Protein AF-A0A970WZW6-F1 (afdb_monomer)

Sequence (472 aa):
MSTLHMMIGIQGSGKTTYTKRLEKEFNARVVSSDSVRTLHPDWKEEDIFPEVYRLCAEYLQRGIDVIADSTSITPRVRKRYVDSVKAYGVDFDMIAHYFTIPYEVCYQRVMQRNSNPEERYLPLPVIVSYLSRLIPPSLEEGFKEIRKIDQVDDVLLKDLIVDEKQGYAFYFKIGNSIIERYQGRKIATKSEYIDKYTNFRLASVSKQFIARAIVQLVAEGLLQYDTSLRSIYPELPECYEKIKIINLLNHTSGIKDYEDMPHTEKQIVDADVLEYIKTQESLYFSVGEQYRYSNTAYVLLGLIIEKVSKIKLDQYITEKIFTPAHMLNSFVNYEGITDVVNRAYGHKIINNELIVSDQYWCSATIGDGGLYSSVND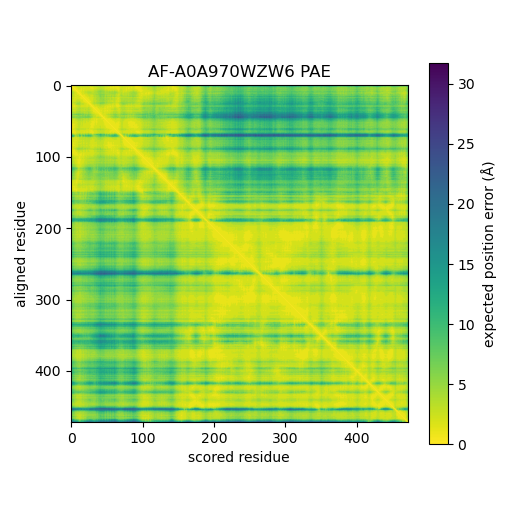LIHWLDFLQKDKLSEQMFISNILPNGKNSEYGLGIRIVTHQDKPIIYHCGETIGTNTIVGFIPSLKAEFIFLTNVNVINCSKFISNLYRYLNIKV

Solvent-accessible surface area (backbone atoms only — not comparable to full-atom values): 24815 Å² total; per-residue (Å²): 125,21,38,42,36,39,40,29,48,54,72,50,51,49,59,75,65,49,50,62,52,48,28,66,75,65,68,31,44,79,48,35,61,66,59,49,40,69,77,38,74,86,61,52,75,82,55,46,54,59,50,48,30,49,53,47,31,56,39,36,70,71,58,31,27,29,34,41,59,48,83,40,36,33,68,69,56,42,49,52,53,51,54,55,24,38,72,72,77,45,83,64,45,34,35,38,40,36,41,66,45,46,66,63,42,14,49,42,31,40,55,53,43,55,72,36,88,91,45,86,73,69,66,67,70,56,44,55,59,39,56,79,50,50,49,83,89,54,61,90,78,63,34,79,43,78,45,79,42,59,57,46,65,79,42,48,37,51,75,62,60,89,52,90,67,54,21,31,38,37,40,41,35,37,70,90,41,76,48,75,49,59,36,31,36,20,39,78,92,52,97,43,63,36,44,59,70,33,17,34,64,28,16,38,39,24,21,37,58,46,34,50,51,51,54,45,38,35,74,70,66,72,44,53,57,77,42,33,50,31,81,78,41,70,81,45,40,76,75,41,52,78,26,23,48,46,26,38,47,49,21,15,38,29,67,64,54,58,84,76,52,81,91,53,98,57,67,39,38,53,70,54,49,56,58,50,54,47,72,46,79,62,55,83,47,61,63,56,61,54,79,53,89,47,55,42,38,29,27,50,50,33,53,44,50,21,68,69,70,74,39,57,53,56,57,44,45,42,65,71,46,28,52,78,28,63,20,85,79,50,45,64,41,49,69,99,72,53,83,69,69,60,47,40,49,16,15,41,79,55,97,92,35,71,39,85,35,57,74,55,46,66,52,33,26,42,22,33,31,16,26,30,37,17,60,61,32,48,52,33,43,56,53,39,50,74,70,37,76,75,45,55,66,30,74,48,56,45,69,35,83,85,71,46,68,65,39,27,11,34,36,30,35,46,50,70,48,91,90,43,50,36,43,29,35,56,13,66,48,62,11,19,29,26,38,43,38,36,25,74,93,62,49,26,39,41,38,39,42,31,28,41,56,80,58,54,66,68,57,42,55,52,22,46,30,59,67,42,50,49,74,126

pLDDT: mean 93.48, std 5.3, range [59.69, 98.88]

Foldseek 3Di:
DAEEEEEEDFALLCSVVVVVVVCVVQVAEEQELVVQCVVPVPDDPVPSLLVSLVVCLVCVVVVGHYYYPDHCQALVSVLVSVVSNCVVVGDHAYEYEHRPADLLLSLLSLVVQQVDPVHDRDDSVVRVVSVVRGDQDDCVSRHPYYHYHHCCCVFQCVQVDPAQQWFKWKWKDFDHDIDIDTAHALDQPDPHGGDQFAKEFQFLLLLLLLLLLVLVCCVVVLFPQQDQPCVLVVLAAPLSRRPGLVCLQQQQRLQDACVPDPFDPAADELVNLVVVRSPDNDGNDHRLADHDDHLSSQSSSLVVSCSSVVDHSFCSSVVPPQVVLVQNLKGQDQDPPDDNPNYRFFFEQDPSGTDGWRDGSHQRRGRRTRMMGGNVSLVSVQVCLVPDPSNVQQQDFDQGPVRDTPCGGRSWGWDDAPNWTKIWDWRDDTRWIWIWTATVVRRMTIIMIIRGHDHDPVSSVVSVCVSSVGDD

Mean predicted aligned error: 5.56 Å

Secondary structure (DSSP, 8-state):
--EEEEEE--TTSSHHHHHHHHHHHTT-EEEEHHHHHHH-TT--HHHHHHHHHHHHHHHHHTT--EEEES---SHHHHHHHHHHHHTTS---EEEEEEE---HHHHHHHHHHHHT-TTSPP--HHHHHHHHTT-----GGGT-SEEEEE-SIIIIISTTT--STT--EEEEEEETTEEEEEEESBSSTTSS-B--TT-BEE-GGGGHHHHHHHHHHHHHTTS--TT-BHHHH-TTS-GGGTT-BHHHHHTT-S-PPPGGGSPP-SSPP-HHHHHHHHHT----SS-TTTS----HHHHHHHHHHHHHHH-S-HHHHHIIIIITTTT-TT-EE--TTT---TTBPPPEEEETTEEEE----TTTT--TTT-EEE-HHHHHHHHHHHHH-TTGGGGG-PPBPTTS-B-SB-SSSEEEEETTEEEEEEEEEETTEEEEEEEEGGGTEEEEEEESBS---HHHHHHHHHHHHT---

Nearest PDB structures (foldseek):
  2efu-assembly2_B  TM=8.326E-01  e=1.102E-20  Brucella anthropi
  2efx-assembly3_C  TM=8.350E-01  e=1.241E-20  Brucella anthropi
  7ul6-assembly1_B  TM=8.571E-01  e=6.521E-20  Escherichia coli CFT073
  2efx-assembly4_D  TM=8.269E-01  e=2.115E-20  Brucella anthropi
  2dns-assembly4_D  TM=8.200E-01  e=2.527E-20  Brucella anthropi

Radius of gyration: 27.38 Å; Cα contacts (8 Å, |Δi|>4): 966; chains: 1; bounding box: 62×40×81 Å

Structure (mmCIF, N/CA/C/O backbone):
data_AF-A0A970WZW6-F1
#
_entry.id   AF-A0A970WZW6-F1
#
loop_
_atom_site.group_PDB
_atom_site.id
_atom_site.type_symbol
_atom_site.label_atom_id
_atom_site.label_alt_id
_atom_site.label_comp_id
_atom_site.label_asym_id
_atom_site.label_entity_id
_atom_site.label_seq_id
_atom_site.pdbx_PDB_ins_code
_atom_site.Cartn_x
_atom_site.Cartn_y
_atom_site.Cartn_z
_atom_site.occupancy
_atom_site.B_iso_or_equiv
_atom_site.auth_seq_id
_atom_site.auth_comp_id
_atom_site.auth_asym_id
_atom_site.auth_atom_id
_atom_site.pdbx_PDB_model_num
ATOM 1 N N . MET A 1 1 ? 33.400 11.312 -28.134 1.00 81.00 1 MET A N 1
ATOM 2 C CA . MET A 1 1 ? 32.834 10.306 -29.052 1.00 81.00 1 MET A CA 1
ATOM 3 C C . MET A 1 1 ? 31.333 10.362 -28.854 1.00 81.00 1 MET A C 1
ATOM 5 O O . MET A 1 1 ? 30.934 10.499 -27.706 1.00 81.00 1 MET A O 1
ATOM 9 N N . SER A 1 2 ? 30.535 10.403 -29.920 1.00 94.56 2 SER A N 1
ATOM 10 C CA . SER A 1 2 ? 29.071 10.415 -29.794 1.00 94.56 2 SER A CA 1
ATOM 11 C C . SER A 1 2 ? 28.569 9.051 -29.319 1.00 94.56 2 SER A C 1
ATOM 13 O O . SER A 1 2 ? 29.259 8.037 -29.474 1.00 94.56 2 SER A O 1
ATOM 15 N N . THR A 1 3 ? 27.387 9.032 -28.714 1.00 97.19 3 THR A N 1
ATOM 16 C CA . THR A 1 3 ? 26.824 7.857 -28.048 1.00 97.19 3 THR A CA 1
ATOM 17 C C . THR A 1 3 ? 25.558 7.376 -28.746 1.00 97.19 3 THR A C 1
ATOM 19 O O . THR A 1 3 ? 24.634 8.143 -29.018 1.00 97.19 3 THR A O 1
ATOM 22 N N . LEU A 1 4 ? 25.485 6.068 -28.990 1.00 96.50 4 LEU A N 1
ATOM 23 C CA . LEU A 1 4 ? 24.272 5.362 -29.374 1.00 96.50 4 LEU A CA 1
ATOM 24 C C . LEU A 1 4 ? 23.572 4.813 -28.121 1.00 96.50 4 LEU A C 1
ATOM 26 O O . LEU A 1 4 ? 24.011 3.838 -27.505 1.00 96.50 4 LEU A O 1
ATOM 30 N N . HIS A 1 5 ? 22.443 5.418 -27.768 1.00 96.06 5 HIS A N 1
ATOM 31 C CA . HIS A 1 5 ? 21.563 4.993 -26.686 1.00 96.06 5 HIS A CA 1
ATOM 32 C C . HIS A 1 5 ? 20.558 3.958 -27.202 1.00 96.06 5 HIS A C 1
ATOM 34 O O . HIS A 1 5 ? 19.647 4.281 -27.966 1.00 96.06 5 HIS A O 1
ATOM 40 N N . MET A 1 6 ? 20.692 2.702 -26.777 1.00 94.81 6 MET A N 1
ATOM 41 C CA . MET A 1 6 ? 19.810 1.614 -27.207 1.00 94.81 6 MET A CA 1
ATOM 42 C C . MET A 1 6 ? 18.693 1.364 -26.194 1.00 94.81 6 MET A C 1
ATOM 44 O O . MET A 1 6 ? 18.957 1.036 -25.036 1.00 94.81 6 MET A O 1
ATOM 48 N N . MET A 1 7 ? 17.437 1.467 -26.636 1.00 94.06 7 MET A N 1
ATOM 49 C CA . MET A 1 7 ? 16.275 1.139 -25.806 1.00 94.06 7 MET A CA 1
ATOM 50 C C . MET A 1 7 ? 15.994 -0.369 -25.842 1.00 94.06 7 MET A C 1
ATOM 52 O O . MET A 1 7 ? 15.756 -0.945 -26.903 1.00 94.06 7 MET A O 1
ATOM 56 N N . ILE A 1 8 ? 15.984 -1.030 -24.684 1.00 93.81 8 ILE A N 1
ATOM 57 C CA . ILE A 1 8 ? 15.816 -2.487 -24.585 1.00 93.81 8 ILE A CA 1
ATOM 58 C C . ILE A 1 8 ? 14.642 -2.800 -23.661 1.00 93.81 8 ILE A C 1
ATOM 60 O O . ILE A 1 8 ? 14.715 -2.593 -22.457 1.00 93.81 8 ILE A O 1
ATOM 64 N N . GLY A 1 9 ? 13.550 -3.322 -24.213 1.00 92.06 9 GLY A N 1
ATOM 65 C CA . GLY A 1 9 ? 12.379 -3.739 -23.440 1.00 92.06 9 GLY A CA 1
ATOM 66 C C . GLY A 1 9 ? 11.179 -4.043 -24.329 1.00 92.06 9 GLY A C 1
ATOM 67 O O . GLY A 1 9 ? 11.166 -3.693 -25.512 1.00 92.06 9 GLY A O 1
ATOM 68 N N . ILE A 1 10 ? 10.142 -4.654 -23.763 1.00 91.62 10 ILE A N 1
ATOM 69 C CA . ILE A 1 10 ? 8.913 -5.025 -24.485 1.00 91.62 10 ILE A CA 1
ATOM 70 C C . ILE A 1 10 ? 7.963 -3.836 -24.699 1.00 91.62 10 ILE A C 1
ATOM 72 O O . ILE A 1 10 ? 8.115 -2.773 -24.097 1.00 91.62 10 ILE A O 1
ATOM 76 N N . GLN A 1 11 ? 6.989 -3.963 -25.597 1.00 90.38 11 GLN A N 1
ATOM 77 C CA . GLN A 1 11 ? 5.929 -2.964 -25.773 1.00 90.38 11 GLN A CA 1
ATOM 78 C C . GLN A 1 11 ? 5.187 -2.729 -24.446 1.00 90.38 11 GLN A C 1
ATOM 80 O O . GLN A 1 11 ? 5.044 -3.646 -23.647 1.00 90.38 11 GLN A O 1
ATOM 85 N N . GLY A 1 12 ? 4.748 -1.493 -24.193 1.00 89.12 12 GLY A N 1
ATOM 86 C CA . GLY A 1 12 ? 4.151 -1.105 -22.906 1.00 89.12 12 GLY A CA 1
ATOM 87 C C . GLY A 1 12 ? 5.165 -0.736 -21.812 1.00 89.12 12 GLY A C 1
ATOM 88 O O . GLY A 1 12 ? 4.791 -0.105 -20.827 1.00 89.12 12 GLY A O 1
ATOM 89 N N . SER A 1 13 ? 6.464 -0.994 -22.002 1.00 90.50 13 SER A N 1
ATOM 90 C CA . SER A 1 13 ? 7.495 -0.657 -21.005 1.00 90.50 13 SER A CA 1
ATOM 91 C C . SER A 1 13 ? 7.766 0.851 -20.846 1.00 90.50 13 SER A C 1
ATOM 93 O O . SER A 1 13 ? 8.590 1.257 -20.037 1.00 90.50 13 SER A O 1
ATOM 95 N N . GLY A 1 14 ? 7.102 1.715 -21.619 1.00 88.62 14 GLY A N 1
ATOM 96 C CA . GLY A 1 14 ? 7.288 3.169 -21.551 1.00 88.62 14 GLY A CA 1
ATOM 97 C C . GLY A 1 14 ? 8.542 3.697 -22.257 1.00 88.62 14 GLY A C 1
ATOM 98 O O . GLY A 1 14 ? 8.906 4.847 -22.021 1.00 88.62 14 GLY A O 1
ATOM 99 N N . LYS A 1 15 ? 9.168 2.898 -23.143 1.00 89.31 15 LYS A N 1
ATOM 100 C CA . LYS A 1 15 ? 10.309 3.316 -23.986 1.00 89.31 15 LYS A CA 1
ATOM 101 C C . LYS A 1 15 ? 10.071 4.679 -24.624 1.00 89.31 15 LYS A C 1
ATOM 103 O O . LYS A 1 15 ? 10.788 5.603 -24.293 1.00 89.31 15 LYS A O 1
ATOM 108 N N . THR A 1 16 ? 9.007 4.817 -25.416 1.00 85.38 16 THR A N 1
ATOM 109 C CA . THR A 1 16 ? 8.680 6.039 -26.171 1.00 85.38 16 THR A CA 1
ATOM 110 C C . THR A 1 16 ? 8.581 7.296 -25.297 1.00 85.38 16 THR A C 1
ATOM 112 O O . THR A 1 16 ? 9.012 8.375 -25.697 1.00 85.38 16 THR A O 1
ATOM 115 N N . THR A 1 17 ? 8.030 7.181 -24.085 1.00 86.06 17 THR A N 1
ATOM 116 C CA . THR A 1 17 ? 7.959 8.305 -23.136 1.00 86.06 17 THR A CA 1
ATOM 117 C C . THR A 1 17 ? 9.346 8.665 -22.608 1.00 86.06 17 THR A C 1
ATOM 119 O O . THR A 1 17 ? 9.687 9.842 -22.506 1.00 86.06 17 THR A O 1
ATOM 122 N N . TYR A 1 18 ? 10.158 7.656 -22.303 1.00 89.19 18 TYR A N 1
ATOM 123 C CA . TYR A 1 18 ? 11.521 7.827 -21.817 1.00 89.19 18 TYR A CA 1
ATOM 124 C C . TYR A 1 18 ? 12.463 8.377 -22.903 1.00 89.19 18 TYR A C 1
ATOM 126 O O . TYR A 1 18 ? 13.281 9.242 -22.600 1.00 89.19 18 TYR A O 1
ATOM 134 N N . THR A 1 19 ? 12.294 7.989 -24.174 1.00 90.56 19 THR A N 1
ATOM 135 C CA . THR A 1 19 ? 13.059 8.533 -25.311 1.00 90.56 19 THR A CA 1
ATOM 136 C C . THR A 1 19 ? 12.908 10.047 -25.416 1.00 90.56 19 THR A C 1
ATOM 138 O O . THR A 1 19 ? 13.907 10.744 -25.541 1.00 90.56 19 THR A O 1
ATOM 141 N N . LYS A 1 20 ? 11.684 10.578 -25.270 1.00 88.00 20 LYS A N 1
ATOM 142 C CA . LYS A 1 20 ? 11.419 12.032 -25.280 1.00 88.00 20 LYS A CA 1
ATOM 143 C C . LYS A 1 20 ? 12.101 12.779 -24.129 1.00 88.00 20 LYS A C 1
ATOM 145 O O . LYS A 1 20 ? 12.411 13.961 -24.261 1.00 88.00 20 LYS A O 1
ATOM 150 N N . ARG A 1 2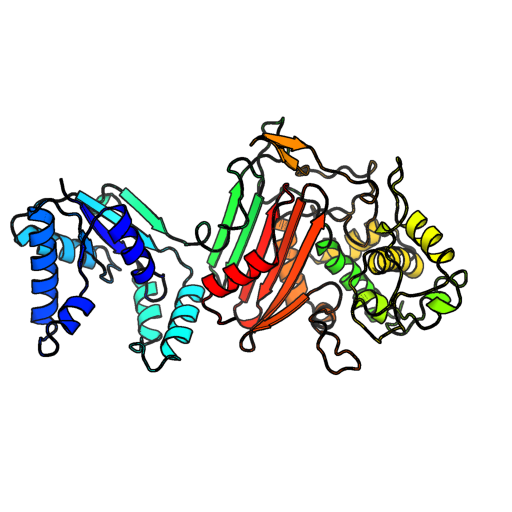1 ? 12.292 12.118 -22.982 1.00 88.19 21 ARG A N 1
ATOM 151 C CA . ARG A 1 21 ? 13.024 12.680 -21.837 1.00 88.19 21 ARG A CA 1
ATOM 152 C C . ARG A 1 21 ? 14.520 12.722 -22.134 1.00 88.19 21 ARG A C 1
ATOM 154 O O . ARG A 1 21 ? 15.117 13.788 -22.023 1.00 88.19 21 ARG A O 1
ATOM 161 N N . LEU A 1 22 ? 15.080 11.593 -22.568 1.00 90.00 22 LEU A N 1
ATOM 162 C CA . LEU A 1 22 ? 16.492 11.480 -22.934 1.00 90.00 22 LEU A CA 1
ATOM 163 C C . LEU A 1 22 ? 16.885 12.431 -24.065 1.00 90.00 22 LEU A C 1
ATOM 165 O O . LEU A 1 22 ? 17.967 13.002 -24.022 1.00 90.00 22 LEU A O 1
ATOM 169 N N . GLU A 1 23 ? 16.014 12.618 -25.060 1.00 92.69 23 GLU A N 1
ATOM 170 C CA . GLU A 1 23 ? 16.266 13.520 -26.188 1.00 92.69 23 GLU A CA 1
ATOM 171 C C . GLU A 1 23 ? 16.593 14.934 -25.697 1.00 92.69 23 GLU A C 1
ATOM 173 O O . GLU A 1 23 ? 17.551 15.550 -26.154 1.00 92.69 23 GLU A O 1
ATOM 178 N N . LYS A 1 24 ? 15.840 15.413 -24.699 1.00 90.69 24 LYS A N 1
ATOM 179 C CA . LYS A 1 24 ? 16.062 16.718 -24.067 1.00 90.69 24 LYS A CA 1
ATOM 180 C C . LYS A 1 24 ? 17.289 16.727 -23.160 1.00 90.69 24 LYS A C 1
ATOM 182 O O . LYS A 1 24 ? 18.037 17.695 -23.182 1.00 90.69 24 LYS A O 1
ATOM 187 N N . GLU A 1 25 ? 17.472 15.679 -22.360 1.00 88.81 25 GLU A N 1
ATOM 188 C CA . GLU A 1 25 ? 18.563 15.567 -21.381 1.00 88.81 25 GLU A CA 1
ATOM 189 C C . GLU A 1 25 ? 19.943 15.553 -22.051 1.00 88.81 25 GLU A C 1
ATOM 191 O O . GLU A 1 25 ? 20.846 16.264 -21.619 1.00 88.81 25 GLU A O 1
ATOM 196 N N . PHE A 1 26 ? 20.085 14.789 -23.137 1.00 88.00 26 PHE A N 1
ATOM 197 C CA . PHE A 1 26 ? 21.353 14.606 -23.848 1.00 88.00 26 PHE A CA 1
ATOM 198 C C . PHE A 1 26 ? 21.485 15.487 -25.096 1.00 88.00 26 PHE A C 1
ATOM 200 O O . PHE A 1 26 ? 22.485 15.390 -25.802 1.00 88.00 26 PHE A O 1
ATOM 207 N N . ASN A 1 27 ? 20.489 16.333 -25.399 1.00 90.62 27 ASN A N 1
ATOM 208 C CA . ASN A 1 27 ? 20.386 17.031 -26.689 1.00 90.62 27 ASN A CA 1
ATOM 209 C C . ASN A 1 27 ? 20.594 16.063 -27.879 1.00 90.62 27 ASN A C 1
ATOM 211 O O . ASN A 1 27 ? 21.276 16.365 -28.862 1.00 90.62 27 ASN A O 1
ATOM 215 N N . ALA A 1 28 ? 20.043 14.858 -27.734 1.00 93.94 28 ALA A N 1
ATOM 216 C CA . ALA A 1 28 ? 20.206 13.748 -28.660 1.00 93.94 28 ALA A CA 1
ATOM 217 C C . ALA A 1 28 ? 19.143 13.797 -29.770 1.00 93.94 28 ALA A C 1
ATOM 219 O O . ALA A 1 28 ? 18.224 14.615 -29.745 1.00 93.94 28 ALA A O 1
ATOM 220 N N . ARG A 1 29 ? 19.241 12.898 -30.753 1.00 95.69 29 ARG A N 1
ATOM 221 C CA . ARG A 1 29 ? 18.206 12.686 -31.776 1.00 95.69 29 ARG A CA 1
ATOM 222 C C . ARG A 1 29 ? 17.572 11.317 -31.640 1.00 95.69 29 ARG A C 1
ATOM 224 O O . ARG A 1 29 ? 18.265 10.301 -31.647 1.00 95.69 29 ARG A O 1
ATOM 231 N N . VAL A 1 30 ? 16.244 11.278 -31.556 1.00 94.62 30 VAL A N 1
ATOM 232 C CA . VAL A 1 30 ? 15.503 10.014 -31.599 1.00 94.62 30 VAL A CA 1
ATOM 233 C C . VAL A 1 30 ? 15.397 9.542 -33.044 1.00 94.62 30 VAL A C 1
ATOM 235 O O . VAL A 1 30 ? 14.842 10.235 -33.894 1.00 94.62 30 VAL A O 1
ATOM 238 N N . VAL A 1 31 ? 15.886 8.333 -33.313 1.00 93.75 31 VAL A N 1
ATOM 239 C CA . VAL A 1 31 ? 15.709 7.657 -34.601 1.00 93.75 31 VAL A CA 1
ATOM 240 C C . VAL A 1 31 ? 14.867 6.408 -34.365 1.00 93.75 31 VAL A C 1
ATOM 242 O O . VAL A 1 31 ? 15.226 5.537 -33.570 1.00 93.75 31 VAL A O 1
ATOM 245 N N . SER A 1 32 ? 13.719 6.330 -35.041 1.00 90.56 32 SER A N 1
ATOM 246 C CA . SER A 1 32 ? 12.773 5.221 -34.912 1.00 90.56 32 SER A CA 1
ATOM 247 C C . SER A 1 32 ? 12.276 4.765 -36.279 1.00 90.56 32 SER A C 1
ATOM 249 O O . SER A 1 32 ? 12.104 5.568 -37.198 1.00 90.56 32 SER A O 1
ATOM 251 N N . SER A 1 33 ? 11.987 3.469 -36.397 1.00 88.12 33 SER A N 1
ATOM 252 C CA . SER A 1 33 ? 11.382 2.925 -37.618 1.00 88.12 33 SER A CA 1
ATOM 253 C C . SER A 1 33 ? 9.986 3.502 -37.895 1.00 88.12 33 SER A C 1
ATOM 255 O O . SER A 1 33 ? 9.610 3.643 -39.051 1.00 88.12 33 SER A O 1
ATOM 257 N N . ASP A 1 34 ? 9.230 3.888 -36.863 1.00 84.62 34 ASP A N 1
ATOM 258 C CA . ASP A 1 34 ? 7.902 4.491 -37.037 1.00 84.62 34 ASP A CA 1
ATOM 259 C C . ASP A 1 34 ? 7.989 5.920 -37.592 1.00 84.62 34 ASP A C 1
ATOM 261 O O . ASP A 1 34 ? 7.175 6.300 -38.435 1.00 84.62 34 ASP A O 1
ATOM 265 N N . SER A 1 35 ? 9.016 6.687 -37.205 1.00 87.38 35 SER A N 1
ATOM 266 C CA . SER A 1 35 ? 9.293 8.003 -37.793 1.00 87.38 35 SER A CA 1
ATOM 267 C C . SER A 1 35 ? 9.616 7.883 -39.284 1.00 87.38 35 SER A C 1
ATOM 269 O O . SER A 1 35 ? 9.065 8.630 -40.088 1.00 87.38 35 SER A O 1
ATOM 271 N N . VAL A 1 36 ? 10.450 6.907 -39.667 1.00 90.94 36 VAL A N 1
ATOM 272 C CA . VAL A 1 36 ? 10.792 6.657 -41.079 1.00 90.94 36 VAL A CA 1
ATOM 273 C C . VAL A 1 36 ? 9.563 6.207 -41.873 1.00 90.94 36 VAL A C 1
ATOM 275 O O . VAL A 1 36 ? 9.307 6.757 -42.938 1.00 90.94 36 VAL A O 1
ATOM 278 N N . ARG A 1 37 ? 8.737 5.295 -41.335 1.00 88.94 37 ARG A N 1
ATOM 279 C CA . ARG A 1 37 ? 7.467 4.886 -41.972 1.00 88.94 37 ARG A CA 1
ATOM 280 C C . ARG A 1 37 ? 6.490 6.049 -42.148 1.00 88.94 37 ARG A C 1
ATOM 282 O O . ARG A 1 37 ? 5.763 6.086 -43.129 1.00 88.94 37 ARG A O 1
ATOM 289 N N . THR A 1 38 ? 6.461 6.993 -41.208 1.00 87.94 38 THR A N 1
ATOM 290 C CA . THR A 1 38 ? 5.587 8.173 -41.306 1.00 87.94 38 THR A CA 1
ATOM 291 C C . THR A 1 38 ? 6.040 9.113 -42.421 1.00 87.94 38 THR A C 1
ATOM 293 O O . THR A 1 38 ? 5.208 9.662 -43.137 1.00 87.94 38 THR A O 1
ATOM 296 N N . LEU A 1 39 ? 7.354 9.289 -42.579 1.00 91.75 39 LEU A N 1
ATOM 297 C CA . LEU A 1 39 ? 7.934 10.106 -43.648 1.00 91.75 39 LEU A CA 1
ATOM 298 C C . LEU A 1 39 ? 7.861 9.420 -45.020 1.00 91.75 39 LEU A C 1
ATOM 300 O O . LEU A 1 39 ? 7.772 10.102 -46.039 1.00 91.75 39 LEU A O 1
ATOM 304 N N . HIS A 1 40 ? 7.871 8.086 -45.042 1.00 92.31 40 HIS A N 1
ATOM 305 C CA . HIS A 1 40 ? 7.876 7.268 -46.251 1.00 92.31 40 HIS A CA 1
ATOM 306 C C . HIS A 1 40 ? 6.817 6.151 -46.173 1.00 92.31 40 HIS A C 1
ATOM 308 O O . HIS A 1 40 ? 7.166 4.982 -45.985 1.00 92.31 40 HIS A O 1
ATOM 314 N N . PRO A 1 41 ? 5.518 6.479 -46.316 1.00 89.56 41 PRO A N 1
ATOM 315 C CA . PRO A 1 41 ? 4.427 5.515 -46.137 1.00 89.56 41 PRO A CA 1
ATOM 316 C C . PRO A 1 41 ? 4.414 4.387 -47.180 1.00 89.56 41 PRO A C 1
ATOM 318 O O . PRO A 1 41 ? 3.902 3.307 -46.894 1.00 89.56 41 PRO A O 1
ATOM 321 N N . ASP A 1 42 ? 5.004 4.615 -48.357 1.00 93.44 42 ASP A N 1
ATOM 322 C CA . ASP A 1 42 ? 5.040 3.650 -49.465 1.00 93.44 42 ASP A CA 1
ATOM 323 C C . ASP A 1 42 ? 6.264 2.714 -49.429 1.00 93.44 42 ASP A C 1
ATOM 325 O O . ASP A 1 42 ? 6.391 1.817 -50.267 1.00 93.44 42 ASP A O 1
ATOM 329 N N . TRP A 1 43 ? 7.195 2.920 -48.493 1.00 92.75 43 TRP A N 1
ATOM 330 C CA . TRP A 1 43 ? 8.417 2.118 -48.404 1.00 92.75 43 TRP A CA 1
ATOM 331 C C . TRP A 1 43 ? 8.166 0.739 -47.798 1.00 92.75 43 TRP A C 1
ATOM 333 O O . TRP A 1 43 ? 7.387 0.567 -46.856 1.00 92.75 43 TRP A O 1
ATOM 343 N N . LYS A 1 44 ? 8.885 -0.262 -48.312 1.00 90.38 44 LYS A N 1
ATOM 344 C CA . LYS A 1 44 ? 8.860 -1.625 -47.774 1.00 90.38 44 LYS A CA 1
ATOM 345 C C . LYS A 1 44 ? 9.809 -1.745 -46.584 1.00 90.38 44 LYS A C 1
ATOM 347 O O . LYS A 1 44 ? 10.758 -0.983 -46.448 1.00 90.38 44 LYS A O 1
ATOM 352 N N . GLU A 1 45 ? 9.612 -2.762 -45.741 1.00 80.62 45 GLU A N 1
ATOM 353 C CA . GLU A 1 45 ? 10.480 -3.019 -44.572 1.00 80.62 45 GLU A CA 1
ATOM 354 C C . GLU A 1 45 ? 11.972 -3.158 -44.925 1.00 80.62 45 GLU A C 1
ATOM 356 O O . GLU A 1 45 ? 12.830 -2.826 -44.106 1.00 80.62 45 GLU A O 1
ATOM 361 N N . GLU A 1 46 ? 12.280 -3.626 -46.138 1.00 89.94 46 GLU A N 1
ATOM 362 C CA . GLU A 1 46 ? 13.647 -3.723 -46.660 1.00 89.94 46 GLU A CA 1
ATOM 363 C C . GLU A 1 46 ? 14.323 -2.360 -46.856 1.00 89.94 46 GLU A C 1
ATOM 365 O O . GLU A 1 46 ? 15.540 -2.290 -46.714 1.00 89.94 46 GLU A O 1
ATOM 370 N N . ASP A 1 47 ? 13.550 -1.287 -47.055 1.00 92.06 47 ASP A N 1
ATOM 371 C CA . ASP A 1 47 ? 14.036 0.087 -47.232 1.00 92.06 47 ASP A CA 1
ATOM 372 C C . ASP A 1 47 ? 14.031 0.886 -45.913 1.00 92.06 47 ASP A C 1
ATOM 374 O O . ASP A 1 47 ? 14.873 1.758 -45.693 1.00 92.06 47 ASP A O 1
ATOM 378 N N . ILE A 1 48 ? 13.124 0.555 -44.983 1.00 91.69 48 ILE A N 1
ATOM 379 C CA . ILE A 1 48 ? 12.965 1.275 -43.707 1.00 91.69 48 ILE A CA 1
ATOM 380 C C . ILE A 1 48 ? 14.217 1.171 -42.826 1.00 91.69 48 ILE A C 1
ATOM 382 O O . ILE A 1 48 ? 14.713 2.175 -42.314 1.00 91.69 48 ILE A O 1
ATOM 386 N N . PHE A 1 49 ? 14.722 -0.043 -42.594 1.00 91.00 49 PHE A N 1
ATOM 387 C CA . PHE A 1 49 ? 15.839 -0.244 -41.664 1.00 91.00 49 PHE A CA 1
ATOM 388 C C . PHE A 1 49 ? 17.182 0.298 -42.175 1.00 91.00 49 PHE A C 1
ATOM 390 O O . PHE A 1 49 ? 17.883 0.912 -41.368 1.00 91.00 49 PHE A O 1
ATOM 397 N N . PRO A 1 50 ? 17.559 0.138 -43.460 1.00 94.19 50 PRO A N 1
ATOM 398 C CA . PRO A 1 50 ? 18.735 0.808 -44.008 1.00 94.19 50 PRO A CA 1
ATOM 399 C C . PRO A 1 50 ? 18.733 2.318 -43.771 1.00 94.19 50 PRO A C 1
ATOM 401 O O . PRO A 1 50 ? 19.764 2.856 -43.367 1.00 94.19 50 PRO A O 1
ATOM 404 N N . GLU A 1 51 ? 17.583 2.977 -43.930 1.00 95.56 51 GLU A N 1
ATOM 405 C CA . GLU A 1 51 ? 17.450 4.413 -43.674 1.00 95.56 51 GLU A CA 1
ATOM 406 C C . GLU A 1 51 ? 17.543 4.759 -42.186 1.00 95.56 51 GLU A C 1
ATOM 408 O O . GLU A 1 51 ? 18.226 5.714 -41.822 1.00 95.56 51 GLU A O 1
ATOM 413 N N . VAL A 1 52 ? 16.956 3.946 -41.299 1.00 94.94 52 VAL A N 1
ATOM 414 C CA . VAL A 1 52 ? 17.168 4.076 -39.845 1.00 94.94 52 VAL A CA 1
ATOM 415 C C . VAL A 1 52 ? 18.664 4.041 -39.515 1.00 94.94 52 VAL A C 1
ATOM 417 O O . VAL A 1 52 ? 19.153 4.904 -38.787 1.00 94.94 52 VAL A O 1
ATOM 420 N N . TYR A 1 53 ? 19.407 3.076 -40.062 1.00 95.75 53 TYR A N 1
ATOM 421 C CA . TYR A 1 53 ? 20.843 2.952 -39.804 1.00 95.75 53 TYR A CA 1
ATOM 422 C C . TYR A 1 53 ? 21.639 4.125 -40.385 1.00 95.75 53 TYR A C 1
ATOM 424 O O . TYR A 1 53 ? 22.530 4.639 -39.707 1.00 95.75 53 TYR A O 1
ATOM 432 N N . ARG A 1 54 ? 21.287 4.579 -41.595 1.00 96.88 54 ARG A N 1
ATOM 433 C CA . ARG A 1 54 ? 21.902 5.739 -42.251 1.00 96.88 54 ARG A CA 1
ATOM 434 C C . ARG A 1 54 ? 21.712 7.012 -41.425 1.00 96.88 54 ARG A C 1
ATOM 436 O O . ARG A 1 54 ? 22.685 7.716 -41.177 1.00 96.88 54 ARG A O 1
ATOM 443 N N . LEU A 1 55 ? 20.490 7.277 -40.954 1.00 96.75 55 LEU A N 1
ATOM 444 C CA . LEU A 1 55 ? 20.174 8.431 -40.104 1.00 96.75 55 LEU A CA 1
ATOM 445 C C . LEU A 1 55 ? 20.921 8.375 -38.769 1.00 96.75 55 LEU A C 1
ATOM 447 O O . LEU A 1 55 ? 21.467 9.386 -38.329 1.00 96.75 55 LEU A O 1
ATOM 451 N N . CYS A 1 56 ? 20.993 7.198 -38.132 1.00 96.81 56 CYS A N 1
ATOM 452 C CA . CYS A 1 56 ? 21.815 7.025 -36.934 1.00 96.81 56 CYS A CA 1
ATOM 453 C C . CYS A 1 56 ? 23.278 7.390 -37.213 1.00 96.81 56 CYS A C 1
ATOM 455 O O . CYS A 1 56 ? 23.864 8.166 -36.463 1.00 96.81 56 CYS A O 1
ATOM 457 N N . ALA A 1 57 ? 23.856 6.855 -38.291 1.00 97.31 57 ALA A N 1
ATOM 458 C CA . ALA A 1 57 ? 25.246 7.116 -38.634 1.00 97.31 57 ALA A CA 1
ATOM 459 C C . ALA A 1 57 ? 25.502 8.600 -38.934 1.00 97.31 57 ALA A C 1
ATOM 461 O O . ALA A 1 57 ? 26.465 9.162 -38.418 1.00 97.31 57 ALA A O 1
ATOM 462 N N . GLU A 1 58 ? 24.615 9.249 -39.692 1.00 97.50 58 GLU A N 1
ATOM 463 C CA . GLU A 1 58 ? 24.718 10.670 -40.040 1.00 97.50 58 GLU A CA 1
ATOM 464 C C . GLU A 1 58 ? 24.769 11.563 -38.790 1.00 97.50 58 GLU A C 1
ATOM 466 O O . GLU A 1 58 ? 25.632 12.436 -38.675 1.00 97.50 58 GLU A O 1
ATOM 471 N N . TYR A 1 59 ? 23.873 11.344 -37.823 1.00 97.56 59 TYR A N 1
ATOM 472 C CA . TYR A 1 59 ? 23.877 12.123 -36.583 1.00 97.56 59 TYR A CA 1
ATOM 473 C C . TYR A 1 59 ? 25.121 11.848 -35.735 1.00 97.56 59 TYR A C 1
ATOM 475 O O . TYR A 1 59 ? 25.755 12.796 -35.263 1.00 97.56 59 TYR A O 1
ATOM 483 N N . LEU A 1 60 ? 25.526 10.582 -35.608 1.00 97.44 60 LEU A N 1
ATOM 484 C CA . LEU A 1 60 ? 26.717 10.210 -34.844 1.00 97.44 60 LEU A CA 1
ATOM 485 C C . LEU A 1 60 ? 27.994 10.815 -35.448 1.00 97.44 60 LEU A C 1
ATOM 487 O O . LEU A 1 60 ? 28.826 11.321 -34.694 1.00 97.44 60 LEU A O 1
ATOM 491 N N . GLN A 1 61 ? 28.125 10.846 -36.780 1.00 96.56 61 GLN A N 1
ATOM 492 C CA . GLN A 1 61 ? 29.240 11.492 -37.494 1.00 96.56 61 GLN A CA 1
ATOM 493 C C . GLN A 1 61 ? 29.306 12.997 -37.233 1.00 96.56 61 GLN A C 1
ATOM 495 O O . GLN A 1 61 ? 30.388 13.577 -37.166 1.00 96.56 61 GLN A O 1
ATOM 500 N N . ARG A 1 62 ? 28.149 13.634 -37.036 1.00 96.12 62 ARG A N 1
ATOM 501 C CA . ARG A 1 62 ? 28.040 15.051 -36.660 1.00 96.12 62 ARG A CA 1
ATOM 502 C C . ARG A 1 62 ? 28.310 15.298 -35.172 1.00 96.12 62 ARG A C 1
ATOM 504 O O . ARG A 1 62 ? 28.161 16.430 -34.719 1.00 96.12 62 ARG A O 1
ATOM 511 N N . GLY A 1 63 ? 28.689 14.265 -34.418 1.00 95.19 63 GLY A N 1
ATOM 512 C CA . GLY A 1 63 ? 28.936 14.343 -32.980 1.00 95.19 63 GLY A CA 1
ATOM 513 C C . GLY A 1 63 ? 27.662 14.458 -32.142 1.00 95.19 63 GLY A C 1
ATOM 514 O O . GLY A 1 63 ? 27.742 14.896 -31.000 1.00 95.19 63 GLY A O 1
ATOM 515 N N . ILE A 1 64 ? 26.502 14.101 -32.700 1.00 96.50 64 ILE A N 1
ATOM 516 C CA . ILE A 1 64 ? 25.204 14.170 -32.023 1.00 96.50 64 ILE A CA 1
ATOM 517 C C . ILE A 1 64 ? 24.852 12.778 -31.501 1.00 96.50 64 ILE A C 1
ATOM 519 O O . ILE A 1 64 ? 24.879 11.807 -32.258 1.00 96.50 64 ILE A O 1
ATOM 523 N N . ASP A 1 65 ? 24.494 12.687 -30.222 1.00 97.25 65 ASP A N 1
ATOM 524 C CA . ASP A 1 65 ? 24.039 11.436 -29.619 1.00 97.25 65 ASP A CA 1
ATOM 525 C C . ASP A 1 65 ? 22.724 10.974 -30.255 1.00 97.25 65 ASP A C 1
ATOM 527 O O . ASP A 1 65 ? 21.847 11.772 -30.602 1.00 97.25 65 ASP A O 1
ATOM 531 N N . VAL A 1 66 ? 22.571 9.663 -30.412 1.00 97.06 66 VAL A N 1
ATOM 532 C CA . VAL A 1 66 ? 21.407 9.061 -31.064 1.00 97.06 66 VAL A CA 1
ATOM 533 C C . VAL A 1 66 ? 20.701 8.132 -30.105 1.00 97.06 66 VAL A C 1
ATOM 535 O O . VAL A 1 66 ? 21.322 7.268 -29.494 1.00 97.06 66 VAL A O 1
ATOM 538 N N . ILE A 1 67 ? 19.378 8.252 -30.030 1.00 95.88 67 ILE A N 1
ATOM 539 C CA . ILE A 1 67 ? 18.535 7.326 -29.289 1.00 95.88 67 ILE A CA 1
ATOM 540 C C . ILE A 1 67 ? 17.813 6.412 -30.273 1.00 95.88 67 ILE A C 1
ATOM 542 O O . ILE A 1 67 ? 16.925 6.843 -31.010 1.00 95.88 67 ILE A O 1
ATOM 546 N N . ALA A 1 68 ? 18.196 5.138 -30.274 1.00 92.50 68 ALA A N 1
ATOM 547 C CA . ALA A 1 68 ? 17.602 4.112 -31.116 1.00 92.50 68 ALA A CA 1
ATOM 548 C C . ALA A 1 68 ? 16.322 3.562 -30.468 1.00 92.50 68 ALA A C 1
ATOM 550 O O . ALA A 1 68 ? 16.379 2.684 -29.597 1.00 92.50 68 ALA A O 1
ATOM 551 N N . ASP A 1 69 ? 15.161 4.041 -30.923 1.00 83.62 69 ASP A N 1
ATOM 552 C CA . ASP A 1 69 ? 13.852 3.507 -30.524 1.00 83.62 69 ASP A CA 1
ATOM 553 C C . ASP A 1 69 ? 13.490 2.303 -31.404 1.00 83.62 69 ASP A C 1
ATOM 555 O O . ASP A 1 69 ? 12.696 2.368 -32.347 1.00 83.62 69 ASP A O 1
ATOM 559 N N . SER A 1 70 ? 14.169 1.189 -31.134 1.00 72.88 70 SER A N 1
ATOM 560 C CA . SER A 1 70 ? 13.972 -0.087 -31.817 1.00 72.88 70 SER A CA 1
ATOM 561 C C . SER A 1 70 ? 13.789 -1.214 -30.807 1.00 72.88 70 SER A C 1
ATOM 563 O O . SER A 1 70 ? 14.263 -1.152 -29.672 1.00 72.88 70 SER A O 1
ATOM 565 N N . THR A 1 71 ? 13.089 -2.282 -31.199 1.00 72.81 71 THR A N 1
ATOM 566 C CA . THR A 1 71 ? 12.853 -3.401 -30.278 1.00 72.81 71 THR A CA 1
ATOM 567 C C . THR A 1 71 ? 14.062 -4.341 -30.231 1.00 72.81 71 THR A C 1
ATOM 569 O O . THR A 1 71 ? 14.122 -5.360 -30.916 1.00 72.81 71 THR A O 1
ATOM 572 N N . SER A 1 72 ? 15.041 -3.982 -29.404 1.00 79.81 72 SER A N 1
ATOM 573 C CA . SER A 1 72 ? 16.359 -4.623 -29.291 1.00 79.81 72 SER A CA 1
ATOM 574 C C . SER A 1 72 ? 16.399 -5.810 -28.307 1.00 79.81 72 SER A C 1
ATOM 576 O O . SER A 1 72 ? 17.192 -5.847 -27.366 1.00 79.81 72 SER A O 1
ATOM 578 N N . ILE A 1 73 ? 15.516 -6.796 -28.510 1.00 85.62 73 ILE A N 1
ATOM 579 C CA . ILE A 1 73 ? 15.210 -7.850 -27.516 1.00 85.62 73 ILE A CA 1
ATOM 580 C C . ILE A 1 73 ? 16.273 -8.951 -27.352 1.00 85.62 73 ILE A C 1
ATOM 582 O O . ILE A 1 73 ? 16.304 -9.584 -26.305 1.00 85.62 73 ILE A O 1
ATOM 586 N N . THR A 1 74 ? 17.164 -9.176 -28.327 1.00 92.81 74 THR A N 1
ATOM 587 C CA . THR A 1 74 ? 18.216 -10.218 -28.246 1.00 92.81 74 THR A CA 1
ATOM 588 C C . THR A 1 74 ? 19.602 -9.656 -28.586 1.00 92.81 74 THR A C 1
ATOM 590 O O . THR A 1 74 ? 19.673 -8.711 -29.380 1.00 92.81 74 THR A O 1
ATOM 593 N N . PRO A 1 75 ? 20.707 -10.268 -28.103 1.00 94.94 75 PRO A N 1
ATOM 594 C CA . PRO A 1 75 ? 22.066 -9.845 -28.446 1.00 94.94 75 PRO A CA 1
ATOM 595 C C . PRO A 1 75 ? 22.324 -9.863 -29.953 1.00 94.94 75 PRO A C 1
ATOM 597 O O . PRO A 1 75 ? 22.942 -8.958 -30.501 1.00 94.94 75 PRO A O 1
ATOM 600 N N . ARG A 1 76 ? 21.770 -10.854 -30.667 1.00 94.19 76 ARG A N 1
ATOM 601 C CA . ARG A 1 76 ? 21.889 -10.951 -32.129 1.00 94.19 76 ARG A CA 1
ATOM 602 C C . ARG A 1 76 ? 21.263 -9.751 -32.842 1.00 94.19 76 ARG A C 1
ATOM 604 O O . ARG A 1 76 ? 21.843 -9.245 -33.798 1.00 94.19 76 ARG A O 1
ATOM 611 N N . VAL A 1 77 ? 20.085 -9.307 -32.396 1.00 91.94 77 VAL A N 1
ATOM 612 C CA . VAL A 1 77 ? 19.415 -8.123 -32.960 1.00 91.94 77 VAL A CA 1
ATOM 613 C C . VAL A 1 77 ? 20.218 -6.860 -32.651 1.00 91.94 77 VAL A C 1
ATOM 615 O O . VAL A 1 77 ? 20.412 -6.044 -33.548 1.00 91.94 77 VAL A O 1
ATOM 618 N N . ARG A 1 78 ? 20.734 -6.731 -31.421 1.00 94.62 78 ARG A N 1
ATOM 619 C CA . ARG A 1 78 ? 21.558 -5.586 -31.007 1.00 94.62 78 ARG A CA 1
ATOM 620 C C . ARG A 1 78 ? 22.850 -5.492 -31.806 1.00 94.62 78 ARG A C 1
ATOM 622 O O . ARG A 1 78 ? 23.109 -4.457 -32.409 1.00 94.62 78 ARG A O 1
ATOM 629 N N . LYS A 1 79 ? 23.590 -6.596 -31.909 1.00 95.19 79 LYS A N 1
ATOM 630 C CA . LYS A 1 79 ? 24.806 -6.687 -32.719 1.00 95.19 79 LYS A CA 1
ATOM 631 C C . LYS A 1 79 ? 24.541 -6.323 -34.179 1.00 95.19 79 LYS A C 1
ATOM 633 O O . LYS A 1 79 ? 25.226 -5.467 -34.717 1.00 95.19 79 LYS A O 1
ATOM 638 N N . ARG A 1 80 ? 23.496 -6.893 -34.797 1.00 94.44 80 ARG A N 1
ATOM 639 C CA . ARG A 1 80 ? 23.121 -6.551 -36.179 1.00 94.44 80 ARG A CA 1
ATOM 640 C C . ARG A 1 80 ? 22.856 -5.052 -36.343 1.00 94.44 80 ARG A C 1
ATOM 642 O O . ARG A 1 80 ? 23.283 -4.485 -37.343 1.00 94.44 80 ARG A O 1
ATOM 649 N N . TYR A 1 81 ? 22.149 -4.429 -35.400 1.00 94.69 81 TYR A N 1
ATOM 650 C CA . TYR A 1 81 ? 21.884 -2.989 -35.430 1.00 94.69 81 TYR A CA 1
ATOM 651 C C . TYR A 1 81 ? 23.196 -2.196 -35.418 1.00 94.69 81 TYR A C 1
ATOM 653 O O . TYR A 1 81 ? 23.421 -1.363 -36.289 1.00 94.69 81 TYR A O 1
ATOM 661 N N . VAL A 1 82 ? 24.080 -2.501 -34.465 1.00 95.25 82 VAL A N 1
ATOM 662 C CA . VAL A 1 82 ? 25.374 -1.826 -34.291 1.00 95.25 82 VAL A CA 1
ATOM 663 C C . VAL A 1 82 ? 26.262 -1.999 -35.519 1.00 95.25 82 VAL A C 1
ATOM 665 O O . VAL A 1 82 ? 26.750 -1.005 -36.050 1.00 95.25 82 VAL A O 1
ATOM 668 N N . ASP A 1 83 ? 26.417 -3.230 -36.008 1.00 96.38 83 ASP A N 1
ATOM 669 C CA . ASP A 1 83 ? 27.223 -3.539 -37.192 1.00 96.38 83 ASP A CA 1
ATOM 670 C C . ASP A 1 83 ? 26.694 -2.789 -38.429 1.00 96.38 83 ASP A C 1
ATOM 672 O O . ASP A 1 83 ? 27.477 -2.267 -39.220 1.00 96.38 83 ASP A O 1
ATOM 676 N N . SER A 1 84 ? 25.367 -2.661 -38.563 1.00 96.19 84 SER A N 1
ATOM 677 C CA . SER A 1 84 ? 24.743 -1.941 -39.684 1.00 96.19 84 SER A CA 1
ATOM 678 C C . SER A 1 84 ? 24.980 -0.430 -39.628 1.00 96.19 84 SER A C 1
ATOM 680 O O . SER A 1 84 ? 25.137 0.193 -40.672 1.00 96.19 84 SER A O 1
ATOM 682 N N . VAL A 1 85 ? 25.034 0.171 -38.435 1.00 96.75 85 VAL A N 1
ATOM 683 C CA . VAL A 1 85 ? 25.390 1.593 -38.280 1.00 96.75 85 VAL A CA 1
ATOM 684 C C . VAL A 1 85 ? 26.889 1.796 -38.523 1.00 96.75 85 VAL A C 1
ATOM 686 O O . VAL A 1 85 ? 27.273 2.699 -39.262 1.00 96.75 85 VAL A O 1
ATOM 689 N N . LYS A 1 86 ? 27.744 0.920 -37.975 1.00 96.62 86 LYS A N 1
ATOM 690 C CA . LYS A 1 86 ? 29.204 0.972 -38.175 1.00 96.62 86 LYS A CA 1
ATOM 691 C C . LYS A 1 86 ? 29.617 0.802 -39.637 1.00 96.62 86 LYS A C 1
ATOM 693 O O . LYS A 1 86 ? 30.626 1.370 -40.046 1.00 96.62 86 LYS A O 1
ATOM 698 N N . ALA A 1 87 ? 28.829 0.088 -40.443 1.00 97.31 87 ALA A N 1
ATOM 699 C CA . ALA A 1 87 ? 29.066 -0.066 -41.880 1.00 97.31 87 ALA A CA 1
ATOM 700 C C . ALA A 1 87 ? 29.104 1.272 -42.653 1.00 97.31 87 ALA A C 1
ATOM 702 O O . ALA A 1 87 ? 29.683 1.326 -43.734 1.00 97.31 87 ALA A O 1
ATOM 703 N N . TYR A 1 88 ? 28.562 2.358 -42.087 1.00 96.88 88 TYR A N 1
ATOM 704 C CA . TYR A 1 88 ? 28.659 3.716 -42.637 1.00 96.88 88 TYR A CA 1
ATOM 705 C C . TYR A 1 88 ? 29.948 4.463 -42.232 1.00 96.88 88 TYR A C 1
ATOM 707 O O . TYR A 1 88 ? 30.060 5.666 -42.461 1.00 96.88 88 TYR A O 1
ATOM 715 N N . GLY A 1 89 ? 30.929 3.774 -41.637 1.00 95.69 89 GLY A N 1
ATOM 716 C CA . GLY A 1 89 ? 32.248 4.336 -41.329 1.00 95.69 89 GLY A CA 1
ATOM 717 C C . GLY A 1 89 ? 32.254 5.289 -40.133 1.00 95.69 89 GLY A C 1
ATOM 718 O O . GLY A 1 89 ? 32.981 6.279 -40.141 1.00 95.69 89 GLY A O 1
ATOM 719 N N . VAL A 1 90 ? 31.419 5.025 -39.125 1.00 96.12 90 VAL A N 1
ATOM 720 C CA . VAL A 1 90 ? 31.356 5.806 -37.884 1.00 96.12 90 VAL A CA 1
ATOM 721 C C . VAL A 1 90 ? 31.614 4.917 -36.676 1.00 96.12 90 VAL A C 1
ATOM 723 O O . VAL A 1 90 ? 31.034 3.837 -36.555 1.00 96.12 90 VAL A O 1
ATOM 726 N N . ASP A 1 91 ? 32.448 5.403 -35.761 1.00 95.31 91 ASP A N 1
ATOM 727 C CA . ASP A 1 91 ? 32.636 4.805 -34.445 1.00 95.31 91 ASP A CA 1
ATOM 728 C C . ASP A 1 91 ? 31.918 5.638 -33.379 1.00 95.31 91 ASP A C 1
ATOM 730 O O . ASP A 1 91 ? 31.890 6.869 -33.429 1.00 95.31 91 ASP A O 1
ATOM 734 N N . PHE A 1 92 ? 31.335 4.955 -32.398 1.00 96.94 92 PHE A N 1
ATOM 735 C CA . PHE A 1 92 ? 30.525 5.558 -31.345 1.00 96.94 92 PHE A CA 1
ATOM 736 C C . PHE A 1 92 ? 30.588 4.728 -30.063 1.00 96.94 92 PHE A C 1
ATOM 738 O O . PHE A 1 92 ? 30.878 3.528 -30.086 1.00 96.94 92 PHE A O 1
ATOM 745 N N . ASP A 1 93 ? 30.268 5.378 -28.952 1.00 97.38 93 ASP A N 1
ATOM 746 C CA . ASP A 1 93 ? 30.039 4.725 -27.671 1.00 97.38 93 ASP A CA 1
ATOM 747 C C . ASP A 1 93 ? 28.626 4.147 -27.600 1.00 97.38 93 ASP A C 1
ATOM 749 O O . ASP A 1 93 ? 27.730 4.578 -28.322 1.00 97.38 93 ASP A O 1
ATOM 753 N N . MET A 1 94 ? 28.395 3.178 -26.717 1.00 96.12 94 MET A N 1
ATOM 754 C CA . MET A 1 94 ? 27.079 2.561 -26.560 1.00 96.12 94 MET A CA 1
ATOM 755 C C . MET A 1 94 ? 26.615 2.587 -25.109 1.00 96.12 94 MET A C 1
ATOM 757 O O . MET A 1 94 ? 27.343 2.159 -24.213 1.00 96.12 94 MET A O 1
ATOM 761 N N . ILE A 1 95 ? 25.369 3.007 -24.889 1.00 96.31 95 ILE A N 1
ATOM 762 C CA . ILE A 1 95 ? 24.686 2.915 -23.593 1.00 96.31 95 ILE A CA 1
ATOM 763 C C . ILE A 1 95 ? 23.385 2.138 -23.778 1.00 96.31 95 ILE A C 1
ATOM 765 O O . ILE A 1 95 ? 22.577 2.442 -24.657 1.00 96.31 95 ILE A O 1
ATOM 769 N N . ALA A 1 96 ? 23.164 1.126 -22.943 1.00 95.75 96 ALA A N 1
ATOM 770 C CA . ALA A 1 96 ? 21.917 0.376 -22.923 1.00 95.75 96 ALA A CA 1
ATOM 771 C C . ALA A 1 96 ? 20.955 0.965 -21.890 1.00 95.75 96 ALA A C 1
ATOM 773 O O . ALA A 1 96 ? 21.321 1.134 -20.730 1.00 95.75 96 ALA A O 1
ATOM 774 N N . HIS A 1 97 ? 19.700 1.185 -22.276 1.00 95.00 97 HIS A N 1
ATOM 775 C CA . HIS A 1 97 ? 18.616 1.499 -21.346 1.00 95.00 97 HIS A CA 1
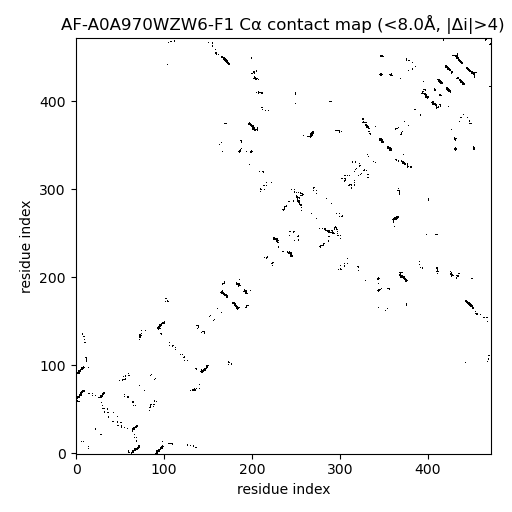ATOM 776 C C . HIS A 1 97 ? 17.659 0.308 -21.301 1.00 95.00 97 HIS A C 1
ATOM 778 O O . HIS A 1 97 ? 16.843 0.104 -22.204 1.00 95.00 97 HIS A O 1
ATOM 784 N N . TYR A 1 98 ? 17.813 -0.519 -20.269 1.00 94.69 98 TYR A N 1
ATOM 785 C CA . TYR A 1 98 ? 17.100 -1.776 -20.091 1.00 94.69 98 TYR A CA 1
ATOM 786 C C . TYR A 1 98 ? 15.870 -1.599 -19.204 1.00 94.69 98 TYR A C 1
ATOM 788 O O . TYR A 1 98 ? 15.980 -1.359 -18.006 1.00 94.69 98 TYR A O 1
ATOM 796 N N . PHE A 1 99 ? 14.690 -1.751 -19.793 1.00 93.19 99 PHE A N 1
ATOM 797 C CA . PHE A 1 99 ? 13.419 -1.595 -19.107 1.00 93.19 99 PHE A CA 1
ATOM 798 C C . PHE A 1 99 ? 13.016 -2.897 -18.421 1.00 93.19 99 PHE A C 1
ATOM 800 O O . PHE A 1 99 ? 12.638 -3.864 -19.082 1.00 93.19 99 PHE A O 1
ATOM 807 N N . THR A 1 100 ? 13.039 -2.884 -17.093 1.00 91.44 100 THR A N 1
ATOM 808 C CA . THR A 1 100 ? 12.688 -4.005 -16.209 1.00 91.44 100 THR A CA 1
ATOM 809 C C . THR A 1 100 ? 11.252 -3.909 -15.697 1.00 91.44 100 THR A C 1
ATOM 811 O O . THR A 1 100 ? 10.925 -4.437 -14.639 1.00 91.44 100 THR A O 1
ATOM 814 N N . ILE A 1 101 ? 10.389 -3.209 -16.436 1.00 92.25 101 ILE A N 1
ATOM 815 C CA . ILE A 1 101 ? 8.970 -3.062 -16.107 1.00 92.25 101 ILE A CA 1
ATOM 816 C C . ILE A 1 101 ? 8.307 -4.446 -16.103 1.00 92.25 101 ILE A C 1
ATOM 818 O O . ILE A 1 101 ? 8.458 -5.168 -17.095 1.00 92.25 101 ILE A O 1
ATOM 822 N N . PRO A 1 102 ? 7.543 -4.804 -15.053 1.00 92.25 102 PRO A N 1
ATOM 823 C CA . PRO A 1 102 ? 6.800 -6.056 -15.014 1.00 92.25 102 PRO A CA 1
ATOM 824 C C . PRO A 1 102 ? 5.963 -6.285 -16.274 1.00 92.25 102 PRO A C 1
ATOM 826 O O . PRO A 1 102 ? 5.353 -5.354 -16.819 1.00 92.25 102 PRO A O 1
ATOM 829 N N . TYR A 1 103 ? 5.907 -7.536 -16.729 1.00 91.56 103 TYR A N 1
ATOM 830 C CA . TYR A 1 103 ? 5.117 -7.909 -17.900 1.00 91.56 103 TYR A CA 1
ATOM 831 C C . TYR A 1 103 ? 3.647 -7.534 -17.719 1.00 91.56 103 TYR A C 1
ATOM 833 O O . TYR A 1 103 ? 3.039 -6.992 -18.635 1.00 91.56 103 TYR A O 1
ATOM 841 N N . GLU A 1 104 ? 3.098 -7.760 -16.530 1.00 91.44 104 GLU A N 1
ATOM 842 C CA . GLU A 1 104 ? 1.709 -7.478 -16.195 1.00 91.44 104 GLU A CA 1
ATOM 843 C C . GLU A 1 104 ? 1.385 -5.987 -16.370 1.00 91.44 104 GLU A C 1
ATOM 845 O O . GLU A 1 104 ? 0.351 -5.636 -16.937 1.00 91.44 104 GLU A O 1
ATOM 850 N N . VAL A 1 105 ? 2.309 -5.102 -15.983 1.00 92.19 105 VAL A N 1
ATOM 851 C CA . VAL A 1 105 ? 2.186 -3.650 -16.187 1.00 92.19 105 VAL A CA 1
ATOM 852 C C . VAL A 1 105 ? 2.233 -3.317 -17.677 1.00 92.19 105 VAL A C 1
ATOM 854 O O . VAL A 1 105 ? 1.391 -2.573 -18.179 1.00 92.19 105 VAL A O 1
ATOM 857 N N . CYS A 1 106 ? 3.190 -3.893 -18.410 1.00 92.88 106 CYS A N 1
ATOM 858 C CA . CYS A 1 106 ? 3.301 -3.705 -19.856 1.00 92.88 106 CYS A CA 1
ATOM 859 C C . CYS A 1 106 ? 2.030 -4.164 -20.586 1.00 92.88 106 CYS A C 1
ATOM 861 O O . CYS A 1 106 ? 1.527 -3.463 -21.464 1.00 92.88 106 CYS A O 1
ATOM 863 N N . TYR A 1 107 ? 1.487 -5.312 -20.188 1.00 91.62 107 TYR A N 1
ATOM 864 C CA . TYR A 1 107 ? 0.272 -5.898 -20.733 1.00 91.62 107 TYR A CA 1
ATOM 865 C C . TYR A 1 107 ? -0.944 -5.001 -20.482 1.00 91.62 107 TYR A C 1
ATOM 867 O O . TYR A 1 107 ? -1.654 -4.674 -21.431 1.00 91.62 107 TYR A O 1
ATOM 875 N N . GLN A 1 108 ? -1.138 -4.519 -19.247 1.00 89.31 108 GLN A N 1
ATOM 876 C CA . GLN A 1 108 ? -2.215 -3.574 -18.923 1.00 89.31 108 GLN A CA 1
ATOM 877 C C . GLN A 1 108 ? -2.108 -2.282 -19.742 1.00 89.31 108 GLN A C 1
ATOM 879 O O . GLN A 1 108 ? -3.094 -1.827 -20.323 1.00 89.31 108 GLN A O 1
ATOM 884 N N . ARG A 1 109 ? -0.897 -1.730 -19.871 1.00 91.38 109 ARG A N 1
ATOM 885 C CA . ARG A 1 109 ? -0.647 -0.526 -20.675 1.00 91.38 109 ARG A CA 1
ATOM 886 C C . ARG A 1 109 ? -1.002 -0.732 -22.146 1.00 91.38 109 ARG A C 1
ATOM 888 O O . ARG A 1 109 ? -1.616 0.152 -22.739 1.00 91.38 109 ARG A O 1
ATOM 895 N N . VAL A 1 110 ? -0.658 -1.882 -22.734 1.00 91.69 110 VAL A N 1
ATOM 896 C CA . VAL A 1 110 ? -1.007 -2.173 -24.134 1.00 91.69 110 VAL A CA 1
ATOM 897 C C . VAL A 1 110 ? -2.496 -2.471 -24.306 1.00 91.69 110 VAL A C 1
ATOM 899 O O . VAL A 1 110 ? -3.080 -1.996 -25.275 1.00 91.69 110 VAL A O 1
ATOM 902 N N . MET A 1 111 ? -3.143 -3.172 -23.371 1.00 89.81 111 MET A N 1
ATOM 903 C CA . MET A 1 111 ? -4.601 -3.337 -23.399 1.00 89.81 111 MET A CA 1
ATOM 904 C C . MET A 1 111 ? -5.318 -1.984 -23.417 1.00 89.81 111 MET A C 1
ATOM 906 O O . MET A 1 111 ? -6.203 -1.767 -24.241 1.00 89.81 111 MET A O 1
ATOM 910 N N . GLN A 1 112 ? -4.898 -1.056 -22.553 1.00 87.38 112 GLN A N 1
ATOM 911 C CA . GLN A 1 112 ? -5.466 0.289 -22.502 1.00 87.38 112 GLN A CA 1
ATOM 912 C C . GLN A 1 112 ? -5.140 1.119 -23.753 1.00 87.38 112 GLN A C 1
ATOM 914 O O . GLN A 1 112 ? -5.959 1.931 -24.174 1.00 87.38 112 GLN A O 1
ATOM 919 N N . ARG A 1 113 ? -3.963 0.937 -24.360 1.00 88.75 113 ARG A N 1
ATOM 920 C CA . ARG A 1 113 ? -3.630 1.558 -25.650 1.00 88.75 113 ARG A CA 1
ATOM 921 C C . ARG A 1 113 ? -4.554 1.050 -26.756 1.00 88.75 113 ARG A C 1
ATOM 923 O O . ARG A 1 113 ? -5.081 1.849 -27.514 1.00 88.75 113 ARG A O 1
ATOM 930 N N . ASN A 1 114 ? -4.774 -0.261 -26.824 1.00 91.19 114 ASN A N 1
ATOM 931 C CA . ASN A 1 114 ? -5.589 -0.896 -27.860 1.00 91.19 114 ASN A CA 1
ATOM 932 C C . ASN A 1 114 ? -7.083 -0.551 -27.770 1.00 91.19 114 ASN A C 1
ATOM 934 O O . ASN A 1 114 ? -7.803 -0.795 -28.733 1.00 91.19 114 ASN A O 1
ATOM 938 N N . SER A 1 115 ? -7.561 -0.009 -26.644 1.00 88.50 115 SER A N 1
ATOM 939 C CA . SER A 1 115 ? -8.924 0.524 -26.540 1.00 88.50 115 SER A CA 1
ATOM 940 C C . SER A 1 115 ? -9.065 1.950 -27.086 1.00 88.50 115 SER A C 1
ATOM 942 O O . SER A 1 115 ? -10.187 2.439 -27.194 1.00 88.50 115 SER A O 1
ATOM 944 N N . ASN A 1 116 ? -7.961 2.614 -27.455 1.00 86.88 116 ASN A N 1
ATOM 945 C CA . ASN A 1 116 ? -7.984 3.894 -28.156 1.00 86.88 116 ASN A CA 1
ATOM 946 C C . ASN A 1 116 ? -7.931 3.669 -29.683 1.00 86.88 116 ASN A C 1
ATOM 948 O O . ASN A 1 116 ? -6.904 3.199 -30.174 1.00 86.88 116 ASN A O 1
ATOM 952 N N . PRO A 1 117 ? -8.980 4.030 -30.449 1.00 85.69 117 PRO A N 1
ATOM 953 C CA . PRO A 1 117 ? -8.999 3.849 -31.903 1.00 85.69 117 PRO A CA 1
ATOM 954 C C . PRO A 1 117 ? -7.989 4.730 -32.660 1.00 85.69 117 PRO A C 1
ATOM 956 O O . PRO A 1 117 ? -7.676 4.426 -33.807 1.00 85.69 117 PRO A O 1
ATOM 959 N N . GLU A 1 118 ? -7.468 5.798 -32.046 1.00 85.56 118 GLU A N 1
ATOM 960 C CA . GLU A 1 118 ? -6.447 6.670 -32.652 1.00 85.56 118 GLU A CA 1
ATOM 961 C C . GLU A 1 118 ? -5.025 6.095 -32.545 1.00 85.56 118 GLU A C 1
ATOM 963 O O . GLU A 1 118 ? -4.108 6.522 -33.246 1.00 85.56 118 GLU A O 1
ATOM 968 N N . GLU A 1 119 ? -4.817 5.124 -31.655 1.00 82.06 119 GLU A N 1
ATOM 969 C CA . GLU A 1 119 ? -3.521 4.491 -31.447 1.00 82.06 119 GLU A CA 1
ATOM 970 C C . GLU A 1 119 ? -3.368 3.269 -32.357 1.00 82.06 119 GLU A C 1
ATOM 972 O O . GLU A 1 119 ? -4.277 2.454 -32.522 1.00 82.06 119 GLU A O 1
ATOM 977 N N . ARG A 1 120 ? -2.162 3.069 -32.903 1.00 81.19 120 ARG A N 1
ATOM 978 C CA . ARG A 1 120 ? -1.848 1.838 -33.640 1.00 81.19 120 ARG A CA 1
ATOM 979 C C . ARG A 1 120 ? -2.027 0.628 -32.720 1.00 81.19 120 ARG A C 1
ATOM 981 O O . ARG A 1 120 ? -1.341 0.532 -31.694 1.00 81.19 120 ARG A O 1
ATOM 988 N N . TYR A 1 121 ? -2.879 -0.302 -33.149 1.00 87.38 121 TYR A N 1
ATOM 989 C CA . TYR A 1 121 ? -3.134 -1.564 -32.462 1.00 87.38 121 TYR A CA 1
ATOM 990 C C . TYR A 1 121 ? -1.863 -2.414 -32.356 1.00 87.38 121 TYR A C 1
ATOM 992 O O . TYR A 1 121 ? -1.158 -2.645 -33.342 1.00 87.38 121 TYR A O 1
ATOM 1000 N N . LEU A 1 122 ? -1.586 -2.910 -31.151 1.00 86.69 122 LEU A N 1
ATOM 1001 C CA . LEU A 1 122 ? -0.461 -3.791 -30.851 1.00 86.69 122 LEU A CA 1
ATOM 1002 C C . LEU A 1 122 ? -0.984 -5.177 -30.437 1.00 86.69 122 LEU A C 1
ATOM 1004 O O . LEU A 1 122 ? -1.581 -5.300 -29.365 1.00 86.69 122 LEU A O 1
ATOM 1008 N N . PRO A 1 123 ? -0.752 -6.244 -31.224 1.00 89.19 123 PRO A N 1
ATOM 1009 C CA . PRO A 1 123 ? -1.255 -7.572 -30.882 1.00 89.19 123 PRO A CA 1
ATOM 1010 C C . PRO A 1 123 ? -0.648 -8.099 -29.573 1.00 89.19 123 PRO A C 1
ATOM 1012 O O . PRO A 1 123 ? 0.568 -8.248 -29.454 1.00 89.19 123 PRO A O 1
ATOM 1015 N N . LEU A 1 124 ? -1.495 -8.450 -28.602 1.00 89.31 124 LEU A N 1
ATOM 1016 C CA . LEU A 1 124 ? -1.063 -8.964 -27.293 1.00 89.31 124 LEU A CA 1
ATOM 1017 C C . LEU A 1 124 ? -0.146 -10.208 -27.376 1.00 89.31 124 LEU A C 1
ATOM 1019 O O . LEU A 1 124 ? 0.840 -10.245 -26.631 1.00 89.31 124 LEU A O 1
ATOM 1023 N N . PRO A 1 125 ? -0.351 -11.178 -28.299 1.00 90.12 125 PRO A N 1
ATOM 1024 C CA . PRO A 1 125 ? 0.564 -12.317 -28.449 1.00 90.12 125 PRO A CA 1
ATOM 1025 C C . PRO A 1 125 ? 2.007 -11.924 -28.803 1.00 90.12 125 PRO A C 1
ATOM 1027 O O . PRO A 1 125 ? 2.950 -12.635 -28.451 1.00 90.12 125 PRO A O 1
ATOM 1030 N N . VAL A 1 126 ? 2.207 -10.775 -29.461 1.00 86.12 126 VAL A N 1
ATOM 1031 C CA . VAL A 1 126 ? 3.547 -10.276 -29.810 1.00 86.12 126 VAL A CA 1
ATOM 1032 C C . VAL A 1 126 ? 4.321 -9.893 -28.552 1.00 86.12 126 VAL A C 1
ATOM 1034 O O . VAL A 1 126 ? 5.505 -10.202 -28.458 1.00 86.12 126 VAL A O 1
ATOM 1037 N N . ILE A 1 127 ? 3.659 -9.302 -27.554 1.00 88.00 127 ILE A N 1
ATOM 1038 C CA . ILE A 1 127 ? 4.292 -8.927 -26.281 1.00 88.00 127 ILE A CA 1
ATOM 1039 C C . ILE A 1 127 ? 4.817 -10.170 -25.564 1.00 88.00 127 ILE A C 1
ATOM 1041 O O . ILE A 1 127 ? 5.965 -10.185 -25.127 1.00 88.00 127 ILE A O 1
ATOM 1045 N N . VAL A 1 128 ? 4.001 -11.226 -25.488 1.00 86.81 128 VAL A N 1
ATOM 1046 C CA . VAL A 1 128 ? 4.382 -12.507 -24.866 1.00 86.81 128 VAL A CA 1
ATOM 1047 C C . VAL A 1 128 ? 5.577 -13.119 -25.596 1.00 86.81 128 VAL A C 1
ATOM 1049 O O . VAL A 1 128 ? 6.558 -13.513 -24.970 1.00 86.81 128 VAL A O 1
ATOM 1052 N N . SER A 1 129 ? 5.536 -13.120 -26.931 1.00 88.31 129 SER A N 1
ATOM 1053 C CA . SER A 1 129 ? 6.643 -13.592 -27.767 1.00 88.31 129 SER A CA 1
ATOM 1054 C C . SER A 1 129 ? 7.927 -12.773 -27.585 1.00 88.31 129 SER A C 1
ATOM 1056 O O . SER A 1 129 ? 9.031 -13.288 -27.761 1.00 88.31 129 SER A O 1
ATOM 1058 N N . TYR A 1 130 ? 7.812 -11.478 -27.291 1.00 88.00 130 TYR A N 1
ATOM 1059 C CA . TYR A 1 130 ? 8.965 -10.604 -27.083 1.00 88.00 130 TYR A CA 1
ATOM 1060 C C . TYR A 1 130 ? 9.534 -10.793 -25.681 1.00 88.00 130 TYR A C 1
ATOM 1062 O O . TYR A 1 130 ? 10.751 -10.861 -25.542 1.00 88.00 130 TYR A O 1
ATOM 1070 N N . LEU A 1 131 ? 8.675 -10.955 -24.672 1.00 87.00 131 LEU A N 1
ATOM 1071 C CA . LEU A 1 131 ? 9.078 -11.289 -23.309 1.00 87.00 131 LEU A CA 1
ATOM 1072 C C . LEU A 1 131 ? 9.873 -12.597 -23.278 1.00 87.00 131 LEU A C 1
ATOM 1074 O O . LEU A 1 131 ? 10.960 -12.626 -22.714 1.00 87.00 131 LEU A O 1
ATOM 1078 N N . SER A 1 132 ? 9.388 -13.650 -23.945 1.00 88.50 132 SER A N 1
ATOM 1079 C CA . SER A 1 132 ? 10.060 -14.959 -23.963 1.00 88.50 132 SER A CA 1
ATOM 1080 C C . SER A 1 132 ? 11.425 -14.949 -24.662 1.00 88.50 132 SER A C 1
ATOM 1082 O O . SER A 1 132 ? 12.182 -15.908 -24.553 1.00 88.50 132 SER A O 1
ATOM 1084 N N . ARG A 1 133 ? 11.728 -13.892 -25.425 1.00 91.56 133 ARG A N 1
ATOM 1085 C CA . ARG A 1 133 ? 12.991 -13.704 -26.153 1.00 91.56 133 ARG A CA 1
ATOM 1086 C C . ARG A 1 133 ? 13.856 -12.591 -25.568 1.00 91.56 133 ARG A C 1
ATOM 1088 O O . ARG A 1 133 ? 14.970 -12.407 -26.050 1.00 91.56 133 ARG A O 1
ATOM 1095 N N . LEU A 1 134 ? 13.351 -11.826 -24.599 1.00 92.50 134 LEU A N 1
ATOM 1096 C CA . LEU A 1 134 ? 14.058 -10.686 -24.036 1.00 92.50 134 LEU A CA 1
ATOM 1097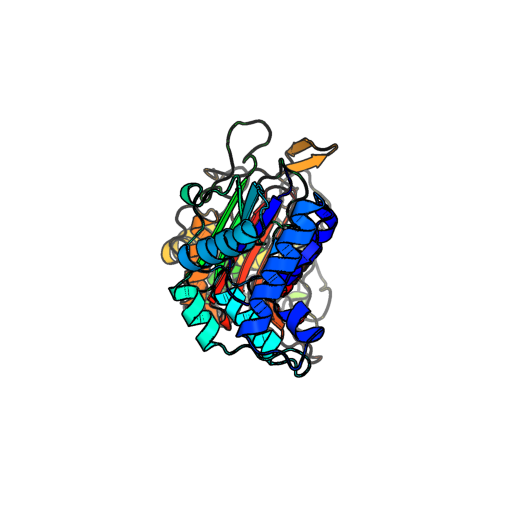 C C . LEU A 1 134 ? 15.249 -11.179 -23.215 1.00 92.50 134 LEU A C 1
ATOM 1099 O O . LEU A 1 134 ? 15.086 -11.790 -22.164 1.00 92.50 134 LEU A O 1
ATOM 1103 N N . ILE A 1 135 ? 16.450 -10.878 -23.696 1.00 94.44 135 ILE A N 1
ATOM 1104 C CA . ILE A 1 135 ? 17.703 -11.166 -23.001 1.00 94.44 135 ILE A CA 1
ATOM 1105 C C . ILE A 1 135 ? 18.281 -9.828 -22.515 1.00 94.44 135 ILE A C 1
ATOM 1107 O O . ILE A 1 135 ? 18.497 -8.939 -23.359 1.00 94.44 135 ILE A O 1
ATOM 1111 N N . PRO A 1 136 ? 18.540 -9.668 -21.198 1.00 94.94 136 PRO A N 1
ATOM 1112 C CA . PRO A 1 136 ? 19.174 -8.472 -20.648 1.00 94.94 136 PRO A CA 1
ATOM 1113 C C . PRO A 1 136 ? 20.474 -8.125 -21.390 1.00 94.94 136 PRO A C 1
ATOM 1115 O O . PRO A 1 136 ? 21.169 -9.036 -21.844 1.00 94.94 136 PRO A O 1
ATOM 1118 N N . PRO A 1 137 ? 20.813 -6.836 -21.551 1.00 95.69 137 PRO A N 1
ATOM 1119 C CA . PRO A 1 137 ? 22.108 -6.459 -22.104 1.00 95.69 137 PRO A CA 1
ATOM 1120 C C . PRO A 1 137 ? 23.255 -6.852 -21.163 1.00 95.69 137 PRO A C 1
ATOM 1122 O O . PRO A 1 137 ? 23.075 -6.860 -19.943 1.00 95.69 137 PRO A O 1
ATOM 1125 N N . SER A 1 138 ? 24.437 -7.113 -21.719 1.00 96.31 138 SER A N 1
ATOM 1126 C CA . SER A 1 138 ? 25.682 -7.308 -20.962 1.00 96.31 138 SER A CA 1
ATOM 1127 C C . SER A 1 138 ? 26.792 -6.368 -21.439 1.00 96.31 138 SER A C 1
ATOM 1129 O O . SER A 1 138 ? 26.805 -5.933 -22.588 1.00 96.31 138 SER A O 1
ATOM 1131 N N . LEU A 1 139 ? 27.752 -6.051 -20.563 1.00 96.00 139 LEU A N 1
ATOM 1132 C CA . LEU A 1 139 ? 28.910 -5.221 -20.935 1.00 96.00 139 LEU A CA 1
ATOM 1133 C C . LEU A 1 139 ? 29.781 -5.893 -22.014 1.00 96.00 139 LEU A C 1
ATOM 1135 O O . LEU A 1 139 ? 30.445 -5.205 -22.783 1.00 96.00 139 LEU A O 1
ATOM 1139 N N . GLU A 1 140 ? 29.721 -7.224 -22.131 1.00 96.00 140 GLU A N 1
ATOM 1140 C CA . GLU A 1 140 ? 30.397 -7.997 -23.186 1.00 96.00 140 GLU A CA 1
ATOM 1141 C C . GLU A 1 140 ? 29.893 -7.651 -24.596 1.00 96.00 140 GLU A C 1
ATOM 1143 O O . GLU A 1 140 ? 30.600 -7.859 -25.578 1.00 96.00 140 GLU A O 1
ATOM 1148 N N . GLU A 1 141 ? 28.692 -7.076 -24.714 1.00 94.69 141 GLU A N 1
ATOM 1149 C CA . GLU A 1 141 ? 28.156 -6.574 -25.983 1.00 94.69 141 GLU A CA 1
ATOM 1150 C C . GLU A 1 141 ? 28.762 -5.221 -26.405 1.00 94.69 141 GLU A C 1
ATOM 1152 O O . GLU A 1 141 ? 28.381 -4.680 -27.442 1.00 94.69 141 GLU A O 1
ATOM 1157 N N . GLY A 1 142 ? 29.698 -4.667 -25.624 1.00 95.00 142 GLY A N 1
ATOM 1158 C CA . GLY A 1 142 ? 30.384 -3.405 -25.918 1.00 95.00 142 GLY A CA 1
ATOM 1159 C C . GLY A 1 142 ? 29.688 -2.156 -25.368 1.00 95.00 142 GLY A C 1
ATOM 1160 O O . GLY A 1 142 ? 30.052 -1.042 -25.740 1.00 95.00 142 GLY A O 1
ATOM 1161 N N . PHE A 1 143 ? 28.698 -2.314 -24.483 1.00 97.00 143 PHE A N 1
ATOM 1162 C CA . PHE A 1 143 ? 28.093 -1.187 -23.771 1.00 97.00 143 PHE A CA 1
ATOM 1163 C C . PHE A 1 143 ? 29.066 -0.611 -22.737 1.00 97.00 143 PHE A C 1
ATOM 1165 O O . PHE A 1 143 ? 29.621 -1.349 -21.926 1.00 97.00 143 PHE A O 1
ATOM 1172 N N . LYS A 1 144 ? 29.216 0.717 -22.710 1.00 97.06 144 LYS A N 1
ATOM 1173 C CA . LYS A 1 144 ? 29.929 1.431 -21.639 1.00 97.06 144 LYS A CA 1
ATOM 1174 C C . LYS A 1 144 ? 29.152 1.429 -20.329 1.00 97.06 144 LYS A C 1
ATOM 1176 O O . LYS A 1 144 ? 29.742 1.403 -19.256 1.00 97.06 144 LYS A O 1
ATOM 1181 N N . GLU A 1 145 ? 27.828 1.480 -20.430 1.00 96.62 145 GLU A N 1
ATOM 1182 C CA . GLU A 1 145 ? 26.920 1.590 -19.296 1.00 96.62 145 GLU A CA 1
ATOM 1183 C C . GLU A 1 145 ? 25.604 0.863 -19.607 1.00 96.62 145 GLU A C 1
ATOM 1185 O O . GLU A 1 145 ? 25.112 0.890 -20.740 1.00 96.62 145 GLU A O 1
ATOM 1190 N N . ILE A 1 146 ? 25.018 0.227 -18.589 1.00 96.62 146 ILE A N 1
ATOM 1191 C CA . ILE A 1 146 ? 23.679 -0.365 -18.646 1.00 96.62 146 ILE A CA 1
ATOM 1192 C C . ILE A 1 146 ? 22.813 0.299 -17.576 1.00 96.62 146 ILE A C 1
ATOM 1194 O O . ILE A 1 146 ? 22.961 0.030 -16.385 1.00 96.62 146 ILE A O 1
ATOM 1198 N N . ARG A 1 147 ? 21.862 1.125 -18.009 1.00 94.25 147 ARG A N 1
ATOM 1199 C CA . ARG A 1 147 ? 20.873 1.784 -17.151 1.00 94.25 147 ARG A CA 1
ATOM 1200 C C . ARG A 1 147 ? 19.624 0.922 -17.045 1.00 94.25 147 ARG A C 1
ATOM 1202 O O . ARG A 1 147 ? 18.954 0.686 -18.049 1.00 94.25 147 ARG A O 1
ATOM 1209 N N . LYS A 1 148 ? 19.294 0.450 -15.842 1.00 93.19 148 LYS A N 1
ATOM 1210 C CA . LYS A 1 148 ? 18.039 -0.274 -15.578 1.00 93.19 148 LYS A CA 1
ATOM 1211 C C . LYS A 1 148 ? 16.907 0.713 -15.305 1.00 93.19 148 LYS A C 1
ATOM 1213 O O . LYS A 1 148 ? 17.084 1.629 -14.513 1.00 93.19 148 LYS A O 1
ATOM 1218 N N . ILE A 1 149 ? 15.761 0.513 -15.951 1.00 91.31 149 ILE A N 1
ATOM 1219 C CA . ILE A 1 149 ? 14.602 1.409 -15.905 1.00 91.31 149 ILE A CA 1
ATOM 1220 C C . ILE A 1 149 ? 13.362 0.618 -15.474 1.00 91.31 149 ILE A C 1
ATOM 1222 O O . ILE A 1 149 ? 12.771 -0.103 -16.278 1.00 91.31 149 ILE A O 1
ATOM 1226 N N . ASP A 1 150 ? 12.931 0.772 -14.223 1.00 85.94 150 ASP A N 1
ATOM 1227 C CA . ASP A 1 150 ? 11.690 0.164 -13.706 1.00 85.94 150 ASP A CA 1
ATOM 1228 C C . ASP A 1 150 ? 10.553 1.171 -13.452 1.00 85.94 150 ASP A C 1
ATOM 1230 O O . ASP A 1 150 ? 9.418 0.767 -13.178 1.00 85.94 150 ASP A O 1
ATOM 1234 N N . GLN A 1 151 ? 10.838 2.473 -13.594 1.00 85.25 151 GLN A N 1
ATOM 1235 C CA . GLN A 1 151 ? 9.908 3.589 -13.372 1.00 85.25 151 GLN A CA 1
ATOM 1236 C C . GLN A 1 151 ? 9.298 3.636 -11.961 1.00 85.25 151 GLN A C 1
ATOM 1238 O O . GLN A 1 151 ? 8.392 4.432 -11.736 1.00 85.25 151 GLN A O 1
ATOM 1243 N N . VAL A 1 152 ? 9.755 2.815 -11.012 1.00 85.69 152 VAL A N 1
ATOM 1244 C CA . VAL A 1 152 ? 9.178 2.783 -9.662 1.00 85.69 152 VAL A CA 1
ATOM 1245 C C . VAL A 1 152 ? 9.524 4.065 -8.928 1.00 85.69 152 VAL A C 1
ATOM 1247 O O . VAL A 1 152 ? 8.624 4.767 -8.471 1.00 85.69 152 VAL A O 1
ATOM 1250 N N . ASP A 1 153 ? 10.804 4.417 -8.910 1.00 84.50 153 ASP A N 1
ATOM 1251 C CA . ASP A 1 153 ? 11.280 5.606 -8.208 1.00 84.50 153 ASP A CA 1
ATOM 1252 C C . ASP A 1 153 ? 10.729 6.886 -8.879 1.00 84.50 153 ASP A C 1
ATOM 1254 O O . ASP A 1 153 ? 10.189 7.771 -8.219 1.00 84.50 153 ASP A O 1
ATOM 1258 N N . ASP A 1 154 ? 10.726 6.915 -10.217 1.00 84.69 154 ASP A N 1
ATOM 1259 C CA . ASP A 1 154 ? 10.271 8.050 -11.039 1.00 84.69 154 ASP A CA 1
ATOM 1260 C C . ASP A 1 154 ? 8.741 8.260 -11.063 1.00 84.69 154 ASP A C 1
ATOM 1262 O O . ASP A 1 154 ? 8.279 9.343 -11.442 1.00 84.69 154 ASP A O 1
ATOM 1266 N N . VAL A 1 155 ? 7.943 7.236 -10.736 1.00 88.44 155 VAL A N 1
ATOM 1267 C CA . VAL A 1 155 ? 6.472 7.290 -10.840 1.00 88.44 155 VAL A CA 1
ATOM 1268 C C . VAL A 1 155 ? 5.804 6.970 -9.514 1.00 88.44 155 VAL A C 1
ATOM 1270 O O . VAL A 1 155 ? 5.073 7.815 -9.011 1.00 88.44 155 VAL A O 1
ATOM 1273 N N . LEU A 1 156 ? 6.026 5.781 -8.949 1.00 89.81 156 LEU A N 1
ATOM 1274 C CA . LEU A 1 156 ? 5.345 5.345 -7.726 1.00 89.81 156 LEU A CA 1
ATOM 1275 C C . LEU A 1 156 ? 5.841 6.115 -6.498 1.00 89.81 156 LEU A C 1
ATOM 1277 O O . LEU A 1 156 ? 5.019 6.595 -5.717 1.00 89.81 156 LEU A O 1
ATOM 1281 N N . LEU A 1 157 ? 7.160 6.270 -6.351 1.00 90.56 157 LEU A N 1
ATOM 1282 C CA . LEU A 1 157 ? 7.773 6.853 -5.150 1.00 90.56 157 LEU A CA 1
ATOM 1283 C C . LEU A 1 157 ? 8.066 8.355 -5.251 1.00 90.56 157 LEU A C 1
ATOM 1285 O O . LEU A 1 157 ? 8.350 8.978 -4.231 1.00 90.56 157 LEU A O 1
ATOM 1289 N N . LYS A 1 158 ? 7.945 8.956 -6.442 1.00 87.00 158 LYS A N 1
ATOM 1290 C CA . LYS A 1 158 ? 8.329 10.350 -6.729 1.00 87.00 158 LYS A CA 1
ATOM 1291 C C . LYS A 1 158 ? 7.759 11.395 -5.761 1.00 87.00 158 LYS A C 1
ATOM 1293 O O . LYS A 1 158 ? 8.425 12.379 -5.471 1.00 87.00 158 LYS A O 1
ATOM 1298 N N . ASP A 1 159 ? 6.528 11.200 -5.295 1.00 87.44 159 ASP A N 1
ATOM 1299 C CA . ASP A 1 159 ? 5.852 12.119 -4.366 1.00 87.44 159 ASP A CA 1
ATOM 1300 C C . ASP A 1 159 ? 5.856 11.624 -2.910 1.00 87.44 159 ASP A C 1
ATOM 1302 O O . ASP A 1 159 ? 5.239 12.246 -2.045 1.00 87.44 159 ASP A O 1
ATOM 1306 N N . LEU A 1 160 ? 6.488 10.475 -2.658 1.00 88.81 160 LEU A N 1
ATOM 1307 C CA . LEU A 1 160 ? 6.568 9.844 -1.342 1.00 88.81 160 LEU A CA 1
ATOM 1308 C C . LEU A 1 160 ? 7.923 10.062 -0.678 1.00 88.81 160 LEU A C 1
ATOM 1310 O O . LEU A 1 160 ? 7.992 10.132 0.546 1.00 88.81 160 LEU A O 1
ATOM 1314 N N . ILE A 1 161 ? 8.983 10.148 -1.480 1.00 89.75 161 ILE A N 1
ATOM 1315 C CA . ILE A 1 161 ? 10.342 10.401 -1.010 1.00 89.75 161 ILE A CA 1
ATOM 1316 C C . ILE A 1 161 ? 10.617 11.893 -1.167 1.00 89.75 161 ILE A C 1
ATOM 1318 O O . ILE A 1 161 ? 10.759 12.385 -2.285 1.00 89.75 161 ILE A O 1
ATOM 1322 N N . VAL A 1 162 ? 10.672 12.617 -0.051 1.00 88.00 162 VAL A N 1
ATOM 1323 C CA . VAL A 1 162 ? 10.897 14.075 -0.054 1.00 88.00 162 VAL A CA 1
ATOM 1324 C C . VAL A 1 162 ? 12.330 14.462 0.310 1.00 88.00 162 VAL A C 1
ATOM 1326 O O . VAL A 1 162 ? 12.722 15.605 0.094 1.00 88.00 162 VAL A O 1
ATOM 1329 N N . ASP A 1 163 ? 13.105 13.526 0.861 1.00 87.88 163 ASP A N 1
ATOM 1330 C CA . ASP A 1 163 ? 14.495 13.721 1.279 1.00 87.88 163 ASP A CA 1
ATOM 1331 C C . ASP A 1 163 ? 15.263 12.393 1.189 1.00 87.88 163 ASP A C 1
ATOM 1333 O O . ASP A 1 163 ? 14.715 11.324 1.461 1.00 87.88 163 ASP A O 1
ATOM 1337 N N . GLU A 1 164 ? 16.542 12.442 0.818 1.00 86.50 164 GLU A N 1
ATOM 1338 C CA . GLU A 1 164 ? 17.395 11.255 0.655 1.00 86.50 164 GLU A CA 1
ATOM 1339 C C . GLU A 1 164 ? 17.651 10.486 1.964 1.00 86.50 164 GLU A C 1
ATOM 1341 O O . GLU A 1 164 ? 17.955 9.287 1.937 1.00 86.50 164 GLU A O 1
ATOM 1346 N N . LYS A 1 165 ? 17.528 11.164 3.113 1.00 87.81 165 LYS A N 1
ATOM 1347 C CA . LYS A 1 165 ? 17.725 10.593 4.449 1.00 87.81 165 LYS A CA 1
ATOM 1348 C C . LYS A 1 165 ? 16.481 9.866 4.952 1.00 87.81 165 LYS A C 1
ATOM 1350 O O . LYS A 1 165 ? 16.610 9.066 5.881 1.00 87.81 165 LYS A O 1
ATOM 1355 N N . GLN A 1 166 ? 15.310 10.139 4.367 1.00 90.50 166 GLN A N 1
ATOM 1356 C CA . GLN A 1 166 ? 14.027 9.549 4.748 1.00 90.50 166 GLN A CA 1
ATOM 1357 C C . GLN A 1 166 ? 14.135 8.024 4.854 1.00 90.50 166 GLN A C 1
ATOM 1359 O O . GLN A 1 166 ? 14.562 7.346 3.918 1.00 90.50 166 GLN A O 1
ATOM 1364 N N . GLY A 1 167 ? 13.728 7.480 6.002 1.00 95.00 167 GLY A N 1
ATOM 1365 C CA . GLY A 1 167 ? 13.604 6.044 6.188 1.00 95.00 167 GLY A CA 1
ATOM 1366 C C . GLY A 1 167 ? 12.317 5.536 5.555 1.00 95.00 167 GLY A C 1
ATOM 1367 O O . GLY A 1 167 ? 11.225 5.987 5.912 1.00 95.00 167 GLY A O 1
ATOM 1368 N N . TYR A 1 168 ? 12.416 4.593 4.624 1.00 96.25 168 TYR A N 1
ATOM 1369 C CA . TYR A 1 168 ? 11.240 3.940 4.063 1.00 96.25 168 TYR A CA 1
ATOM 1370 C C . TYR A 1 168 ? 11.501 2.497 3.635 1.00 96.25 168 TYR A C 1
ATOM 1372 O O . TYR A 1 168 ? 12.622 2.098 3.308 1.00 96.25 168 TYR A O 1
ATOM 1380 N N . ALA A 1 169 ? 10.422 1.724 3.640 1.00 97.81 169 ALA A N 1
ATOM 1381 C CA . ALA A 1 169 ? 10.336 0.368 3.138 1.00 97.81 169 ALA A CA 1
ATOM 1382 C C . ALA A 1 169 ? 9.171 0.294 2.146 1.00 97.81 169 ALA A C 1
ATOM 1384 O O . ALA A 1 169 ? 8.045 0.678 2.464 1.00 97.81 169 ALA A O 1
ATOM 1385 N N . PHE A 1 170 ? 9.442 -0.184 0.938 1.00 97.62 170 PHE A N 1
ATOM 1386 C CA . PHE A 1 170 ? 8.471 -0.298 -0.139 1.00 97.62 170 PHE A CA 1
ATOM 1387 C C . PHE A 1 170 ? 8.492 -1.701 -0.729 1.00 97.62 170 PHE A C 1
ATOM 1389 O O . PHE A 1 170 ? 9.556 -2.251 -1.009 1.00 97.62 170 PHE A O 1
ATOM 1396 N N . TYR A 1 171 ? 7.302 -2.234 -0.968 1.00 98.12 171 TYR A N 1
ATOM 1397 C CA . TYR A 1 171 ? 7.061 -3.489 -1.658 1.00 98.12 171 TYR A CA 1
ATOM 1398 C C . TYR A 1 171 ? 5.931 -3.293 -2.663 1.00 98.12 171 TYR A C 1
ATOM 1400 O O . TYR A 1 171 ? 4.883 -2.729 -2.345 1.00 98.12 171 TYR A O 1
ATOM 1408 N N . PHE A 1 172 ? 6.141 -3.787 -3.877 1.00 97.25 172 PHE A N 1
ATOM 1409 C CA . PHE A 1 172 ? 5.135 -3.849 -4.922 1.00 97.25 172 PHE A CA 1
ATOM 1410 C C . PHE A 1 172 ? 5.223 -5.187 -5.637 1.00 97.25 172 PHE A C 1
ATOM 1412 O O . PHE A 1 172 ? 6.272 -5.554 -6.169 1.00 97.25 172 PHE A O 1
ATOM 1419 N N . LYS A 1 173 ? 4.103 -5.896 -5.690 1.00 96.44 173 LYS A N 1
ATOM 1420 C CA . LYS A 1 173 ? 3.960 -7.137 -6.443 1.00 96.44 173 LYS A CA 1
ATOM 1421 C C . LYS A 1 173 ? 2.860 -6.975 -7.468 1.00 96.44 173 LYS A C 1
ATOM 1423 O O . LYS A 1 173 ? 1.830 -6.374 -7.183 1.00 96.44 173 LYS A O 1
ATOM 1428 N N . ILE A 1 174 ? 3.067 -7.533 -8.653 1.00 94.38 174 ILE A N 1
ATOM 1429 C CA . ILE A 1 174 ? 2.033 -7.667 -9.676 1.00 94.38 174 ILE A CA 1
ATOM 1430 C C . ILE A 1 174 ? 2.252 -8.965 -10.448 1.00 94.38 174 ILE A C 1
ATOM 1432 O O . ILE A 1 174 ? 3.314 -9.184 -11.033 1.00 94.38 174 ILE A O 1
ATOM 1436 N N . GLY A 1 175 ? 1.258 -9.854 -10.406 1.00 91.31 175 GLY A N 1
ATOM 1437 C CA . GLY A 1 175 ? 1.430 -11.220 -10.895 1.00 91.31 175 GLY A CA 1
ATOM 1438 C C . GLY A 1 175 ? 2.583 -11.916 -10.166 1.00 91.31 175 GLY A C 1
ATOM 1439 O O . GLY A 1 175 ? 2.537 -12.067 -8.945 1.00 91.31 175 GLY A O 1
ATOM 1440 N N . ASN A 1 176 ? 3.614 -12.318 -10.912 1.00 88.69 176 ASN A N 1
ATOM 1441 C CA . ASN A 1 176 ? 4.814 -12.955 -10.347 1.00 88.69 176 ASN A CA 1
ATOM 1442 C C . ASN A 1 176 ? 5.990 -11.986 -10.151 1.00 88.69 176 ASN A C 1
ATOM 1444 O O . ASN A 1 176 ? 7.037 -12.381 -9.640 1.00 88.69 176 ASN A O 1
ATOM 1448 N N . SER A 1 177 ? 5.846 -10.735 -10.583 1.00 91.12 177 SER A N 1
ATOM 1449 C CA . SER A 1 177 ? 6.902 -9.732 -10.491 1.00 91.12 177 SER A CA 1
ATOM 1450 C C . SER A 1 177 ? 6.865 -9.061 -9.121 1.00 91.12 177 SER A C 1
ATOM 1452 O O . SER A 1 177 ? 5.804 -8.606 -8.697 1.00 91.12 177 SER A O 1
ATOM 1454 N N . ILE A 1 178 ? 8.017 -8.966 -8.454 1.00 94.62 178 ILE A N 1
ATOM 1455 C CA . ILE A 1 178 ? 8.173 -8.314 -7.147 1.00 94.62 178 ILE A CA 1
ATOM 1456 C C . ILE A 1 178 ? 9.250 -7.235 -7.258 1.00 94.62 178 ILE A C 1
ATOM 1458 O O . ILE A 1 178 ? 10.310 -7.463 -7.843 1.00 94.62 178 ILE A O 1
ATOM 1462 N N . ILE A 1 179 ? 8.969 -6.061 -6.697 1.00 94.44 179 ILE A N 1
ATOM 1463 C CA . ILE A 1 179 ? 9.896 -4.940 -6.584 1.00 94.44 179 ILE A CA 1
ATOM 1464 C C . ILE A 1 179 ? 9.912 -4.474 -5.134 1.00 94.44 179 ILE A C 1
ATOM 1466 O O . ILE A 1 179 ? 8.866 -4.194 -4.554 1.00 94.44 179 ILE A O 1
ATOM 1470 N N . GLU A 1 180 ? 11.109 -4.350 -4.570 1.00 96.06 180 GLU A N 1
ATOM 1471 C CA . GLU A 1 180 ? 11.316 -3.889 -3.201 1.00 96.06 180 GLU A CA 1
ATOM 1472 C C . GLU A 1 180 ? 12.331 -2.740 -3.163 1.00 96.06 180 GLU A C 1
ATOM 1474 O O . GLU A 1 180 ? 13.251 -2.677 -3.993 1.00 96.06 180 GLU A O 1
ATOM 1479 N N . ARG A 1 181 ? 12.160 -1.822 -2.206 1.00 95.69 181 ARG A N 1
ATOM 1480 C CA . ARG A 1 181 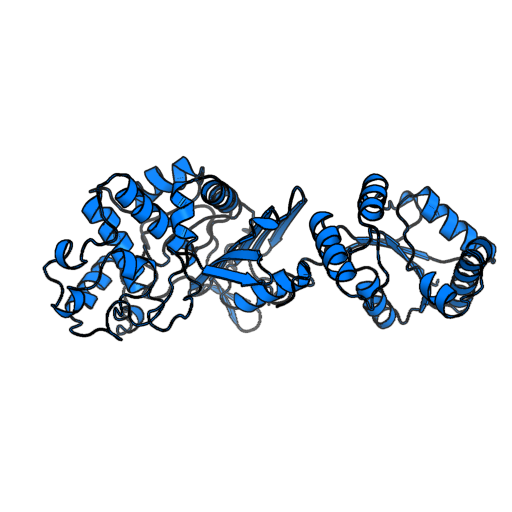? 13.110 -0.748 -1.878 1.00 95.69 181 ARG A CA 1
ATOM 1481 C C . ARG A 1 181 ? 13.171 -0.553 -0.372 1.00 95.69 181 ARG A C 1
ATOM 1483 O O . ARG A 1 181 ? 12.137 -0.480 0.282 1.00 95.69 181 ARG A O 1
ATOM 1490 N N . TYR A 1 182 ? 14.381 -0.415 0.150 1.00 96.56 182 TYR A N 1
ATOM 1491 C CA . TYR A 1 182 ? 14.636 -0.156 1.563 1.00 96.56 182 TYR A CA 1
ATOM 1492 C C . TYR A 1 182 ? 15.731 0.900 1.659 1.00 96.56 182 TYR A C 1
ATOM 1494 O O . TYR A 1 182 ? 16.793 0.737 1.055 1.00 96.56 182 TYR A O 1
ATOM 1502 N N . GLN A 1 183 ? 15.469 1.993 2.368 1.00 95.31 183 GLN A N 1
ATOM 1503 C CA . GLN A 1 183 ? 16.402 3.114 2.466 1.00 95.31 183 GLN A CA 1
ATOM 1504 C C . GLN A 1 183 ? 16.246 3.851 3.795 1.00 95.31 183 GLN A C 1
ATOM 1506 O O . GLN A 1 183 ? 15.202 3.791 4.439 1.00 95.31 183 GLN A O 1
ATOM 1511 N N . GLY A 1 184 ? 17.302 4.567 4.181 1.00 94.12 184 GLY A N 1
ATOM 1512 C CA . GLY A 1 184 ? 17.326 5.457 5.336 1.00 94.12 184 GLY A CA 1
ATOM 1513 C C . GLY A 1 184 ? 17.513 4.722 6.661 1.00 94.12 184 GLY A C 1
ATOM 1514 O O . GLY A 1 184 ? 17.749 3.513 6.711 1.00 94.12 184 GLY A O 1
ATOM 1515 N N . ARG A 1 185 ? 17.481 5.482 7.755 1.00 93.06 185 ARG A N 1
ATOM 1516 C CA . ARG A 1 185 ? 17.795 4.985 9.104 1.00 93.06 185 ARG A CA 1
ATOM 1517 C C . ARG A 1 185 ? 16.531 4.709 9.911 1.00 93.06 185 ARG A C 1
ATOM 1519 O O . ARG A 1 185 ? 15.577 5.475 9.827 1.00 93.06 185 ARG A O 1
ATOM 1526 N N . LYS A 1 186 ? 16.569 3.677 10.762 1.00 94.75 186 LYS A N 1
ATOM 1527 C CA . LYS A 1 186 ? 15.542 3.386 11.785 1.00 94.75 186 LYS A CA 1
ATOM 1528 C C . LYS A 1 186 ? 15.435 4.530 12.789 1.00 94.75 186 LYS A C 1
ATOM 1530 O O . LYS A 1 186 ? 14.344 4.905 13.199 1.00 94.75 186 LYS A O 1
ATOM 1535 N N . ILE A 1 187 ? 16.575 5.112 13.148 1.00 92.69 187 ILE A N 1
ATOM 1536 C CA . ILE A 1 187 ? 16.690 6.279 14.019 1.00 92.69 187 ILE A CA 1
ATOM 1537 C C . ILE A 1 187 ? 17.842 7.155 13.525 1.00 92.69 187 ILE A C 1
ATOM 1539 O O . ILE A 1 187 ? 18.943 6.665 13.281 1.00 92.69 187 ILE A O 1
ATOM 1543 N N . ALA A 1 188 ? 17.597 8.457 13.372 1.00 84.06 188 ALA A N 1
ATOM 1544 C CA . ALA A 1 188 ? 18.543 9.395 12.763 1.00 84.06 188 ALA A CA 1
ATOM 1545 C C . ALA A 1 188 ? 19.957 9.349 13.382 1.00 84.06 188 ALA A C 1
ATOM 1547 O O . ALA A 1 188 ? 20.955 9.464 12.666 1.00 84.06 188 ALA A O 1
ATOM 1548 N N . THR A 1 189 ? 20.040 9.129 14.697 1.00 80.50 189 THR A N 1
ATOM 1549 C CA . THR A 1 189 ? 21.276 9.174 15.491 1.00 80.50 189 THR A CA 1
ATOM 1550 C C . THR A 1 189 ? 22.068 7.864 15.532 1.00 80.50 189 THR A C 1
ATOM 1552 O O . THR A 1 189 ? 23.184 7.872 16.048 1.00 80.50 189 THR A O 1
ATOM 1555 N N . LYS A 1 190 ? 21.547 6.747 15.001 1.00 85.50 190 LYS A N 1
ATOM 1556 C CA . LYS A 1 190 ? 22.235 5.442 15.024 1.00 85.50 190 LYS A CA 1
ATOM 1557 C C . LYS A 1 190 ? 22.499 4.899 13.620 1.00 85.50 190 LYS A C 1
ATOM 1559 O O . LYS A 1 190 ? 21.851 5.280 12.650 1.00 85.50 190 LYS A O 1
ATOM 1564 N N . SER A 1 191 ? 23.435 3.957 13.524 1.00 87.06 191 SER A N 1
ATOM 1565 C CA . SER A 1 191 ? 23.817 3.270 12.280 1.00 87.06 191 SER A CA 1
ATOM 1566 C C . SER A 1 191 ? 22.933 2.052 11.970 1.00 87.06 191 SER A C 1
ATOM 1568 O O . SER A 1 191 ? 23.427 1.019 11.529 1.00 87.06 191 SER A O 1
ATOM 1570 N N . GLU A 1 192 ? 21.629 2.158 12.225 1.00 92.25 192 GLU A N 1
ATOM 1571 C CA . GLU A 1 192 ? 20.649 1.096 11.978 1.00 92.25 192 GLU A CA 1
ATOM 1572 C C . GLU A 1 192 ? 19.787 1.485 10.773 1.00 92.25 192 GLU A C 1
ATOM 1574 O O . GLU A 1 192 ? 19.128 2.526 10.793 1.00 92.25 192 GLU A O 1
ATOM 1579 N N . TYR A 1 193 ? 19.790 0.669 9.718 1.00 95.94 193 TYR A N 1
ATOM 1580 C CA . TYR A 1 193 ? 19.153 0.989 8.433 1.00 95.94 193 TYR A CA 1
ATOM 1581 C C . TYR A 1 193 ? 17.844 0.244 8.237 1.00 95.94 193 TYR A C 1
ATOM 1583 O O . TYR A 1 193 ? 17.749 -0.918 8.615 1.00 95.94 193 TYR A O 1
ATOM 1591 N N . ILE A 1 194 ? 16.852 0.898 7.635 1.00 97.75 194 ILE A N 1
ATOM 1592 C CA . ILE A 1 194 ? 15.578 0.261 7.304 1.00 97.75 194 ILE A CA 1
ATOM 1593 C C . ILE A 1 194 ? 15.820 -0.985 6.441 1.00 97.75 194 ILE A C 1
ATOM 1595 O O . ILE A 1 194 ? 16.554 -0.937 5.456 1.00 97.75 194 ILE A O 1
ATOM 1599 N N . ASP A 1 195 ? 15.170 -2.086 6.805 1.00 97.88 195 ASP A N 1
ATOM 1600 C CA . ASP A 1 195 ? 15.135 -3.338 6.063 1.00 97.88 195 ASP A CA 1
ATOM 1601 C C . ASP A 1 195 ? 13.696 -3.886 6.048 1.00 97.88 195 ASP A C 1
ATOM 1603 O O . ASP A 1 195 ? 12.778 -3.297 6.628 1.00 97.88 195 ASP A O 1
ATOM 1607 N N . LYS A 1 196 ? 13.480 -5.020 5.374 1.00 98.19 196 LYS A N 1
ATOM 1608 C CA . LYS A 1 196 ? 12.147 -5.627 5.231 1.00 98.19 196 LYS A CA 1
ATOM 1609 C C . LYS A 1 196 ? 11.513 -6.117 6.534 1.00 98.19 196 LYS A C 1
ATOM 1611 O O . LYS A 1 196 ? 10.305 -6.343 6.561 1.00 98.19 196 LYS A O 1
ATOM 1616 N N . TYR A 1 197 ? 12.311 -6.294 7.585 1.00 98.31 197 TYR A N 1
ATOM 1617 C CA . TYR A 1 197 ? 11.875 -6.727 8.910 1.00 98.31 197 TYR A CA 1
ATOM 1618 C C . TYR A 1 197 ? 11.713 -5.550 9.875 1.00 98.31 197 TYR A C 1
ATOM 1620 O O . TYR A 1 197 ? 11.346 -5.762 11.030 1.00 98.31 197 TYR A O 1
ATOM 1628 N N . THR A 1 198 ? 12.036 -4.321 9.458 1.00 98.56 198 THR A N 1
ATOM 1629 C CA . THR A 1 198 ? 11.881 -3.140 10.306 1.00 98.56 198 THR A CA 1
ATOM 1630 C C . THR A 1 198 ? 10.409 -2.899 10.608 1.00 98.56 198 THR A C 1
ATOM 1632 O O . THR A 1 198 ? 9.591 -2.818 9.691 1.00 98.56 198 THR A O 1
ATOM 1635 N N . ASN A 1 199 ? 10.086 -2.735 11.888 1.00 98.25 199 ASN A N 1
ATOM 1636 C CA . ASN A 1 199 ? 8.734 -2.472 12.353 1.00 98.25 199 ASN A CA 1
ATOM 1637 C C . ASN A 1 199 ? 8.424 -0.978 12.363 1.00 98.25 199 ASN A C 1
ATOM 1639 O O . ASN A 1 199 ? 9.109 -0.188 13.012 1.00 98.25 199 ASN A O 1
ATOM 1643 N N . PHE A 1 200 ? 7.355 -0.600 11.676 1.00 97.88 200 PHE A N 1
ATOM 1644 C CA . PHE A 1 200 ? 6.823 0.755 11.649 1.00 97.88 200 PHE A CA 1
ATOM 1645 C C . PHE A 1 200 ? 5.505 0.796 12.397 1.00 97.88 200 PHE A C 1
ATOM 1647 O O . PHE A 1 200 ? 4.723 -0.155 12.346 1.00 97.88 200 PHE A O 1
ATOM 1654 N N . ARG A 1 201 ? 5.223 1.934 13.030 1.00 96.81 201 ARG A N 1
ATOM 1655 C CA . ARG A 1 201 ? 3.882 2.206 13.531 1.00 96.81 201 ARG A CA 1
ATOM 1656 C C . ARG A 1 201 ? 2.920 2.279 12.352 1.00 96.81 201 ARG A C 1
ATOM 1658 O O . ARG A 1 201 ? 3.101 3.102 11.455 1.00 96.81 201 ARG A O 1
ATOM 1665 N N . LEU A 1 202 ? 1.892 1.440 12.374 1.00 97.56 202 LEU A N 1
ATOM 1666 C CA . LEU A 1 202 ? 0.914 1.332 11.297 1.00 97.56 202 LEU A CA 1
ATOM 1667 C C . LEU A 1 202 ? -0.065 2.501 11.261 1.00 97.56 202 LEU A C 1
ATOM 1669 O O . LEU A 1 202 ? -0.653 2.752 10.205 1.00 97.56 202 LEU A O 1
ATOM 1673 N N . ALA A 1 203 ? -0.228 3.215 12.380 1.00 96.06 203 ALA A N 1
ATOM 1674 C CA . ALA A 1 203 ? -1.248 4.244 12.532 1.00 96.06 203 ALA A CA 1
ATOM 1675 C C . ALA A 1 203 ? -2.596 3.692 12.037 1.00 96.06 203 ALA A C 1
ATOM 1677 O O . ALA A 1 203 ? -2.914 2.532 12.268 1.00 96.06 203 ALA A O 1
ATOM 1678 N N . SER A 1 204 ? -3.372 4.455 11.276 1.00 97.31 204 SER A N 1
ATOM 1679 C CA . SER A 1 204 ? -4.704 4.015 10.852 1.00 97.31 204 SER A CA 1
ATOM 1680 C C . SER A 1 204 ? -4.787 2.712 10.027 1.00 97.31 204 SER A C 1
ATOM 1682 O O . SER A 1 204 ? -5.884 2.176 9.904 1.00 97.31 204 SER A O 1
ATOM 1684 N N . VAL A 1 205 ? -3.687 2.139 9.516 1.00 98.44 205 VAL A N 1
ATOM 1685 C CA . VAL A 1 205 ? -3.708 0.765 8.961 1.00 98.44 205 VAL A CA 1
ATOM 1686 C C . VAL A 1 205 ? -4.046 -0.281 10.043 1.00 98.44 205 VAL A C 1
ATOM 1688 O O . VAL A 1 205 ? -4.644 -1.309 9.729 1.00 98.44 205 VAL A O 1
ATOM 1691 N N . SER A 1 206 ? -3.786 0.006 11.326 1.00 98.62 206 SER A N 1
ATOM 1692 C CA . SER A 1 206 ? -4.201 -0.803 12.486 1.00 98.62 206 SER A CA 1
ATOM 1693 C C . SER A 1 206 ? -5.687 -1.175 12.480 1.00 98.62 206 SER A C 1
ATOM 1695 O O . SER A 1 206 ? -6.063 -2.260 12.925 1.00 98.62 206 SER A O 1
ATOM 1697 N N . LYS A 1 207 ? -6.535 -0.307 11.920 1.00 98.75 207 LYS A N 1
ATOM 1698 C CA . LYS A 1 207 ? -7.988 -0.491 11.862 1.00 98.75 207 LYS A CA 1
ATOM 1699 C C . LYS A 1 207 ? -8.404 -1.752 11.104 1.00 98.75 207 LYS A C 1
ATOM 1701 O O . LYS A 1 207 ? -9.417 -2.353 11.448 1.00 98.75 207 LYS A O 1
ATOM 1706 N N . GLN A 1 208 ? -7.605 -2.205 10.135 1.00 98.38 208 GLN A N 1
ATOM 1707 C CA . GLN A 1 208 ? -7.860 -3.455 9.412 1.00 98.38 208 GLN A CA 1
ATOM 1708 C C . GLN A 1 208 ? -7.900 -4.660 10.364 1.00 98.38 208 GLN A C 1
ATOM 1710 O O . GLN A 1 208 ? -8.780 -5.513 10.264 1.00 98.38 208 GLN A O 1
ATOM 1715 N N . PHE A 1 209 ? -6.979 -4.700 11.326 1.00 98.75 209 PHE A N 1
ATOM 1716 C CA . PHE A 1 209 ? -6.839 -5.798 12.281 1.00 98.75 209 PHE A CA 1
ATOM 1717 C C . PHE A 1 209 ? -7.966 -5.788 13.314 1.00 98.75 209 PHE A C 1
ATOM 1719 O O . PHE A 1 209 ? -8.559 -6.830 13.589 1.00 98.75 209 PHE A O 1
ATOM 1726 N N . ILE A 1 210 ? -8.322 -4.604 13.823 1.00 98.75 210 ILE A N 1
ATOM 1727 C CA . ILE A 1 210 ? -9.458 -4.433 14.739 1.00 98.75 210 ILE A CA 1
ATOM 1728 C C . ILE A 1 210 ? -10.775 -4.806 14.055 1.00 98.75 210 ILE A C 1
ATOM 1730 O O . ILE A 1 210 ? -11.572 -5.559 14.613 1.00 98.75 210 ILE A O 1
ATOM 1734 N N . ALA A 1 211 ? -10.991 -4.352 12.818 1.00 98.62 211 ALA A N 1
ATOM 1735 C CA . ALA A 1 211 ? -12.171 -4.726 12.050 1.00 98.62 211 ALA A CA 1
ATOM 1736 C C . ALA A 1 211 ? -12.233 -6.243 11.817 1.00 98.62 211 ALA A C 1
ATOM 1738 O O . ALA A 1 211 ? -13.280 -6.849 12.048 1.00 98.62 211 ALA A O 1
ATOM 1739 N N . ARG A 1 212 ? -11.116 -6.883 11.443 1.00 98.62 212 ARG A N 1
ATOM 1740 C CA . ARG A 1 212 ? -11.071 -8.339 11.249 1.00 98.62 212 ARG A CA 1
ATOM 1741 C C . ARG A 1 212 ? -11.325 -9.119 12.543 1.00 98.62 212 ARG A C 1
ATOM 1743 O O . ARG A 1 212 ? -11.962 -10.172 12.486 1.00 98.62 212 ARG A O 1
ATOM 1750 N N . ALA A 1 213 ? -10.877 -8.611 13.691 1.00 98.69 213 ALA A N 1
ATOM 1751 C CA . ALA A 1 213 ? -11.167 -9.184 15.004 1.00 98.69 213 ALA A CA 1
ATOM 1752 C C . ALA A 1 213 ? -12.658 -9.091 15.367 1.00 98.69 213 ALA A C 1
ATOM 1754 O O . ALA A 1 213 ? -13.230 -10.067 15.844 1.00 98.69 213 ALA A O 1
ATOM 1755 N N . ILE A 1 214 ? -13.320 -7.972 15.068 1.00 98.81 214 ILE A N 1
ATOM 1756 C CA . ILE A 1 214 ? -14.771 -7.834 15.262 1.00 98.81 214 ILE A CA 1
ATOM 1757 C C . ILE A 1 214 ? -15.549 -8.762 14.323 1.00 98.81 214 ILE A C 1
ATOM 1759 O O . ILE A 1 214 ? -16.461 -9.451 14.770 1.00 98.81 214 ILE A O 1
ATOM 1763 N N . VAL A 1 215 ? -15.168 -8.830 13.040 1.00 98.62 215 VAL A N 1
ATOM 1764 C CA . VAL A 1 215 ? -15.744 -9.784 12.070 1.00 98.62 215 VAL A CA 1
ATOM 1765 C C . VAL A 1 215 ? -15.620 -11.217 12.595 1.00 98.62 215 VAL A C 1
ATOM 1767 O O . VAL A 1 215 ? -16.559 -11.999 12.471 1.00 98.62 215 VAL A O 1
ATOM 1770 N N . GLN A 1 216 ? -14.494 -11.550 13.233 1.00 98.56 216 GLN A N 1
ATOM 1771 C CA . GLN A 1 216 ? -14.301 -12.852 13.861 1.00 98.56 216 GLN A CA 1
ATOM 1772 C C . GLN A 1 216 ? -15.271 -13.105 15.012 1.00 98.56 216 GLN A C 1
ATOM 1774 O O . GLN A 1 216 ? -15.932 -14.136 15.018 1.00 98.56 216 GLN A O 1
ATOM 1779 N N . LEU A 1 217 ? -15.391 -12.166 15.954 1.00 98.75 217 LEU A N 1
ATOM 1780 C CA . LEU A 1 217 ? -16.311 -12.297 17.089 1.00 98.75 217 LEU A CA 1
ATOM 1781 C C . LEU A 1 217 ? -17.765 -12.447 16.627 1.00 98.75 217 LEU A C 1
ATOM 1783 O O . LEU A 1 217 ? -18.533 -13.188 17.240 1.00 98.75 217 LEU A O 1
ATOM 1787 N N . VAL A 1 218 ? -18.135 -11.778 15.529 1.00 98.69 218 VAL A N 1
ATOM 1788 C CA . VAL A 1 218 ? -19.452 -11.943 14.907 1.00 98.69 218 VAL A CA 1
ATOM 1789 C C . VAL A 1 218 ? -19.616 -13.335 14.300 1.00 98.69 218 VAL A C 1
ATOM 1791 O O . VAL A 1 218 ? -20.630 -13.988 14.532 1.00 98.69 218 VAL A O 1
ATOM 1794 N N . ALA A 1 219 ? -18.611 -13.827 13.573 1.00 98.12 219 ALA A N 1
ATOM 1795 C CA . ALA A 1 219 ? -18.632 -15.174 13.003 1.00 98.12 219 ALA A CA 1
ATOM 1796 C C . ALA A 1 219 ? -18.660 -16.281 14.075 1.00 98.12 219 ALA A C 1
ATOM 1798 O O . ALA A 1 219 ? -19.267 -17.328 13.864 1.00 98.12 219 ALA A O 1
ATOM 1799 N N . GLU A 1 220 ? -18.038 -16.042 15.230 1.00 97.81 220 GLU A N 1
ATOM 1800 C CA . GLU A 1 220 ? -18.043 -16.932 16.398 1.00 97.81 220 GLU A CA 1
ATOM 1801 C C . GLU A 1 220 ? -19.350 -16.841 17.216 1.00 97.81 220 GLU A C 1
ATOM 1803 O O . GLU A 1 220 ? -19.543 -17.608 18.158 1.00 97.81 220 GLU A O 1
ATOM 1808 N N . GLY A 1 221 ? -20.264 -15.925 16.869 1.00 98.19 221 GLY A N 1
ATOM 1809 C CA . GLY A 1 221 ? -21.539 -15.726 17.567 1.00 98.19 221 GLY A CA 1
ATOM 1810 C C . GLY A 1 221 ? -21.418 -15.028 18.927 1.00 98.19 221 GLY A C 1
ATOM 1811 O O . GLY A 1 221 ? -22.396 -14.972 19.671 1.00 98.19 221 GLY A O 1
ATOM 1812 N N . LEU A 1 222 ? -20.241 -14.486 19.255 1.00 98.38 222 LEU A N 1
ATOM 1813 C CA . LEU A 1 222 ? -19.981 -13.750 20.498 1.00 98.38 222 LEU A CA 1
ATOM 1814 C C . LEU A 1 222 ? -20.466 -12.295 20.434 1.00 98.38 222 LEU A C 1
ATOM 1816 O O . LEU A 1 222 ? -20.666 -11.658 21.467 1.00 98.38 222 LEU A O 1
ATOM 1820 N N . LEU A 1 223 ? -20.647 -11.766 19.225 1.00 98.44 223 LEU A N 1
ATOM 1821 C CA . LEU A 1 223 ? -21.114 -10.411 18.960 1.00 98.44 223 LEU A CA 1
ATOM 1822 C C . LEU A 1 223 ? -22.055 -10.416 17.750 1.00 98.44 223 LEU A C 1
ATOM 1824 O O . LEU A 1 223 ? -22.009 -11.325 16.927 1.00 98.44 223 LEU A O 1
ATOM 1828 N N . GLN A 1 224 ? -22.896 -9.397 17.601 1.00 98.62 224 GLN A N 1
ATOM 1829 C CA . GLN A 1 224 ? -23.669 -9.185 16.375 1.00 98.62 224 GLN A CA 1
ATOM 1830 C C . GLN A 1 224 ? -23.437 -7.768 15.855 1.00 98.62 224 GLN A C 1
ATOM 1832 O O . GLN A 1 224 ? -23.248 -6.828 16.629 1.00 98.62 224 GLN A O 1
ATOM 1837 N N . TYR A 1 225 ? -23.472 -7.587 14.534 1.00 98.44 225 TYR A N 1
ATOM 1838 C CA . TYR A 1 225 ? -23.289 -6.271 13.912 1.00 98.44 225 TYR A CA 1
ATOM 1839 C C . TYR A 1 225 ? -24.325 -5.235 14.362 1.00 98.44 225 TYR A C 1
ATOM 1841 O O . TYR A 1 225 ? -24.039 -4.036 14.364 1.00 98.44 225 TYR A O 1
ATOM 1849 N N . ASP A 1 226 ? -25.517 -5.687 14.745 1.00 98.31 226 ASP A N 1
ATOM 1850 C CA . ASP A 1 226 ? -26.627 -4.865 15.209 1.00 98.31 226 ASP A CA 1
ATOM 1851 C C . ASP A 1 226 ? -26.686 -4.683 16.732 1.00 98.31 226 ASP A C 1
ATOM 1853 O O . ASP A 1 226 ? -27.556 -3.953 17.212 1.00 98.31 226 ASP A O 1
ATOM 1857 N N . THR A 1 227 ? -25.744 -5.278 17.474 1.00 98.62 227 THR A N 1
ATOM 1858 C CA . THR A 1 227 ? -25.598 -5.063 18.917 1.00 98.62 227 THR A CA 1
ATOM 1859 C C . THR A 1 227 ? -25.409 -3.570 19.189 1.00 98.62 227 THR A C 1
ATOM 1861 O O . THR A 1 227 ? -24.531 -2.930 18.604 1.00 98.62 227 THR A O 1
ATOM 1864 N N . SER A 1 228 ? -26.249 -3.006 20.061 1.00 98.31 228 SER A N 1
ATOM 1865 C CA . SER A 1 228 ? -26.161 -1.597 20.460 1.00 98.31 228 SER A CA 1
ATOM 1866 C C . SER A 1 228 ? -24.928 -1.357 21.327 1.00 98.31 228 SER A C 1
ATOM 1868 O O . SER A 1 228 ? -24.638 -2.138 22.234 1.00 98.31 228 SER A O 1
ATOM 1870 N N . LEU A 1 229 ? -24.240 -0.238 21.117 1.00 98.38 229 LEU A N 1
ATOM 1871 C CA . LEU A 1 229 ? -23.105 0.177 21.932 1.00 98.38 229 LEU A CA 1
ATOM 1872 C C . LEU A 1 229 ? -23.493 0.303 23.415 1.00 98.38 229 LEU A C 1
ATOM 1874 O O . LEU A 1 229 ? -22.731 -0.129 24.280 1.00 98.38 229 LEU A O 1
ATOM 1878 N N . ARG A 1 230 ? -24.706 0.795 23.715 1.00 98.06 230 ARG A N 1
ATOM 1879 C CA . ARG A 1 230 ? -25.211 0.896 25.097 1.00 98.06 230 ARG A CA 1
ATOM 1880 C C . ARG A 1 230 ? -25.525 -0.452 25.733 1.00 98.06 230 ARG A C 1
ATOM 1882 O O . ARG A 1 230 ? -25.433 -0.577 26.946 1.00 98.06 230 ARG A O 1
ATOM 1889 N N . SER A 1 231 ? -25.819 -1.490 24.950 1.00 97.75 231 SER A N 1
ATOM 1890 C CA . SER A 1 231 ? -25.955 -2.840 25.517 1.00 97.75 231 SER A CA 1
ATOM 1891 C C . SER A 1 231 ? -24.626 -3.377 26.071 1.00 97.75 231 SER A C 1
ATOM 1893 O O . SER A 1 231 ? -24.623 -4.192 26.991 1.00 97.75 231 SER A O 1
ATOM 1895 N N . ILE A 1 232 ? -23.496 -2.884 25.547 1.00 98.06 232 ILE A N 1
ATOM 1896 C CA . ILE A 1 232 ? -22.145 -3.235 26.003 1.00 98.06 232 ILE A CA 1
ATOM 1897 C C . ILE A 1 232 ? -21.656 -2.262 27.086 1.00 98.06 232 ILE A C 1
ATOM 1899 O O . ILE A 1 232 ? -21.007 -2.693 28.043 1.00 98.06 232 ILE A O 1
ATOM 1903 N N . TYR A 1 233 ? -21.977 -0.972 26.965 1.00 98.12 233 TYR A N 1
ATOM 1904 C CA . TYR A 1 233 ? -21.649 0.085 27.932 1.00 98.12 233 TYR A CA 1
ATOM 1905 C C . TYR A 1 233 ? -22.919 0.855 28.344 1.00 98.12 233 TYR A C 1
ATOM 1907 O O . TYR A 1 233 ? -23.190 1.932 27.800 1.00 98.12 233 TYR A O 1
ATOM 1915 N N . PRO A 1 234 ? -23.727 0.309 29.276 1.00 97.56 234 PRO A N 1
ATOM 1916 C CA . PRO A 1 234 ? -25.003 0.908 29.690 1.00 97.56 234 PRO A CA 1
ATOM 1917 C C . PRO A 1 234 ? -24.880 2.315 30.279 1.00 97.56 234 PRO A C 1
ATOM 1919 O O . PRO A 1 234 ? -25.845 3.080 30.271 1.00 97.56 234 PRO A O 1
ATOM 1922 N N . GLU A 1 235 ? -23.693 2.655 30.782 1.00 96.88 235 GLU A N 1
ATOM 1923 C CA . GLU A 1 235 ? -23.361 3.948 31.367 1.00 96.88 235 GLU A CA 1
ATOM 1924 C C . GLU A 1 235 ? -23.207 5.083 30.342 1.00 96.88 235 GLU A C 1
ATOM 1926 O O . GLU A 1 235 ? -23.103 6.242 30.738 1.00 96.88 235 GLU A O 1
ATOM 1931 N N . LEU A 1 236 ? -23.183 4.781 29.039 1.00 98.19 236 LEU A N 1
ATOM 1932 C CA . LEU A 1 236 ? -23.110 5.814 28.007 1.00 98.19 236 LEU A CA 1
ATOM 1933 C C . LEU A 1 236 ? -24.425 6.615 27.906 1.00 98.19 236 LEU A C 1
ATOM 1935 O O . LEU A 1 236 ? -25.504 6.035 28.091 1.00 98.19 236 LEU A O 1
ATOM 1939 N N . PRO A 1 237 ? -24.357 7.917 27.552 1.00 98.00 237 PRO A N 1
ATOM 1940 C CA . PRO A 1 237 ? -25.528 8.772 27.350 1.00 98.00 237 PRO A CA 1
ATOM 1941 C C . PRO A 1 237 ? -26.557 8.210 26.357 1.00 98.00 237 PRO A C 1
ATOM 1943 O O . PRO A 1 237 ? -26.231 7.441 25.454 1.00 98.00 237 PRO A O 1
ATOM 1946 N N . GLU A 1 238 ? -27.816 8.640 26.469 1.00 97.25 238 GLU A N 1
ATOM 1947 C CA . GLU A 1 238 ? -28.921 8.135 25.634 1.00 97.25 238 GLU A CA 1
ATOM 1948 C C . GLU A 1 238 ? -28.689 8.337 24.125 1.00 97.25 238 GLU A C 1
ATOM 1950 O O . GLU A 1 238 ? -29.114 7.512 23.315 1.00 97.25 238 GLU A O 1
ATOM 1955 N N . CYS A 1 239 ? -27.946 9.374 23.721 1.00 97.31 239 CYS A N 1
ATOM 1956 C CA . CYS A 1 239 ? -27.637 9.626 22.311 1.00 97.31 239 CYS A CA 1
ATOM 1957 C C . CYS A 1 239 ? -26.867 8.471 21.632 1.00 97.31 239 CYS A C 1
ATOM 1959 O O . CYS A 1 239 ? -26.933 8.337 20.409 1.00 97.31 239 CYS A O 1
ATOM 1961 N N . TYR A 1 240 ? -26.217 7.589 22.404 1.00 98.19 240 TYR A N 1
ATOM 1962 C CA . TYR A 1 240 ? -25.510 6.404 21.907 1.00 98.19 240 TYR A CA 1
ATOM 1963 C C . TYR A 1 240 ? -26.408 5.178 21.691 1.00 98.19 240 TYR A C 1
ATOM 1965 O O . TYR A 1 240 ? -25.948 4.196 21.112 1.00 98.19 240 TYR A O 1
ATOM 1973 N N . GLU A 1 241 ? -27.676 5.203 22.119 1.00 96.69 241 GLU A N 1
ATOM 1974 C CA . GLU A 1 241 ? -28.585 4.040 22.107 1.00 96.69 241 GLU A CA 1
ATOM 1975 C C . GLU A 1 241 ? -28.706 3.390 20.723 1.00 96.69 241 GLU A C 1
ATOM 1977 O O . GLU A 1 241 ? -28.704 2.165 20.587 1.00 96.69 241 GLU A O 1
ATOM 1982 N N . LYS A 1 242 ? -28.770 4.223 19.679 1.00 98.19 242 LYS A N 1
ATOM 1983 C CA . LYS A 1 242 ? -28.940 3.776 18.291 1.00 98.19 242 LYS A CA 1
ATOM 1984 C C . LYS A 1 242 ? -27.636 3.344 17.620 1.00 98.19 242 LYS A C 1
ATOM 1986 O O . LYS A 1 242 ? -27.704 2.786 16.527 1.00 98.19 242 LYS A O 1
ATOM 1991 N N . ILE A 1 243 ? -26.473 3.614 18.220 1.00 98.75 243 ILE A N 1
ATOM 1992 C CA . ILE A 1 243 ? -25.178 3.248 17.636 1.00 98.75 243 ILE A CA 1
ATOM 1993 C C . ILE A 1 243 ? -25.008 1.740 17.749 1.00 98.75 243 ILE A C 1
ATOM 1995 O O . ILE A 1 243 ? -24.986 1.194 18.847 1.00 98.75 243 ILE A O 1
ATOM 1999 N N . LYS A 1 244 ? -24.859 1.073 16.606 1.00 98.75 244 LYS A N 1
ATOM 2000 C CA . LYS A 1 244 ? -24.577 -0.361 16.521 1.00 98.75 244 LYS A CA 1
ATOM 2001 C C . LYS A 1 244 ? -23.104 -0.607 16.205 1.00 98.75 244 LYS A C 1
ATOM 2003 O O . LYS A 1 244 ? -22.424 0.284 15.692 1.00 98.75 244 LYS A O 1
ATOM 2008 N N . ILE A 1 245 ? -22.623 -1.832 16.425 1.00 98.75 245 ILE A N 1
ATOM 2009 C CA . ILE A 1 245 ? -21.249 -2.239 16.069 1.00 98.75 245 ILE A CA 1
ATOM 2010 C C . ILE A 1 245 ? -20.917 -1.923 14.608 1.00 98.75 245 ILE A C 1
ATOM 2012 O O . ILE A 1 245 ? -19.847 -1.387 14.319 1.00 98.75 245 ILE A O 1
ATOM 2016 N N . ILE A 1 246 ? -21.849 -2.176 13.683 1.00 98.50 246 ILE A N 1
ATOM 2017 C CA . ILE A 1 246 ? -21.636 -1.869 12.265 1.00 98.50 246 ILE A CA 1
ATOM 2018 C C . ILE A 1 246 ? -21.381 -0.380 12.011 1.00 98.50 246 ILE A C 1
ATOM 2020 O O . ILE A 1 246 ? -20.549 -0.051 11.171 1.00 98.50 246 ILE A O 1
ATOM 2024 N N . ASN A 1 247 ? -22.026 0.514 12.771 1.00 98.62 247 ASN A N 1
ATOM 2025 C CA . ASN A 1 247 ? -21.856 1.959 12.616 1.00 98.62 247 ASN A CA 1
ATOM 2026 C C . ASN A 1 247 ? -20.473 2.438 13.069 1.00 98.62 247 ASN A C 1
ATOM 2028 O O . ASN A 1 247 ? -19.979 3.445 12.562 1.00 98.62 247 ASN A O 1
ATOM 2032 N N . LEU A 1 248 ? -19.855 1.738 14.025 1.00 98.75 248 LEU A N 1
ATOM 2033 C CA . LEU A 1 248 ? -18.474 1.997 14.427 1.00 98.75 248 LEU A CA 1
ATOM 2034 C C . LEU A 1 248 ? -17.497 1.532 13.341 1.00 98.75 248 LEU A C 1
ATOM 2036 O O . LEU A 1 248 ? -16.588 2.271 12.977 1.00 98.75 248 LEU A O 1
ATOM 2040 N N . LEU A 1 249 ? -17.711 0.335 12.781 1.00 98.56 249 LEU A N 1
ATOM 2041 C CA . LEU A 1 249 ? -16.828 -0.240 11.760 1.00 98.56 249 LEU A CA 1
ATOM 2042 C C . LEU A 1 249 ? -16.797 0.579 10.463 1.00 98.56 249 LEU A C 1
ATOM 2044 O O . LEU A 1 249 ? -15.726 0.747 9.878 1.00 98.56 249 LEU A O 1
ATOM 2048 N N . ASN A 1 250 ? -17.955 1.073 10.017 1.00 97.62 250 ASN A N 1
ATOM 2049 C CA . ASN A 1 250 ? -18.113 1.758 8.732 1.00 97.62 250 ASN A CA 1
ATOM 2050 C C . ASN A 1 250 ? -18.144 3.298 8.836 1.00 97.62 250 ASN A C 1
ATOM 2052 O O . ASN A 1 250 ? -18.453 3.967 7.848 1.00 97.62 250 ASN A O 1
ATOM 2056 N N . HIS A 1 251 ? -17.818 3.856 10.011 1.00 98.25 251 HIS A N 1
ATOM 2057 C CA . HIS A 1 251 ? -17.745 5.302 10.269 1.00 98.25 251 HIS A CA 1
ATOM 2058 C C . HIS A 1 251 ? -19.060 6.069 10.052 1.00 98.25 251 HIS A C 1
ATOM 2060 O O . HIS A 1 251 ? -19.061 7.208 9.579 1.00 98.25 251 HIS A O 1
ATOM 2066 N N . THR A 1 252 ? -20.197 5.473 10.419 1.00 98.38 252 THR A N 1
ATOM 2067 C CA . THR A 1 252 ? -21.514 6.139 10.375 1.00 98.38 252 THR A CA 1
ATOM 2068 C C . THR A 1 252 ? -22.141 6.334 11.758 1.00 98.38 252 THR A C 1
ATOM 2070 O O . THR A 1 252 ? -23.361 6.453 11.874 1.00 98.38 252 THR A O 1
ATOM 2073 N N . SER A 1 253 ? -21.349 6.307 12.830 1.00 98.38 253 SER A N 1
ATOM 2074 C CA . SER A 1 253 ? -21.852 6.436 14.206 1.00 98.38 253 SER A CA 1
ATOM 2075 C C . SER A 1 253 ? -22.204 7.871 14.600 1.00 98.38 253 SER A C 1
ATOM 2077 O O . SER A 1 253 ? -23.071 8.065 15.443 1.00 98.38 253 SER A O 1
ATOM 2079 N N . GLY A 1 254 ? -21.532 8.868 14.017 1.00 98.19 254 GLY A N 1
ATOM 2080 C CA . GLY A 1 254 ? -21.647 10.269 14.431 1.00 98.19 254 GLY A CA 1
ATOM 2081 C C . GLY A 1 254 ? -20.935 10.593 15.750 1.00 98.19 254 GLY A C 1
ATOM 2082 O O . GLY A 1 254 ? -21.082 11.707 16.244 1.00 98.19 254 GLY A O 1
ATOM 2083 N N . ILE A 1 255 ? -20.165 9.660 16.320 1.00 98.25 255 ILE A N 1
ATOM 2084 C CA . ILE A 1 255 ? -19.477 9.853 17.604 1.00 98.25 255 ILE A CA 1
ATOM 2085 C C . ILE A 1 255 ? -18.455 10.997 17.552 1.00 98.25 255 ILE A C 1
ATOM 2087 O O . ILE A 1 255 ? -17.802 11.205 16.526 1.00 98.25 255 ILE A O 1
ATOM 2091 N N . LYS A 1 256 ? -18.324 11.734 18.663 1.00 97.62 256 LYS A N 1
ATOM 2092 C CA . LYS A 1 256 ? -17.323 12.797 18.827 1.00 97.62 256 LYS A CA 1
ATOM 2093 C C . LYS A 1 256 ? -15.906 12.226 18.795 1.00 97.62 256 LYS A C 1
ATOM 2095 O O . LYS A 1 256 ? -15.669 11.125 19.298 1.00 97.62 256 LYS A O 1
ATOM 2100 N N . ASP A 1 257 ? -14.986 12.958 18.173 1.00 96.19 257 ASP A N 1
ATOM 2101 C CA . ASP A 1 257 ? -13.591 12.536 18.106 1.00 96.19 257 ASP A CA 1
ATOM 2102 C C . ASP A 1 257 ? -12.872 12.875 19.416 1.00 96.19 257 ASP A C 1
ATOM 2104 O O . ASP A 1 257 ? -12.949 14.006 19.886 1.00 96.19 257 ASP A O 1
ATOM 2108 N N . TYR A 1 258 ? -12.199 11.904 20.029 1.00 95.19 258 TYR A N 1
ATOM 2109 C CA . TYR A 1 258 ? -11.456 12.129 21.270 1.00 95.19 258 TYR A CA 1
ATOM 2110 C C . TYR A 1 258 ? -10.203 12.976 21.037 1.00 95.19 258 TYR A C 1
ATOM 2112 O O . TYR A 1 258 ? -9.691 13.587 21.969 1.00 95.19 258 TYR A O 1
ATOM 2120 N N . GLU A 1 259 ? -9.730 13.073 19.794 1.00 91.88 259 GLU A N 1
ATOM 2121 C CA . GLU A 1 259 ? -8.648 13.993 19.447 1.00 91.88 259 GLU A CA 1
ATOM 2122 C C . GLU A 1 259 ? -9.064 15.472 19.558 1.00 91.88 259 GLU A C 1
ATOM 2124 O O . GLU A 1 259 ? -8.189 16.334 19.630 1.00 91.88 259 GLU A O 1
ATOM 2129 N N . ASP A 1 260 ? -10.369 15.774 19.663 1.00 88.81 260 ASP A N 1
ATOM 2130 C CA . ASP A 1 260 ? -10.877 17.116 19.991 1.00 88.81 260 ASP A CA 1
ATOM 2131 C C . ASP A 1 260 ? -10.726 17.449 21.498 1.00 88.81 260 ASP A C 1
ATOM 2133 O O . ASP A 1 260 ? -11.037 18.568 21.925 1.00 88.81 260 ASP A O 1
ATOM 2137 N N . MET A 1 261 ? -10.278 16.500 22.336 1.00 87.38 261 MET A N 1
ATOM 2138 C CA . MET A 1 261 ? -10.009 16.753 23.755 1.00 87.38 261 MET A CA 1
ATOM 2139 C C . MET A 1 261 ? -8.847 17.744 23.939 1.00 87.38 261 MET A C 1
ATOM 2141 O O . MET A 1 261 ? -7.916 17.782 23.133 1.00 87.38 261 MET A O 1
ATOM 2145 N N . PRO A 1 262 ? -8.840 18.524 25.037 1.00 85.56 262 PRO A N 1
ATOM 2146 C CA . PRO A 1 262 ? -7.691 19.351 25.379 1.00 85.56 262 PRO A CA 1
ATOM 2147 C C . PRO A 1 262 ? -6.415 18.514 25.501 1.00 85.56 262 PRO A C 1
ATOM 2149 O O . PRO A 1 262 ? -6.412 17.483 26.174 1.00 85.56 262 PRO A O 1
ATOM 2152 N N . HIS A 1 263 ? -5.324 18.992 24.898 1.00 85.75 263 HIS A N 1
ATOM 2153 C CA . HIS A 1 263 ? -4.023 18.337 24.991 1.00 85.75 263 HIS A CA 1
ATOM 2154 C C . HIS A 1 263 ? -3.596 18.135 26.445 1.00 85.75 263 HIS A C 1
ATOM 2156 O O . HIS A 1 263 ? -3.605 19.068 27.252 1.00 85.75 263 HIS A O 1
ATOM 2162 N N . THR A 1 264 ? -3.162 16.919 26.753 1.00 82.06 264 THR A N 1
ATOM 2163 C CA . THR A 1 264 ? -2.652 16.531 28.066 1.00 82.06 264 THR A CA 1
ATOM 2164 C C . THR A 1 264 ? -1.145 16.310 28.016 1.00 82.06 264 THR A C 1
ATOM 2166 O O . THR A 1 264 ? -0.586 15.935 26.987 1.00 82.06 264 THR A O 1
ATOM 2169 N N . GLU A 1 265 ? -0.465 16.500 29.149 1.00 83.31 265 GLU A N 1
ATOM 2170 C CA . GLU A 1 265 ? 0.956 16.135 29.274 1.00 83.31 265 GLU A CA 1
ATOM 2171 C C . GLU A 1 265 ? 1.164 14.613 29.291 1.00 83.31 265 GLU A C 1
ATOM 2173 O O . GLU A 1 265 ? 2.216 14.113 28.895 1.00 83.31 265 GLU A O 1
ATOM 2178 N N . LYS A 1 266 ? 0.158 13.867 29.760 1.00 88.56 266 LYS A N 1
ATOM 2179 C CA . LYS A 1 266 ? 0.160 12.402 29.789 1.00 88.56 266 LYS A CA 1
ATOM 2180 C C . LYS A 1 266 ? -0.408 11.839 28.496 1.00 88.56 266 LYS A C 1
ATOM 2182 O O . LYS A 1 266 ? -1.280 12.455 27.890 1.00 88.56 266 LYS A O 1
ATOM 2187 N N . GLN A 1 267 ? 0.064 10.651 28.130 1.00 91.50 267 GLN A N 1
ATOM 2188 C CA . GLN A 1 267 ? -0.544 9.873 27.060 1.00 91.50 267 GLN A CA 1
ATOM 2189 C C . GLN A 1 267 ? -1.987 9.509 27.416 1.00 91.50 267 GLN A C 1
ATOM 2191 O O . GLN A 1 267 ? -2.231 9.046 28.529 1.00 91.50 267 GLN A O 1
ATOM 2196 N N . ILE A 1 268 ? -2.901 9.689 26.468 1.00 93.50 268 ILE A N 1
ATOM 2197 C CA . ILE A 1 268 ? -4.266 9.166 26.546 1.00 93.50 268 ILE A CA 1
ATOM 2198 C C . ILE A 1 268 ? -4.252 7.701 26.127 1.00 93.50 268 ILE A C 1
ATOM 2200 O O . ILE A 1 268 ? -3.706 7.361 25.075 1.00 93.50 268 ILE A O 1
ATOM 2204 N N . VAL A 1 269 ? -4.861 6.847 26.948 1.00 93.88 269 VAL A N 1
ATOM 2205 C CA . VAL A 1 269 ? -5.071 5.424 26.645 1.00 93.88 269 VAL A CA 1
ATOM 2206 C C . VAL A 1 269 ? -6.533 5.148 26.291 1.00 93.88 269 VAL A C 1
ATOM 2208 O O . VAL A 1 269 ? -7.411 5.973 26.534 1.00 93.88 269 VAL A O 1
ATOM 2211 N N . ASP A 1 270 ? -6.827 3.958 25.765 1.00 95.50 270 ASP A N 1
ATOM 2212 C CA . ASP A 1 270 ? -8.185 3.577 25.346 1.00 95.50 270 ASP A CA 1
ATOM 2213 C C . ASP A 1 270 ? -9.245 3.791 26.450 1.00 95.50 270 ASP A C 1
ATOM 2215 O O . ASP A 1 270 ? -10.364 4.225 26.174 1.00 95.50 270 ASP A O 1
ATOM 2219 N N . ALA A 1 271 ? -8.894 3.544 27.717 1.00 95.06 271 ALA A N 1
ATOM 2220 C CA . ALA A 1 271 ? -9.795 3.758 28.850 1.00 95.06 271 ALA A CA 1
ATOM 2221 C C . ALA A 1 271 ? -10.188 5.236 29.037 1.00 95.06 271 ALA A C 1
ATOM 2223 O O . ALA A 1 271 ? -11.348 5.525 29.324 1.00 95.06 271 ALA A O 1
ATOM 2224 N N . ASP A 1 272 ? -9.261 6.170 28.820 1.00 95.81 272 ASP A N 1
ATOM 2225 C CA . ASP A 1 272 ? -9.534 7.607 28.915 1.00 95.81 272 ASP A CA 1
ATOM 2226 C C . ASP A 1 272 ? -10.495 8.059 27.805 1.00 95.81 272 ASP A C 1
ATOM 2228 O O . ASP A 1 272 ? -11.357 8.908 28.030 1.00 95.81 272 ASP A O 1
ATOM 2232 N N . VAL A 1 273 ? -10.402 7.448 26.617 1.00 97.06 273 VAL A N 1
ATOM 2233 C CA . VAL A 1 273 ? -11.339 7.687 25.509 1.00 97.06 273 VAL A CA 1
ATOM 2234 C C . VAL A 1 273 ? -12.750 7.233 25.880 1.00 97.06 273 VAL A C 1
ATOM 2236 O O . VAL A 1 273 ? -13.715 7.948 25.606 1.00 97.06 273 VAL A O 1
ATOM 2239 N N . LEU A 1 274 ? -12.888 6.077 26.541 1.00 97.38 274 LEU A N 1
ATOM 2240 C CA . LEU A 1 274 ? -14.178 5.613 27.059 1.00 97.38 274 LEU A CA 1
ATOM 2241 C C . LEU A 1 274 ? -14.748 6.579 28.112 1.00 97.38 274 LEU A C 1
ATOM 2243 O O . LEU A 1 274 ? -15.939 6.884 28.078 1.00 97.38 274 LEU A O 1
ATOM 2247 N N . GLU A 1 275 ? -13.922 7.094 29.023 1.00 97.00 275 GLU A N 1
ATOM 2248 C CA . GLU A 1 275 ? -14.369 8.097 29.999 1.00 97.00 275 GLU A CA 1
ATOM 2249 C C . GLU A 1 275 ? -14.763 9.418 29.331 1.00 97.00 275 GLU A C 1
ATOM 2251 O O . GLU A 1 275 ? -15.778 10.014 29.691 1.00 97.00 275 GLU A O 1
ATOM 2256 N N . TYR A 1 276 ? -14.035 9.850 28.300 1.00 95.88 276 TYR A N 1
ATOM 2257 C CA . TYR A 1 276 ? -14.389 11.041 27.537 1.00 95.88 276 TYR A CA 1
ATOM 2258 C C . TYR A 1 276 ? -15.766 10.919 26.891 1.00 95.88 276 TYR A C 1
ATOM 2260 O O . TYR A 1 276 ? -16.605 11.800 27.077 1.00 95.88 276 TYR A O 1
ATOM 2268 N N . ILE A 1 277 ? -16.050 9.827 26.178 1.00 97.12 277 ILE A N 1
ATOM 2269 C CA . ILE A 1 277 ? -17.333 9.694 25.473 1.00 97.12 277 ILE A CA 1
ATOM 2270 C C . ILE A 1 277 ? -18.537 9.629 26.421 1.00 97.12 277 ILE A C 1
ATOM 2272 O O . ILE A 1 277 ? -19.623 10.062 26.036 1.00 97.12 277 ILE A O 1
ATOM 2276 N N . LYS A 1 278 ? -18.356 9.180 27.676 1.00 97.25 278 LYS A N 1
ATOM 2277 C CA . LYS A 1 278 ? -19.408 9.233 28.709 1.00 97.25 278 LYS A CA 1
ATOM 2278 C C . LYS A 1 278 ? -19.858 10.663 29.007 1.00 97.25 278 LYS A C 1
ATOM 2280 O O . LYS A 1 278 ? -21.000 10.866 29.402 1.00 97.25 278 LYS A O 1
ATOM 2285 N N . THR A 1 279 ? -18.985 11.648 28.795 1.00 96.12 279 THR A N 1
ATOM 2286 C CA . THR A 1 279 ? -19.284 13.075 29.009 1.00 96.12 279 THR A CA 1
ATOM 2287 C C . THR A 1 279 ? -19.962 13.749 27.813 1.00 96.12 279 THR A C 1
ATOM 2289 O O . THR A 1 279 ? -20.386 14.897 27.912 1.00 96.12 279 THR A O 1
ATOM 2292 N N . GLN A 1 280 ? -20.050 13.073 26.664 1.00 96.62 280 GLN A N 1
ATOM 2293 C CA . GLN A 1 280 ? -20.517 13.676 25.418 1.00 96.62 280 GLN A CA 1
ATOM 2294 C C . GLN A 1 280 ? -21.999 13.369 25.183 1.00 96.62 280 GLN A C 1
ATOM 2296 O O . GLN A 1 280 ? -22.353 12.279 24.754 1.00 96.62 280 GLN A O 1
ATOM 2301 N N . GLU A 1 281 ? -22.877 14.347 25.396 1.00 96.62 281 GLU A N 1
ATOM 2302 C CA . GLU A 1 281 ? -24.337 14.168 25.279 1.00 96.62 281 GLU A CA 1
ATOM 2303 C C . GLU A 1 281 ? -24.886 14.338 23.849 1.00 96.62 281 GLU A C 1
ATOM 2305 O O . GLU A 1 281 ? -26.094 14.298 23.623 1.00 96.62 281 GLU A O 1
ATOM 2310 N N . SER A 1 282 ? -24.019 14.512 22.847 1.00 97.06 282 SER A N 1
ATOM 2311 C CA . SER A 1 282 ? -24.432 14.721 21.454 1.00 97.06 282 SER A CA 1
ATOM 2312 C C . SER A 1 282 ? -23.513 14.035 20.448 1.00 97.06 282 SER A C 1
ATOM 2314 O O . SER A 1 282 ? -22.324 13.832 20.690 1.00 97.06 282 SER A O 1
ATOM 2316 N N . LEU A 1 283 ? -24.074 13.736 19.278 1.00 98.19 283 LEU A N 1
ATOM 2317 C CA . LEU A 1 283 ? -23.361 13.242 18.102 1.00 98.19 283 LEU A CA 1
ATOM 2318 C C . LEU A 1 283 ? -23.133 14.394 17.109 1.00 98.19 283 LEU A C 1
ATOM 2320 O O . LEU A 1 283 ? -23.785 15.434 17.188 1.00 98.19 283 LEU A O 1
ATOM 2324 N N . TYR A 1 284 ? -22.215 14.239 16.154 1.00 98.06 284 TYR A N 1
ATOM 2325 C CA . TYR A 1 284 ? -22.094 15.180 15.034 1.00 98.06 284 TYR A CA 1
ATOM 2326 C C . TYR A 1 284 ? -23.313 15.138 14.097 1.00 98.06 284 TYR A C 1
ATOM 2328 O O . TYR A 1 284 ? -23.643 16.154 13.495 1.00 98.06 284 TYR A O 1
A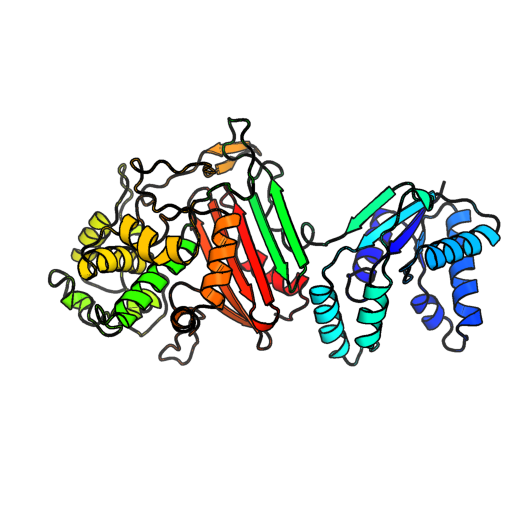TOM 2336 N N . PHE A 1 285 ? -23.950 13.974 13.954 1.00 98.19 285 PHE A N 1
ATOM 2337 C CA . PHE A 1 285 ? -25.117 13.727 13.099 1.00 98.19 285 PHE A CA 1
ATOM 2338 C C . PHE A 1 285 ? -25.855 12.464 13.570 1.00 98.19 285 PHE A C 1
ATOM 2340 O O . PHE A 1 285 ? -25.361 11.739 14.438 1.00 98.19 285 PHE A O 1
ATOM 2347 N N . SER A 1 286 ? -27.033 12.188 13.007 1.00 97.88 286 SER A N 1
ATOM 2348 C CA . SER A 1 286 ? -27.826 11.014 13.386 1.00 97.88 286 SER A CA 1
ATOM 2349 C C . SER A 1 286 ? -27.157 9.718 12.925 1.00 97.88 286 SER A C 1
ATOM 2351 O O . SER A 1 286 ? -26.645 9.633 11.813 1.00 97.88 286 SER A O 1
ATOM 2353 N N . VAL A 1 287 ? -27.207 8.663 13.737 1.00 98.19 287 VAL A N 1
ATOM 2354 C CA . VAL A 1 287 ? -26.597 7.366 13.396 1.00 98.19 287 VAL A CA 1
ATOM 2355 C C . VAL A 1 287 ? -27.047 6.873 12.011 1.00 98.19 287 VAL A C 1
ATOM 2357 O O . VAL A 1 287 ? -28.241 6.764 11.741 1.00 98.19 287 VAL A O 1
ATOM 2360 N N . GLY A 1 288 ? -26.083 6.559 11.142 1.00 97.31 288 GLY A N 1
ATOM 2361 C CA . GLY A 1 288 ? -26.308 6.065 9.779 1.00 97.31 288 GLY A CA 1
ATOM 2362 C C . GLY A 1 288 ? -26.547 7.146 8.720 1.00 97.31 288 GLY A C 1
ATOM 2363 O O . GLY A 1 288 ? -26.569 6.826 7.535 1.00 97.31 288 GLY A O 1
ATOM 2364 N N . GLU A 1 289 ? -26.708 8.412 9.111 1.00 97.31 289 GLU A N 1
ATOM 2365 C CA . GLU A 1 289 ? -27.067 9.502 8.194 1.00 97.31 289 GLU A CA 1
ATOM 2366 C C . GLU A 1 289 ? -25.910 9.903 7.268 1.00 97.31 289 GLU A C 1
ATOM 2368 O O . GLU A 1 289 ? -26.110 10.149 6.077 1.00 97.31 289 GLU A O 1
ATOM 2373 N N . GLN A 1 290 ? -24.693 9.966 7.811 1.00 97.88 290 GLN A N 1
ATOM 2374 C CA . GLN A 1 290 ? -23.504 10.456 7.116 1.00 97.88 290 GLN A CA 1
ATOM 2375 C C . GLN A 1 290 ? -22.302 9.542 7.369 1.00 97.88 290 GLN A C 1
ATOM 2377 O O . GLN A 1 290 ? -22.302 8.713 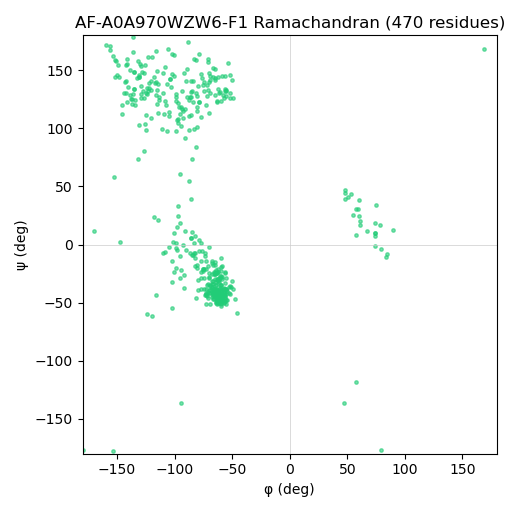8.279 1.00 97.88 290 GLN A O 1
ATOM 2382 N N . TYR A 1 291 ? -21.263 9.720 6.556 1.00 97.81 291 TYR A N 1
ATOM 2383 C CA . TYR A 1 291 ? -19.945 9.138 6.783 1.00 97.81 291 TYR A CA 1
ATOM 2384 C C . TYR A 1 291 ? -19.032 10.187 7.422 1.00 97.81 291 TYR A C 1
ATOM 2386 O O . TYR A 1 291 ? -18.854 11.277 6.872 1.00 97.81 291 TYR A O 1
ATOM 2394 N N . ARG A 1 292 ? -18.415 9.843 8.554 1.00 97.69 292 ARG A N 1
ATOM 2395 C CA . ARG A 1 292 ? -17.340 10.624 9.173 1.00 97.69 292 ARG A CA 1
ATOM 2396 C C . ARG A 1 292 ? -16.357 9.682 9.840 1.00 97.69 292 ARG A C 1
ATOM 2398 O O . ARG A 1 292 ? -16.685 9.050 10.840 1.00 97.69 292 ARG A O 1
ATOM 2405 N N . TYR A 1 293 ? -15.154 9.635 9.277 1.00 97.44 293 TYR A N 1
ATOM 2406 C CA . TYR A 1 293 ? -14.036 8.880 9.825 1.00 97.44 293 TYR A CA 1
ATOM 2407 C C . TYR A 1 293 ? -13.814 9.232 11.303 1.00 97.44 293 TYR A C 1
ATOM 2409 O O . TYR A 1 293 ? -13.772 10.413 11.639 1.00 97.44 293 TYR A O 1
ATOM 2417 N N . SER A 1 294 ? -13.702 8.219 12.163 1.00 97.94 294 SER A N 1
ATOM 2418 C CA . SER A 1 294 ? -13.614 8.384 13.615 1.00 97.94 294 SER A CA 1
ATOM 2419 C C . SER A 1 294 ? -12.557 7.463 14.220 1.00 97.94 294 SER A C 1
ATOM 2421 O O . SER A 1 294 ? -12.659 6.234 14.127 1.00 97.94 294 SER A O 1
ATOM 2423 N N . ASN A 1 295 ? -11.560 8.053 14.882 1.00 98.00 295 ASN A N 1
ATOM 2424 C CA . ASN A 1 295 ? -10.593 7.293 15.673 1.00 98.00 295 ASN A CA 1
ATOM 2425 C C . ASN A 1 295 ? -11.248 6.746 16.948 1.00 98.00 295 ASN A C 1
ATOM 2427 O O . ASN A 1 295 ? -11.107 5.554 17.228 1.00 98.00 295 ASN A O 1
ATOM 2431 N N . THR A 1 296 ? -12.092 7.543 17.619 1.00 98.50 296 THR A N 1
ATOM 2432 C CA . THR A 1 296 ? -12.910 7.100 18.765 1.00 98.50 296 THR A CA 1
ATOM 2433 C C . THR A 1 296 ? -13.629 5.784 18.489 1.00 98.50 296 THR A C 1
ATOM 2435 O O . THR A 1 296 ? -13.571 4.868 19.304 1.00 98.50 296 THR A O 1
ATOM 2438 N N . ALA A 1 297 ? -14.281 5.647 17.328 1.00 98.56 297 ALA A N 1
ATOM 2439 C CA . ALA A 1 297 ? -15.015 4.431 16.993 1.00 98.56 297 ALA A CA 1
ATOM 2440 C C . ALA A 1 297 ? -14.127 3.175 17.030 1.00 98.56 297 ALA A C 1
ATOM 2442 O O . ALA A 1 297 ? -14.550 2.145 17.547 1.00 98.56 297 ALA A O 1
ATOM 2443 N N . TYR A 1 298 ? -12.890 3.263 16.538 1.00 98.75 298 TYR A N 1
ATOM 2444 C CA . TYR A 1 298 ? -11.961 2.132 16.503 1.00 98.75 298 TYR A CA 1
ATOM 2445 C C . TYR A 1 298 ? -11.272 1.864 17.840 1.00 98.75 298 TYR A C 1
ATOM 2447 O O . TYR A 1 298 ? -11.027 0.699 18.155 1.00 98.75 298 TYR A O 1
ATOM 2455 N N . VAL A 1 299 ? -11.046 2.895 18.658 1.00 98.62 299 VAL A N 1
ATOM 2456 C CA . VAL A 1 299 ? -10.645 2.715 20.062 1.00 98.62 299 VAL A CA 1
ATOM 2457 C C . VAL A 1 299 ? -11.713 1.919 20.820 1.00 98.62 299 VAL A C 1
ATOM 2459 O O . VAL A 1 299 ? -11.408 0.916 21.463 1.00 98.62 299 VAL A O 1
ATOM 2462 N N . LEU A 1 300 ? -12.991 2.286 20.666 1.00 98.75 300 LEU A N 1
ATOM 2463 C CA . LEU A 1 300 ? -14.093 1.550 21.291 1.00 98.75 300 LEU A CA 1
ATOM 2464 C C . LEU A 1 300 ? -14.209 0.118 20.776 1.00 98.75 300 LEU A C 1
ATOM 2466 O O . LEU A 1 300 ? -14.467 -0.780 21.568 1.00 98.75 300 LEU A O 1
ATOM 2470 N N . LEU A 1 301 ? -13.999 -0.126 19.479 1.00 98.88 301 LEU A N 1
ATOM 2471 C CA . LEU A 1 301 ? -13.972 -1.491 18.946 1.00 98.88 301 LEU A CA 1
ATOM 2472 C C . LEU A 1 301 ? -12.852 -2.330 19.585 1.00 98.88 301 LEU A C 1
ATOM 2474 O O . LEU A 1 301 ? -13.090 -3.494 19.897 1.00 98.88 301 LEU A O 1
ATOM 2478 N N . GLY A 1 302 ? -11.680 -1.742 19.854 1.00 98.56 302 GLY A N 1
ATOM 2479 C CA . GLY A 1 302 ? -10.611 -2.378 20.634 1.00 98.56 302 GLY A CA 1
ATOM 2480 C C . GLY A 1 302 ? -11.073 -2.800 22.033 1.00 98.56 302 GLY A C 1
ATOM 2481 O O . GLY A 1 302 ? -10.943 -3.965 22.411 1.00 98.56 302 GLY A O 1
ATOM 2482 N N . LEU A 1 303 ? -11.707 -1.886 22.771 1.00 98.62 303 LEU A N 1
ATOM 2483 C CA . LEU A 1 303 ? -12.263 -2.174 24.100 1.00 98.62 303 LEU A CA 1
ATOM 2484 C C . LEU A 1 303 ? -13.399 -3.211 24.065 1.00 98.62 303 LEU A C 1
ATOM 2486 O O . LEU A 1 303 ? -13.528 -4.024 24.981 1.00 98.62 303 LEU A O 1
ATOM 2490 N N . ILE A 1 304 ? -14.219 -3.207 23.011 1.00 98.81 304 ILE A N 1
ATOM 2491 C CA . ILE A 1 304 ? -15.301 -4.178 22.810 1.00 98.81 304 ILE A CA 1
ATOM 2492 C C . ILE A 1 304 ? -14.732 -5.579 22.595 1.00 98.81 304 ILE A C 1
ATOM 2494 O O . ILE A 1 304 ? -15.261 -6.525 23.178 1.00 98.81 304 ILE A O 1
ATOM 2498 N N . ILE A 1 305 ? -13.652 -5.722 21.816 1.00 98.81 305 ILE A N 1
ATOM 2499 C CA . ILE A 1 305 ? -12.970 -7.011 21.629 1.00 98.81 305 ILE A CA 1
ATOM 2500 C C . ILE A 1 305 ? -12.573 -7.586 22.986 1.00 98.81 305 ILE A C 1
ATOM 2502 O O . ILE A 1 305 ? -12.935 -8.722 23.294 1.00 98.81 305 ILE A O 1
ATOM 2506 N N . GLU A 1 306 ? -11.902 -6.798 23.825 1.00 98.19 306 GLU A N 1
ATOM 2507 C CA . GLU A 1 306 ? -11.475 -7.240 25.156 1.00 98.19 306 GLU A CA 1
ATOM 2508 C C . GLU A 1 306 ? -12.672 -7.576 26.058 1.00 98.19 306 GLU A C 1
ATOM 2510 O O . GLU A 1 306 ? -12.727 -8.633 26.693 1.00 98.19 306 GLU A O 1
ATOM 2515 N N . LYS A 1 307 ? -13.700 -6.720 26.060 1.00 98.31 307 LYS A N 1
ATOM 2516 C CA . LYS A 1 307 ? -14.885 -6.900 26.903 1.00 98.31 307 LYS A CA 1
ATOM 2517 C C . LYS A 1 307 ? -15.716 -8.126 26.527 1.00 98.31 307 LYS A C 1
ATOM 2519 O O . LYS A 1 307 ? -16.250 -8.776 27.432 1.00 98.31 307 LYS A O 1
ATOM 2524 N N . VAL A 1 308 ? -15.855 -8.424 25.238 1.00 98.38 308 VAL A N 1
ATOM 2525 C CA . VAL A 1 308 ? -16.657 -9.547 24.726 1.00 98.38 308 VAL A CA 1
ATOM 2526 C C . VAL A 1 308 ? -15.876 -10.855 24.808 1.00 98.38 308 VAL A C 1
ATOM 2528 O O . VAL A 1 308 ? -16.407 -11.841 25.312 1.00 98.38 308 VAL A O 1
ATOM 2531 N N . SER A 1 309 ? -14.609 -10.858 24.384 1.00 98.25 309 SER A N 1
ATOM 2532 C CA . SER A 1 309 ? -13.772 -12.066 24.391 1.00 98.25 309 SER A CA 1
ATOM 2533 C C . SER A 1 309 ? -13.268 -12.458 25.782 1.00 98.25 309 SER A C 1
ATOM 2535 O O . SER A 1 309 ? -12.935 -13.621 25.996 1.00 98.25 309 SER A O 1
ATOM 2537 N N . LYS A 1 310 ? -13.210 -11.504 26.727 1.00 97.94 310 LYS A N 1
ATOM 2538 C CA . LYS A 1 310 ? -12.546 -11.646 28.038 1.00 97.94 310 LYS A CA 1
ATOM 2539 C C . LYS A 1 310 ? -11.038 -11.916 27.937 1.00 97.94 310 LYS A C 1
ATOM 2541 O O . LYS A 1 310 ? -10.440 -12.397 28.898 1.00 97.94 310 LYS A O 1
ATOM 2546 N N . ILE A 1 311 ? -10.431 -11.595 26.797 1.00 98.06 311 ILE A N 1
ATOM 2547 C CA . ILE A 1 311 ? -8.999 -11.725 26.516 1.00 98.06 311 ILE A CA 1
ATOM 2548 C C . ILE A 1 311 ? -8.447 -10.321 26.289 1.00 98.06 311 ILE A C 1
ATOM 2550 O O . ILE A 1 311 ? -9.104 -9.513 25.634 1.00 98.06 311 ILE A O 1
ATOM 2554 N N . LYS A 1 312 ? -7.250 -10.025 26.807 1.00 96.81 312 LYS A N 1
ATOM 2555 C CA . LYS A 1 312 ? -6.619 -8.719 26.576 1.00 96.81 312 LYS A CA 1
ATOM 2556 C C . LYS A 1 312 ? -6.429 -8.457 25.085 1.00 96.81 312 LYS A C 1
ATOM 2558 O O . LYS A 1 312 ? -6.157 -9.389 24.326 1.00 96.81 312 LYS A O 1
ATOM 2563 N N . LEU A 1 313 ? -6.560 -7.202 24.660 1.00 97.31 313 LEU A N 1
ATOM 2564 C CA . LEU A 1 313 ? -6.525 -6.865 23.234 1.00 97.31 313 LEU A CA 1
ATOM 2565 C C . LEU A 1 313 ? -5.235 -7.329 22.529 1.00 97.31 313 LEU A C 1
ATOM 2567 O O . LEU A 1 313 ? -5.309 -7.884 21.434 1.00 97.31 313 LEU A O 1
ATOM 2571 N N . ASP A 1 314 ? -4.066 -7.158 23.149 1.00 96.44 314 ASP A N 1
ATOM 2572 C CA . ASP A 1 314 ? -2.782 -7.633 22.615 1.00 96.44 314 ASP A CA 1
ATOM 2573 C C . ASP A 1 314 ? -2.741 -9.148 22.413 1.00 96.44 314 ASP A C 1
ATOM 2575 O O . ASP A 1 314 ? -2.334 -9.625 21.350 1.00 96.44 314 ASP A O 1
ATOM 2579 N N . GLN A 1 315 ? -3.215 -9.900 23.404 1.00 97.88 315 GLN A N 1
ATOM 2580 C CA . GLN A 1 315 ? -3.306 -11.355 23.352 1.00 97.88 315 GLN A CA 1
ATOM 2581 C C . GLN A 1 315 ? -4.282 -11.791 22.262 1.00 97.88 315 GLN A C 1
ATOM 2583 O O . GLN A 1 315 ? -3.939 -12.629 21.431 1.00 97.88 315 GLN A O 1
ATOM 2588 N N . TYR A 1 316 ? -5.464 -11.171 22.197 1.00 98.62 316 TYR A N 1
ATOM 2589 C CA . TYR A 1 316 ? -6.471 -11.506 21.196 1.00 98.62 316 TYR A CA 1
ATOM 2590 C C . TYR A 1 316 ? -5.948 -11.263 19.777 1.00 98.62 316 TYR A C 1
ATOM 2592 O O . TYR A 1 316 ? -6.025 -12.153 18.931 1.00 98.62 316 TYR A O 1
ATOM 2600 N N . ILE A 1 317 ? -5.382 -10.083 19.501 1.00 98.56 317 ILE A N 1
ATOM 2601 C CA . ILE A 1 317 ? -4.836 -9.765 18.174 1.00 98.56 317 ILE A CA 1
ATOM 2602 C C . ILE A 1 317 ? -3.672 -10.700 17.831 1.00 98.56 317 ILE A C 1
ATOM 2604 O O . ILE A 1 317 ? -3.617 -11.215 16.714 1.00 98.56 317 ILE A O 1
ATOM 2608 N N . THR A 1 318 ? -2.788 -10.998 18.783 1.00 98.06 318 THR A N 1
ATOM 2609 C CA . THR A 1 318 ? -1.656 -11.904 18.548 1.00 98.06 318 THR A CA 1
ATOM 2610 C C . THR A 1 318 ? -2.118 -13.328 18.233 1.00 98.06 318 THR A C 1
ATOM 2612 O O . THR A 1 318 ? -1.692 -13.918 17.238 1.00 98.06 318 THR A O 1
ATOM 2615 N N . GLU A 1 319 ? -3.013 -13.889 19.044 1.00 98.25 319 GLU A N 1
ATOM 2616 C CA . GLU A 1 319 ? -3.450 -15.285 18.937 1.00 98.25 319 GLU A CA 1
ATOM 2617 C C . GLU A 1 319 ? -4.439 -15.517 17.794 1.00 98.25 319 GLU A C 1
ATOM 2619 O O . GLU A 1 319 ? -4.391 -16.555 17.133 1.00 98.25 319 GLU A O 1
ATOM 2624 N N . LYS A 1 320 ? -5.360 -14.574 17.566 1.00 98.00 320 LYS A N 1
ATOM 2625 C CA . LYS A 1 320 ? -6.481 -14.751 16.632 1.00 98.00 320 LYS A CA 1
ATOM 2626 C C . LYS A 1 320 ? -6.247 -14.116 15.272 1.00 98.00 320 LYS A C 1
ATOM 2628 O O . LYS A 1 320 ? -6.907 -14.526 14.323 1.00 98.00 320 LYS A O 1
ATOM 2633 N N . ILE A 1 321 ? -5.328 -13.155 15.165 1.00 98.19 321 ILE A N 1
ATOM 2634 C CA . ILE A 1 321 ? -5.089 -12.410 13.922 1.00 98.19 321 ILE A CA 1
ATOM 2635 C C . ILE A 1 321 ? -3.651 -12.593 13.433 1.00 98.19 321 ILE A C 1
ATOM 2637 O O . ILE A 1 321 ? -3.454 -13.165 12.363 1.00 98.19 321 ILE A O 1
ATOM 2641 N N . PHE A 1 322 ? -2.639 -12.183 14.204 1.00 98.56 322 PHE A N 1
ATOM 2642 C CA . PHE A 1 322 ? -1.244 -12.242 13.753 1.00 98.56 322 PHE A CA 1
ATOM 2643 C C . PHE A 1 322 ? -0.745 -13.674 13.561 1.00 98.56 322 PHE A C 1
ATOM 2645 O O . PHE A 1 322 ? -0.166 -13.977 12.521 1.00 98.56 322 PHE A O 1
ATOM 2652 N N . THR A 1 323 ? -0.994 -14.573 14.515 1.00 98.44 323 THR A N 1
ATOM 2653 C CA . THR A 1 323 ? -0.513 -15.961 14.429 1.00 98.44 323 THR A CA 1
ATOM 2654 C C . THR A 1 323 ? -1.123 -16.710 13.234 1.00 98.44 323 THR A C 1
ATOM 2656 O O . THR A 1 323 ? -0.353 -17.268 12.448 1.00 98.44 323 THR A O 1
ATOM 2659 N N . PRO A 1 324 ? -2.455 -16.688 13.004 1.00 97.62 324 PRO A N 1
ATOM 2660 C CA . PRO A 1 324 ? -3.056 -17.323 11.826 1.00 97.62 324 PRO A CA 1
ATOM 2661 C C . PRO A 1 324 ? -2.642 -16.680 10.498 1.00 97.62 324 PRO A C 1
ATOM 2663 O O . PRO A 1 324 ? -2.575 -17.369 9.484 1.00 97.62 324 PRO A O 1
ATOM 2666 N N . ALA A 1 325 ? -2.343 -15.378 10.502 1.00 98.31 325 ALA A N 1
ATOM 2667 C CA . ALA A 1 325 ? -1.821 -14.666 9.340 1.00 98.31 325 ALA A CA 1
ATOM 2668 C C . ALA A 1 325 ? -0.290 -14.761 9.202 1.00 98.31 325 ALA A C 1
ATOM 2670 O O . ALA A 1 325 ? 0.260 -14.106 8.330 1.00 98.31 325 ALA A O 1
ATOM 2671 N N . HIS A 1 326 ? 0.415 -15.543 10.030 1.00 98.38 326 HIS A N 1
ATOM 2672 C CA . HIS A 1 326 ? 1.881 -15.681 10.017 1.00 98.38 326 HIS A CA 1
ATOM 2673 C C . HIS A 1 326 ? 2.676 -14.369 10.209 1.00 98.38 326 HIS A C 1
ATOM 2675 O O . HIS A 1 326 ? 3.804 -14.238 9.738 1.00 98.38 326 HIS A O 1
ATOM 2681 N N . MET A 1 327 ? 2.122 -13.414 10.954 1.00 98.50 327 MET A N 1
ATOM 2682 C CA . MET A 1 327 ? 2.720 -12.108 11.260 1.00 98.50 327 MET A CA 1
ATOM 2683 C C . MET A 1 327 ? 3.463 -12.118 12.603 1.00 98.50 327 MET A C 1
ATOM 2685 O O . MET A 1 327 ? 3.097 -11.428 13.554 1.00 98.50 327 MET A O 1
ATOM 2689 N N . LEU A 1 328 ? 4.481 -12.969 12.713 1.00 96.12 328 LEU A N 1
ATOM 2690 C CA . LEU A 1 328 ? 5.103 -13.310 13.999 1.00 96.12 328 LEU A CA 1
ATOM 2691 C C . LEU A 1 328 ? 5.995 -12.206 14.596 1.00 96.12 328 LEU A C 1
ATOM 2693 O O . LEU A 1 328 ? 6.453 -12.352 15.725 1.00 96.12 328 LEU A O 1
ATOM 2697 N N . ASN A 1 329 ? 6.253 -11.123 13.860 1.00 96.94 329 ASN A N 1
ATOM 2698 C CA . ASN A 1 329 ? 7.060 -9.981 14.298 1.00 96.94 329 ASN A CA 1
ATOM 2699 C C . ASN A 1 329 ? 6.234 -8.687 14.337 1.00 96.94 329 ASN A C 1
ATOM 2701 O O . ASN A 1 329 ? 6.795 -7.598 14.224 1.00 96.94 329 ASN A O 1
ATOM 2705 N N . SER A 1 330 ? 4.912 -8.809 14.464 1.00 98.38 330 SER A N 1
ATOM 2706 C CA . SER A 1 330 ? 3.983 -7.690 14.587 1.00 98.38 330 SER A CA 1
ATOM 2707 C C . SER A 1 330 ? 3.539 -7.517 16.035 1.00 98.38 330 SER A C 1
ATOM 2709 O O . SER A 1 330 ? 3.422 -8.486 16.783 1.00 98.38 330 SER A O 1
ATOM 2711 N N . PHE A 1 331 ? 3.299 -6.272 16.441 1.00 97.94 331 PHE A N 1
ATOM 2712 C CA . PHE A 1 331 ? 3.116 -5.908 17.845 1.00 97.94 331 PHE A CA 1
ATOM 2713 C C . PHE A 1 331 ? 1.870 -5.050 18.049 1.00 97.94 331 PHE A C 1
ATOM 2715 O O . PHE A 1 331 ? 1.563 -4.170 17.244 1.00 97.94 331 PHE A O 1
ATOM 2722 N N . VAL A 1 332 ? 1.195 -5.266 19.176 1.00 96.88 332 VAL A N 1
ATOM 2723 C CA . VAL A 1 332 ? 0.267 -4.301 19.773 1.00 96.88 332 VAL A CA 1
ATOM 2724 C C . VAL A 1 332 ? 1.063 -3.493 20.798 1.00 96.88 332 VAL A C 1
ATOM 2726 O O . VAL A 1 332 ? 1.588 -4.070 21.744 1.00 96.88 332 VAL A O 1
ATOM 2729 N N . ASN A 1 333 ? 1.214 -2.182 20.589 1.00 92.25 333 ASN A N 1
ATOM 2730 C CA . ASN A 1 333 ? 2.082 -1.341 21.415 1.00 92.25 333 ASN A CA 1
ATOM 2731 C C . ASN A 1 333 ? 1.304 -0.666 22.549 1.00 92.25 333 ASN A C 1
ATOM 2733 O O . ASN A 1 333 ? 0.670 0.367 22.343 1.00 92.25 333 ASN A O 1
ATOM 2737 N N . TYR A 1 334 ? 1.432 -1.203 23.761 1.00 88.81 334 TYR A N 1
ATOM 2738 C CA . TYR A 1 334 ? 1.177 -0.427 24.974 1.00 88.81 334 TYR A CA 1
ATOM 2739 C C . TYR A 1 334 ? 2.370 0.496 25.230 1.00 88.81 334 TYR A C 1
ATOM 2741 O O . TYR A 1 334 ? 3.462 0.023 25.567 1.00 88.81 334 TYR A O 1
ATOM 2749 N N . GLU A 1 335 ? 2.167 1.800 25.047 1.00 83.31 335 GLU A N 1
ATOM 2750 C CA . GLU A 1 335 ? 3.231 2.802 25.126 1.00 83.31 335 GLU A CA 1
ATOM 2751 C C . GLU A 1 335 ? 3.965 2.761 26.475 1.00 83.31 335 GLU A C 1
ATOM 2753 O O . GLU A 1 335 ? 3.353 2.705 27.542 1.00 83.31 335 GLU A O 1
ATOM 2758 N N . GLY A 1 336 ? 5.300 2.752 26.422 1.00 80.38 336 GLY A N 1
ATOM 2759 C CA . GLY A 1 336 ? 6.163 2.631 27.603 1.00 80.38 336 GLY A CA 1
ATOM 2760 C C . GLY A 1 336 ? 6.221 1.233 28.239 1.00 80.38 336 GLY A C 1
ATOM 2761 O O . GLY A 1 336 ? 6.962 1.051 29.203 1.00 80.38 336 GLY A O 1
ATOM 2762 N N . ILE A 1 337 ? 5.478 0.252 27.714 1.00 86.19 337 ILE A N 1
ATOM 2763 C CA . ILE A 1 337 ? 5.428 -1.128 28.226 1.00 86.19 337 ILE A CA 1
ATOM 2764 C C . ILE A 1 337 ? 5.966 -2.123 27.192 1.00 86.19 337 ILE A C 1
ATOM 2766 O O . ILE A 1 337 ? 6.716 -3.031 27.542 1.00 86.19 337 ILE A O 1
ATOM 2770 N N . THR A 1 338 ? 5.586 -1.972 25.922 1.00 89.12 338 THR A N 1
ATOM 2771 C CA . THR A 1 338 ? 5.928 -2.935 24.863 1.00 89.12 338 THR A CA 1
ATOM 2772 C C . THR A 1 338 ? 7.295 -2.626 24.256 1.00 89.12 338 THR A C 1
ATOM 2774 O O . THR A 1 338 ? 7.533 -1.514 23.788 1.00 89.12 338 THR A O 1
ATOM 2777 N N . ASP A 1 339 ? 8.184 -3.621 24.210 1.00 92.25 339 ASP A N 1
ATOM 2778 C CA . ASP A 1 339 ? 9.452 -3.517 23.483 1.00 92.25 339 ASP A CA 1
ATOM 2779 C C . ASP A 1 339 ? 9.260 -3.929 22.017 1.00 92.25 339 ASP A C 1
ATOM 2781 O O . ASP A 1 339 ? 9.208 -5.112 21.676 1.00 92.25 339 ASP A O 1
ATOM 2785 N N . VAL A 1 340 ? 9.105 -2.938 21.136 1.00 94.06 340 VAL A N 1
ATOM 2786 C CA . VAL A 1 340 ? 8.978 -3.179 19.695 1.00 94.06 340 VAL A CA 1
ATOM 2787 C C . VAL A 1 340 ? 10.369 -3.397 19.103 1.00 94.06 340 VAL A C 1
ATOM 2789 O O . VAL A 1 340 ? 11.111 -2.452 18.815 1.00 94.06 340 VAL A O 1
ATOM 2792 N N . VAL A 1 341 ? 10.710 -4.662 18.877 1.00 94.62 341 VAL A N 1
ATOM 2793 C CA . VAL A 1 341 ? 11.993 -5.051 18.287 1.00 94.62 341 VAL A CA 1
ATOM 2794 C C . VAL A 1 341 ? 12.080 -4.579 16.834 1.00 94.62 341 VAL A C 1
ATOM 2796 O O . VAL A 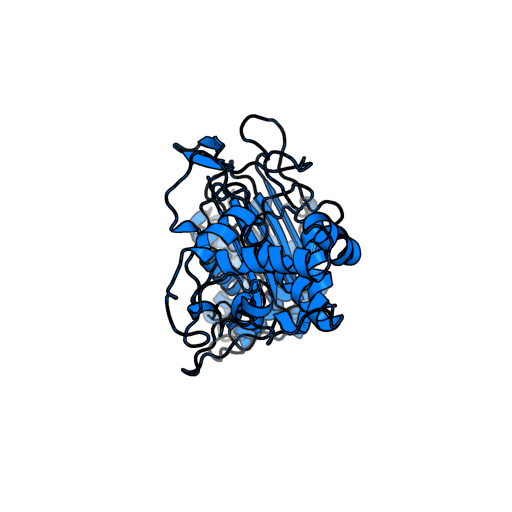1 341 ? 11.102 -4.588 16.083 1.00 94.62 341 VAL A O 1
ATOM 2799 N N . ASN A 1 342 ? 13.286 -4.185 16.421 1.00 94.88 342 ASN A N 1
ATOM 2800 C CA . ASN A 1 342 ? 13.586 -3.730 15.065 1.00 94.88 342 ASN A CA 1
ATOM 2801 C C . ASN A 1 342 ? 12.768 -2.503 14.615 1.00 94.88 342 ASN A C 1
ATOM 2803 O O . ASN A 1 342 ? 12.447 -2.354 13.438 1.00 94.88 342 ASN A O 1
ATOM 2807 N N . ARG A 1 343 ? 12.400 -1.632 15.556 1.00 95.69 343 ARG A N 1
ATOM 2808 C CA . ARG A 1 343 ? 11.534 -0.472 15.332 1.00 95.69 343 ARG A CA 1
ATOM 2809 C C . ARG A 1 343 ? 12.208 0.649 14.538 1.00 95.69 343 ARG A C 1
ATOM 2811 O O . ARG A 1 343 ? 13.331 1.050 14.838 1.00 95.69 343 ARG A O 1
ATOM 2818 N N . ALA A 1 344 ? 11.468 1.233 13.599 1.00 96.56 344 ALA A N 1
ATOM 2819 C CA . ALA A 1 344 ? 11.721 2.574 13.088 1.00 96.56 344 ALA A CA 1
ATOM 2820 C C . ALA A 1 344 ? 11.037 3.618 13.986 1.00 96.56 344 ALA A C 1
ATOM 2822 O O . ALA A 1 344 ? 9.837 3.534 14.247 1.00 96.56 344 ALA A O 1
ATOM 2823 N N . TYR A 1 345 ? 11.806 4.599 14.453 1.00 95.38 345 TYR A N 1
ATOM 2824 C CA . TYR A 1 345 ? 11.294 5.759 15.182 1.00 95.38 345 TYR A CA 1
ATOM 2825 C C . TYR A 1 345 ? 10.830 6.815 14.195 1.00 95.38 345 TYR A C 1
ATOM 2827 O O . TYR A 1 345 ? 11.519 7.026 13.202 1.00 95.38 345 TYR A O 1
ATOM 2835 N N . GLY A 1 346 ? 9.722 7.492 14.484 1.00 95.44 346 GLY A N 1
ATOM 2836 C CA . GLY A 1 346 ? 9.217 8.578 13.652 1.00 95.44 346 GLY A CA 1
ATOM 2837 C C . GLY A 1 346 ? 10.092 9.833 13.688 1.00 95.44 346 GLY A C 1
ATOM 2838 O O . GLY A 1 346 ? 10.649 10.200 14.729 1.00 95.44 346 GLY A O 1
ATOM 2839 N N . HIS A 1 347 ? 10.185 10.523 12.552 1.00 94.44 347 HIS A N 1
ATOM 2840 C CA . HIS A 1 347 ? 10.959 11.751 12.370 1.00 94.44 347 HIS A CA 1
ATOM 2841 C C . HIS A 1 347 ? 10.149 12.848 11.678 1.00 94.44 347 HIS A C 1
ATOM 2843 O O . HIS A 1 347 ? 9.205 12.609 10.929 1.00 94.44 347 HIS A O 1
ATOM 2849 N N . LYS A 1 348 ? 10.584 14.087 11.888 1.00 92.19 348 LYS A N 1
ATOM 2850 C CA . LYS A 1 348 ? 10.244 15.243 11.057 1.00 92.19 348 LYS A CA 1
ATOM 2851 C C . LYS A 1 348 ? 11.505 15.757 10.378 1.00 92.19 348 LYS A C 1
ATOM 2853 O O . LYS A 1 348 ? 12.591 15.667 10.951 1.00 92.19 348 LYS A O 1
ATOM 2858 N N . ILE A 1 349 ? 11.352 16.320 9.187 1.00 89.00 349 ILE A N 1
ATOM 2859 C CA . ILE A 1 349 ? 12.451 16.968 8.475 1.00 89.00 349 ILE A CA 1
ATOM 2860 C C . ILE A 1 349 ? 12.403 18.462 8.795 1.00 89.00 349 ILE A C 1
ATOM 2862 O O . ILE A 1 349 ? 11.414 19.129 8.498 1.00 89.00 349 ILE A O 1
ATOM 2866 N N . ILE A 1 350 ? 13.458 18.986 9.414 1.00 88.81 350 ILE A N 1
ATOM 2867 C CA . ILE A 1 350 ? 13.639 20.423 9.657 1.00 88.81 350 ILE A CA 1
ATOM 2868 C C . ILE A 1 350 ? 15.026 20.797 9.148 1.00 88.81 350 ILE A C 1
ATOM 2870 O O . ILE A 1 350 ? 16.000 20.168 9.540 1.00 88.81 350 ILE A O 1
ATOM 2874 N N . ASN A 1 351 ? 15.120 21.806 8.277 1.00 87.75 351 ASN A N 1
ATOM 2875 C CA . ASN A 1 351 ? 16.389 22.260 7.688 1.00 87.75 351 ASN A CA 1
ATOM 2876 C C . ASN A 1 351 ? 17.225 21.111 7.073 1.00 87.75 351 ASN A C 1
ATOM 2878 O O . ASN A 1 351 ? 18.440 21.068 7.239 1.00 87.75 351 ASN A O 1
ATOM 2882 N N . ASN A 1 352 ? 16.569 20.170 6.378 1.00 84.31 352 ASN A N 1
ATOM 2883 C CA . ASN A 1 352 ? 17.166 18.953 5.796 1.00 84.31 352 ASN A CA 1
ATOM 2884 C C . ASN A 1 352 ? 17.825 18.005 6.823 1.00 84.31 352 ASN A C 1
ATOM 2886 O O . ASN A 1 352 ? 18.714 17.211 6.488 1.00 84.31 352 ASN A O 1
ATOM 2890 N N . GLU A 1 353 ? 17.398 18.065 8.084 1.00 87.00 353 GLU A N 1
ATOM 2891 C CA . GLU A 1 353 ? 17.800 17.141 9.142 1.00 87.00 353 GLU A CA 1
ATOM 2892 C C . GLU A 1 353 ? 16.605 16.344 9.665 1.00 87.00 353 GLU A C 1
ATOM 2894 O O . GLU A 1 353 ? 15.514 16.881 9.865 1.00 87.00 353 GLU A O 1
ATOM 2899 N N . LEU A 1 354 ? 16.827 15.049 9.910 1.00 89.38 354 LEU A N 1
ATOM 2900 C CA . LEU A 1 354 ? 15.848 14.183 10.557 1.00 89.38 354 LEU A CA 1
ATOM 2901 C C . LEU A 1 354 ? 15.897 14.384 12.068 1.00 89.38 354 LEU A C 1
ATOM 2903 O O . LEU A 1 354 ? 16.871 14.020 12.728 1.00 89.38 354 LEU A O 1
ATOM 2907 N N . ILE A 1 355 ? 14.808 14.908 12.618 1.00 91.56 355 ILE A N 1
ATOM 2908 C CA . ILE A 1 355 ? 14.631 15.119 14.052 1.00 91.56 355 ILE A CA 1
ATOM 2909 C C . ILE A 1 355 ? 13.586 14.134 14.556 1.00 91.56 355 ILE A C 1
ATOM 2911 O O . ILE A 1 355 ? 12.511 14.022 13.971 1.00 91.56 355 ILE A O 1
ATOM 2915 N N . VAL A 1 356 ? 13.892 13.419 15.641 1.00 93.31 356 VAL A N 1
ATOM 2916 C CA . VAL A 1 356 ? 12.962 12.452 16.247 1.00 93.31 356 VAL A CA 1
ATOM 2917 C C . VAL A 1 356 ? 11.665 13.164 16.642 1.00 93.31 356 VAL A C 1
ATOM 2919 O O . VAL A 1 356 ? 11.685 14.212 17.284 1.00 93.31 356 VAL A O 1
ATOM 2922 N N . SER A 1 357 ? 10.542 12.599 16.212 1.00 92.75 357 SER A N 1
ATOM 2923 C CA . SER A 1 357 ? 9.190 13.125 16.392 1.00 92.75 357 SER A CA 1
ATOM 2924 C C . SER A 1 357 ? 8.201 11.959 16.396 1.00 92.75 357 SER A C 1
ATOM 2926 O O . SER A 1 357 ? 7.329 11.864 15.540 1.00 92.75 357 SER A O 1
ATOM 2928 N N . ASP A 1 358 ? 8.416 11.028 17.319 1.00 90.56 358 ASP A N 1
ATOM 2929 C CA . ASP A 1 358 ? 7.869 9.670 17.259 1.00 90.56 358 ASP A CA 1
ATOM 2930 C C . ASP A 1 358 ? 6.517 9.497 17.974 1.00 90.56 358 ASP A C 1
ATOM 2932 O O . ASP A 1 358 ? 5.741 8.621 17.604 1.00 90.56 358 ASP A O 1
ATOM 2936 N N . GLN A 1 359 ? 6.222 10.332 18.976 1.00 86.50 359 GLN A N 1
ATOM 2937 C CA . GLN A 1 359 ? 5.022 10.215 19.809 1.00 86.50 359 GLN A CA 1
ATOM 2938 C C . GLN A 1 359 ? 4.284 11.549 19.937 1.00 86.50 359 GLN A C 1
ATOM 2940 O O . GLN A 1 359 ? 4.889 12.622 19.985 1.00 86.50 359 GLN A O 1
ATOM 2945 N N . TYR A 1 360 ? 2.960 11.455 20.014 1.00 87.38 360 TYR A N 1
ATOM 2946 C CA . TYR A 1 360 ? 2.016 12.536 20.299 1.00 87.38 360 TYR A CA 1
ATOM 2947 C C . TYR A 1 360 ? 1.172 12.158 21.520 1.00 87.38 360 TYR A C 1
ATOM 2949 O O . TYR A 1 360 ? 1.121 10.983 21.851 1.00 87.38 360 TYR A O 1
ATOM 2957 N N . TRP A 1 361 ? 0.512 13.096 22.201 1.00 88.94 361 TRP A N 1
ATOM 2958 C CA . TRP A 1 361 ? -0.246 12.835 23.446 1.00 88.94 361 TRP A CA 1
ATOM 2959 C C . TRP A 1 361 ? -1.345 11.755 23.328 1.00 88.94 361 TRP A C 1
ATOM 2961 O O . TRP A 1 361 ? -1.693 11.146 24.328 1.00 88.94 361 TRP A O 1
ATOM 2971 N N . CYS A 1 362 ? -1.874 11.473 22.135 1.00 89.62 362 CYS A N 1
ATOM 2972 C CA . CYS A 1 362 ? -2.843 10.394 21.900 1.00 89.62 362 CYS A CA 1
ATOM 2973 C C . CYS A 1 362 ? -2.212 9.104 21.352 1.00 89.62 362 CYS A C 1
ATOM 2975 O O . CYS A 1 362 ? -2.901 8.249 20.812 1.00 89.62 362 CYS A O 1
ATOM 2977 N N . SER A 1 363 ? -0.891 8.948 21.429 1.00 90.31 363 SER A N 1
ATOM 2978 C CA . SER A 1 363 ? -0.211 7.830 20.782 1.00 90.31 363 SER A CA 1
ATOM 2979 C C . SER A 1 363 ? -0.336 6.489 21.494 1.00 90.31 363 SER A C 1
ATOM 2981 O O . SER A 1 363 ? -0.042 5.472 20.868 1.00 90.31 363 SER A O 1
ATOM 2983 N N . ALA A 1 364 ? -0.772 6.471 22.749 1.00 92.00 364 ALA A N 1
ATOM 2984 C CA . ALA A 1 364 ? -0.991 5.238 23.492 1.00 92.00 364 ALA A CA 1
ATOM 2985 C C . ALA A 1 364 ? -2.355 4.579 23.219 1.00 92.00 364 ALA A C 1
ATOM 2987 O O . ALA A 1 364 ? -2.631 3.527 23.799 1.00 92.00 364 ALA A O 1
ATOM 2988 N N . THR A 1 365 ? -3.194 5.147 22.343 1.00 94.94 365 THR A N 1
ATOM 2989 C CA . THR A 1 365 ? -4.408 4.467 21.885 1.00 94.94 365 THR A CA 1
ATOM 2990 C C . THR A 1 365 ? -4.081 3.354 20.894 1.00 94.94 365 THR A C 1
ATOM 2992 O O . THR A 1 365 ? -3.184 3.466 20.048 1.00 94.94 365 THR A O 1
ATOM 2995 N N . ILE A 1 366 ? -4.792 2.234 21.020 1.00 94.81 366 ILE A N 1
ATOM 2996 C CA . ILE A 1 366 ? -4.434 0.999 20.319 1.00 94.81 366 ILE A CA 1
ATOM 2997 C C . ILE A 1 366 ? -5.317 0.769 19.110 1.00 94.81 366 ILE A C 1
ATOM 2999 O O . ILE A 1 366 ? -4.804 0.575 18.003 1.00 94.81 366 ILE A O 1
ATOM 3003 N N . GLY A 1 367 ? -6.636 0.766 19.319 1.00 92.81 367 GLY A N 1
ATOM 3004 C CA . GLY A 1 367 ? -7.580 0.291 18.309 1.00 92.81 367 GLY A CA 1
ATOM 3005 C C . GLY A 1 367 ? -7.540 1.090 17.001 1.00 92.81 367 GLY A C 1
ATOM 3006 O O . GLY A 1 367 ? -7.761 0.562 15.909 1.00 92.81 367 GLY A O 1
ATOM 3007 N N . ASP A 1 368 ? -7.212 2.370 17.082 1.00 95.81 368 ASP A N 1
ATOM 3008 C CA . ASP A 1 368 ? -7.179 3.268 15.941 1.00 95.81 368 ASP A CA 1
ATOM 3009 C C . ASP A 1 368 ? -5.789 3.396 15.292 1.00 95.81 368 ASP A C 1
ATOM 3011 O O . ASP A 1 368 ? -5.742 3.737 14.104 1.00 95.81 368 ASP A O 1
ATOM 3015 N N . GLY A 1 369 ? -4.691 3.096 16.005 1.00 95.12 369 GLY A N 1
ATOM 3016 C CA . GLY A 1 369 ? -3.343 3.278 15.453 1.00 95.12 369 GLY A CA 1
ATOM 3017 C C . GLY A 1 369 ? -2.126 2.721 16.201 1.00 95.12 369 GLY A C 1
ATOM 3018 O O . GLY A 1 369 ? -0.996 3.081 15.847 1.00 95.12 369 GLY A O 1
ATOM 3019 N N . GLY A 1 370 ? -2.307 1.882 17.223 1.00 95.06 370 GLY A N 1
ATOM 3020 C CA . GLY A 1 370 ? -1.221 1.409 18.096 1.00 95.06 370 GLY A CA 1
ATOM 3021 C C . GLY A 1 370 ? -0.536 0.109 17.666 1.00 95.06 370 GLY A C 1
ATOM 3022 O O . GLY A 1 370 ? 0.212 -0.467 18.452 1.00 95.06 370 GLY A O 1
ATOM 3023 N N . LEU A 1 371 ? -0.775 -0.393 16.449 1.00 97.94 371 LEU A N 1
ATOM 3024 C CA . LEU A 1 371 ? -0.111 -1.616 15.969 1.00 97.94 371 LEU A CA 1
ATOM 3025 C C . LEU A 1 371 ? 1.181 -1.273 15.224 1.00 97.94 371 LEU A C 1
ATOM 3027 O O . LEU A 1 371 ? 1.266 -0.254 14.538 1.00 97.94 371 LEU A O 1
ATOM 3031 N N . TYR A 1 372 ? 2.169 -2.157 15.326 1.00 98.19 372 TYR A N 1
ATOM 3032 C CA . TYR A 1 372 ? 3.442 -2.076 14.619 1.00 98.19 372 TYR A CA 1
ATOM 3033 C C . TYR A 1 372 ? 3.646 -3.333 13.780 1.00 98.19 372 TYR A C 1
ATOM 3035 O O . TYR A 1 372 ? 3.335 -4.436 14.227 1.00 98.19 372 TYR A O 1
ATOM 3043 N N . SER A 1 373 ? 4.158 -3.171 12.563 1.00 98.62 373 SER A N 1
ATOM 3044 C CA . SER A 1 373 ? 4.461 -4.297 11.676 1.00 98.62 373 SER A CA 1
ATOM 3045 C C . SER A 1 373 ? 5.526 -3.921 10.647 1.00 98.62 373 SER A C 1
ATOM 3047 O O . SER A 1 373 ? 5.903 -2.752 10.514 1.00 98.62 373 SER A O 1
ATOM 3049 N N . SER A 1 374 ? 6.004 -4.918 9.914 1.00 98.81 374 SER A N 1
ATOM 3050 C CA . SER A 1 374 ? 7.044 -4.805 8.896 1.00 98.81 374 SER A CA 1
ATOM 3051 C C . SER A 1 374 ? 6.501 -5.157 7.515 1.00 98.81 374 SER A C 1
ATOM 3053 O O . SER A 1 374 ? 5.425 -5.740 7.383 1.00 98.81 374 SER A O 1
ATOM 3055 N N . VAL A 1 375 ? 7.257 -4.838 6.461 1.00 98.75 375 VAL A N 1
ATOM 3056 C CA . VAL A 1 375 ? 6.904 -5.268 5.098 1.00 98.75 375 VAL A CA 1
ATOM 3057 C C . VAL A 1 375 ? 6.769 -6.790 5.033 1.00 98.75 375 VAL A C 1
ATOM 3059 O O . VAL A 1 375 ? 5.802 -7.282 4.461 1.00 98.75 375 VAL A O 1
ATOM 3062 N N . ASN A 1 376 ? 7.688 -7.529 5.663 1.00 98.62 376 ASN A N 1
ATOM 3063 C CA . ASN A 1 376 ? 7.662 -8.990 5.684 1.00 98.62 376 ASN A CA 1
ATOM 3064 C C . ASN A 1 376 ? 6.336 -9.549 6.229 1.00 98.62 376 ASN A C 1
ATOM 3066 O O . ASN A 1 376 ? 5.729 -10.414 5.605 1.00 98.62 376 ASN A O 1
ATOM 3070 N N . ASP A 1 377 ? 5.867 -9.031 7.362 1.00 98.88 377 ASP A N 1
ATOM 3071 C CA . ASP A 1 377 ? 4.626 -9.497 7.986 1.00 98.88 377 ASP A CA 1
ATOM 3072 C C . ASP A 1 377 ? 3.383 -9.006 7.231 1.00 98.88 377 ASP A C 1
ATOM 3074 O O . ASP A 1 377 ? 2.425 -9.755 7.044 1.00 98.88 377 ASP A O 1
ATOM 3078 N N . LEU A 1 378 ? 3.397 -7.772 6.723 1.00 98.88 378 LEU A N 1
ATOM 3079 C CA . LEU A 1 378 ? 2.274 -7.225 5.959 1.00 98.88 378 LEU A CA 1
ATOM 3080 C C . LEU A 1 378 ? 2.062 -7.929 4.611 1.00 98.88 378 LEU A C 1
ATOM 3082 O O . LEU A 1 378 ? 0.935 -7.956 4.121 1.00 98.88 378 LEU A O 1
ATOM 3086 N N . ILE A 1 379 ? 3.092 -8.541 4.019 1.00 98.75 379 ILE A N 1
ATOM 3087 C CA . ILE A 1 379 ? 2.910 -9.426 2.856 1.00 98.75 379 ILE A CA 1
ATOM 3088 C C . ILE A 1 379 ? 2.023 -10.617 3.238 1.00 98.75 379 ILE A C 1
ATOM 3090 O O . ILE A 1 379 ? 1.097 -10.957 2.500 1.00 98.75 379 ILE A O 1
ATOM 3094 N N . HIS A 1 380 ? 2.260 -11.223 4.404 1.00 98.75 380 HIS A N 1
ATOM 3095 C CA . HIS A 1 380 ? 1.421 -12.313 4.895 1.00 98.75 380 HIS A CA 1
ATOM 3096 C C . HIS A 1 380 ? 0.007 -11.838 5.247 1.00 98.75 380 HIS A C 1
ATOM 3098 O O . HIS A 1 380 ? -0.959 -12.534 4.941 1.00 98.75 380 HIS A O 1
ATOM 3104 N N . TRP A 1 381 ? -0.135 -10.625 5.789 1.00 98.81 381 TRP A N 1
ATOM 3105 C CA . TRP A 1 381 ? -1.444 -10.007 6.009 1.00 98.81 381 TRP A CA 1
ATOM 3106 C C . TRP A 1 381 ? -2.254 -9.854 4.718 1.00 98.81 381 TRP A C 1
ATOM 3108 O O . TRP A 1 381 ? -3.427 -10.224 4.670 1.00 98.81 381 TRP A O 1
ATOM 3118 N N . LEU A 1 382 ? -1.631 -9.332 3.656 1.00 98.56 382 LEU A N 1
ATOM 3119 C CA . LEU A 1 382 ? -2.281 -9.165 2.357 1.00 98.56 382 LEU A CA 1
ATOM 3120 C C . LEU A 1 382 ? -2.675 -10.512 1.738 1.00 98.56 382 LEU A C 1
ATOM 3122 O O . LEU A 1 382 ? -3.742 -10.614 1.133 1.00 98.56 382 LEU A O 1
ATOM 3126 N N . ASP A 1 383 ? -1.846 -11.547 1.891 1.00 97.69 383 ASP A N 1
ATOM 3127 C CA . ASP A 1 383 ? -2.173 -12.907 1.448 1.00 97.69 383 ASP A CA 1
ATOM 3128 C C . ASP A 1 383 ? -3.342 -13.504 2.252 1.00 97.69 383 ASP A C 1
ATOM 3130 O O . ASP A 1 383 ? -4.271 -14.066 1.667 1.00 97.69 383 ASP A O 1
ATOM 3134 N N . PHE A 1 384 ? -3.335 -13.321 3.577 1.00 98.00 384 PHE A N 1
ATOM 3135 C CA . PHE A 1 384 ? -4.401 -13.757 4.479 1.00 98.00 384 PHE A CA 1
ATOM 3136 C C . PHE A 1 384 ? -5.740 -13.103 4.118 1.00 98.00 384 PHE A C 1
ATOM 3138 O O . PHE A 1 384 ? -6.713 -13.812 3.862 1.00 98.00 384 PHE A O 1
ATOM 3145 N N . LEU A 1 385 ? -5.780 -11.770 4.006 1.00 97.00 385 LEU A N 1
ATOM 3146 C CA . LEU A 1 385 ? -6.987 -11.012 3.657 1.00 97.00 385 LEU A CA 1
ATOM 3147 C C . LEU A 1 385 ? -7.604 -11.448 2.321 1.00 97.00 385 LEU A C 1
ATOM 3149 O O . LEU A 1 385 ? -8.824 -11.483 2.188 1.00 97.00 385 LEU A O 1
ATOM 3153 N N . GLN A 1 386 ? -6.774 -11.763 1.324 1.00 96.25 386 GLN A N 1
ATOM 3154 C CA . GLN A 1 386 ? -7.241 -12.153 -0.010 1.00 96.25 386 GLN A CA 1
ATOM 3155 C C . GLN A 1 386 ? -7.759 -13.598 -0.084 1.00 96.25 386 GLN A C 1
ATOM 3157 O O . GLN A 1 386 ? -8.530 -13.916 -0.989 1.00 96.25 386 GLN 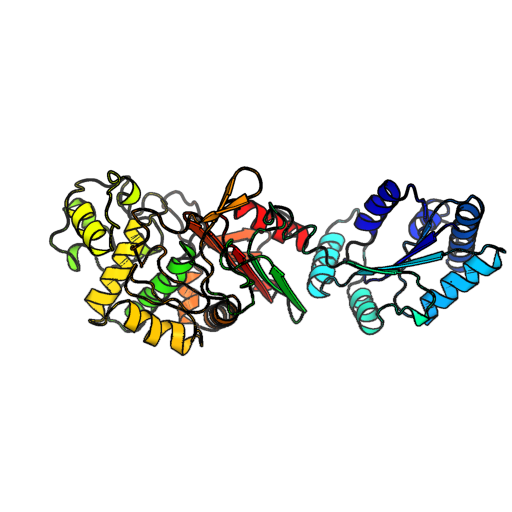A O 1
ATOM 3162 N N . LYS A 1 387 ? -7.322 -14.485 0.819 1.00 95.50 387 LYS A N 1
ATOM 3163 C CA . LYS A 1 387 ? -7.709 -15.910 0.829 1.00 95.50 387 LYS A CA 1
ATOM 3164 C C . LYS A 1 387 ? -8.798 -16.239 1.846 1.00 95.50 387 LYS A C 1
ATOM 3166 O O . LYS A 1 387 ? -9.481 -17.254 1.703 1.00 95.50 387 LYS A O 1
ATOM 3171 N N . ASP A 1 388 ? -8.927 -15.428 2.887 1.00 94.81 388 ASP A N 1
ATOM 3172 C CA . ASP A 1 388 ? -9.861 -15.655 3.977 1.00 94.81 388 ASP A CA 1
ATOM 3173 C C . ASP A 1 388 ? -11.283 -15.210 3.611 1.00 94.81 388 ASP A C 1
ATOM 3175 O O . ASP A 1 388 ? -11.556 -14.028 3.411 1.00 94.81 388 ASP A O 1
ATOM 3179 N N . LYS A 1 389 ? -12.226 -16.159 3.614 1.00 94.31 389 LYS A N 1
ATOM 3180 C CA . LYS A 1 389 ? -13.641 -15.884 3.321 1.00 94.31 389 LYS A CA 1
ATOM 3181 C C . LYS A 1 389 ? -14.281 -14.926 4.322 1.00 94.31 389 LYS A C 1
ATOM 3183 O O . LYS A 1 389 ? -15.202 -14.201 3.964 1.00 94.31 389 LYS A O 1
ATOM 3188 N N . LEU A 1 390 ? -13.825 -14.914 5.578 1.00 95.00 390 LEU A N 1
ATOM 3189 C CA . LEU A 1 390 ? -14.353 -13.966 6.562 1.00 95.00 390 LEU A CA 1
ATOM 3190 C C . LEU A 1 390 ? -13.961 -12.526 6.211 1.00 95.00 390 LEU A C 1
ATOM 3192 O O . LEU A 1 390 ? -14.785 -11.624 6.356 1.00 95.00 390 LEU A O 1
ATOM 3196 N N . SER A 1 391 ? -12.752 -12.325 5.684 1.00 95.94 391 SER A N 1
ATOM 3197 C CA . SER A 1 391 ? -12.266 -11.021 5.226 1.00 95.94 391 SER A CA 1
ATOM 3198 C C . SER A 1 391 ? -13.080 -10.435 4.068 1.00 95.94 391 SER A C 1
ATOM 3200 O O . SER A 1 391 ? -13.135 -9.215 3.945 1.00 95.94 391 SER A O 1
ATOM 3202 N N . GLU A 1 392 ? -13.792 -11.245 3.272 1.00 94.31 392 GLU A N 1
ATOM 3203 C CA . GLU A 1 392 ? -14.648 -10.742 2.181 1.00 94.31 392 GLU A CA 1
ATOM 3204 C C . GLU A 1 392 ? -15.703 -9.735 2.674 1.00 94.31 392 GLU A C 1
ATOM 3206 O O . GLU A 1 392 ? -16.005 -8.760 1.984 1.00 94.31 392 GLU A O 1
ATOM 3211 N N . GLN A 1 393 ? -16.202 -9.901 3.907 1.00 95.38 393 GLN A N 1
ATOM 3212 C CA . GLN A 1 393 ? -17.156 -8.973 4.528 1.00 95.38 393 GLN A CA 1
ATOM 3213 C C . GLN A 1 393 ? -16.567 -7.570 4.743 1.00 95.38 393 GLN A C 1
ATOM 3215 O O . GLN A 1 393 ? -17.304 -6.587 4.800 1.00 95.38 393 GLN A O 1
ATOM 3220 N N . MET A 1 394 ? -15.239 -7.454 4.844 1.00 97.19 394 MET A N 1
ATOM 3221 C CA . MET A 1 394 ? -14.551 -6.174 5.016 1.00 97.19 394 MET A CA 1
ATOM 3222 C C . MET A 1 394 ? -14.508 -5.355 3.724 1.00 97.19 394 MET A C 1
ATOM 3224 O O . MET A 1 394 ? -14.335 -4.137 3.788 1.00 97.19 394 MET A O 1
ATOM 3228 N N . PHE A 1 395 ? -14.675 -6.000 2.564 1.00 95.06 395 PHE A N 1
ATOM 3229 C CA . PHE A 1 395 ? -14.546 -5.386 1.238 1.00 95.06 395 PHE A CA 1
ATOM 3230 C C . PHE A 1 395 ? -15.888 -4.920 0.655 1.00 95.06 395 PHE A C 1
ATOM 3232 O O . PHE A 1 395 ? -15.998 -4.679 -0.547 1.00 95.06 395 PHE A O 1
ATOM 3239 N N . ILE A 1 396 ? -16.907 -4.769 1.503 1.00 92.31 396 ILE A N 1
ATOM 3240 C CA . ILE A 1 396 ? -18.223 -4.255 1.125 1.00 92.31 396 ILE A CA 1
ATOM 3241 C C . ILE A 1 396 ? -18.339 -2.824 1.639 1.00 92.31 396 ILE A C 1
ATOM 3243 O O . ILE A 1 396 ? -18.351 -2.582 2.844 1.00 92.31 396 ILE A O 1
ATOM 3247 N N . SER A 1 397 ? -18.410 -1.872 0.712 1.00 92.06 397 SER A N 1
ATOM 3248 C CA . SER A 1 397 ? -18.578 -0.460 1.049 1.00 92.06 397 SER A CA 1
ATOM 3249 C C . SER A 1 397 ? -20.021 -0.139 1.435 1.00 92.06 397 SER A C 1
ATOM 3251 O O . SER A 1 397 ? -20.970 -0.724 0.909 1.00 92.06 397 SER A O 1
ATOM 3253 N N . ASN A 1 398 ? -20.190 0.804 2.361 1.00 90.94 398 ASN A N 1
ATOM 3254 C CA . ASN A 1 398 ? -21.514 1.230 2.797 1.00 90.94 398 ASN A CA 1
ATOM 3255 C C . ASN A 1 398 ? -22.156 2.206 1.795 1.00 90.94 398 ASN A C 1
ATOM 3257 O O . ASN A 1 398 ? -21.522 3.166 1.351 1.00 90.94 398 ASN A O 1
ATOM 3261 N N . ILE A 1 399 ? -23.443 2.008 1.503 1.00 94.19 399 ILE A N 1
ATOM 3262 C CA . ILE A 1 399 ? -24.261 2.977 0.765 1.00 94.19 399 ILE A CA 1
ATOM 3263 C C . ILE A 1 399 ? -25.034 3.818 1.778 1.00 94.19 399 ILE A C 1
ATOM 3265 O O . ILE A 1 399 ? -25.828 3.301 2.563 1.00 94.19 399 ILE A O 1
ATOM 3269 N N . LEU A 1 400 ? -24.782 5.124 1.773 1.00 95.12 400 LEU A N 1
ATOM 3270 C CA . LEU A 1 400 ? -25.455 6.075 2.651 1.00 95.12 400 LEU A CA 1
ATOM 3271 C C . LEU A 1 400 ? -26.923 6.272 2.227 1.00 95.12 400 LEU A C 1
ATOM 3273 O O . LEU A 1 400 ? -27.256 6.056 1.059 1.00 95.12 400 LEU A O 1
ATOM 3277 N N . PRO A 1 401 ? -27.804 6.767 3.120 1.00 95.69 401 PRO A N 1
ATOM 3278 C CA . PRO A 1 401 ? -29.214 7.014 2.794 1.00 95.69 401 PRO A CA 1
ATOM 3279 C C . PRO A 1 401 ? -29.440 7.940 1.589 1.00 95.69 401 PRO A C 1
ATOM 3281 O O . PRO A 1 401 ? -30.468 7.859 0.925 1.00 95.69 401 PRO A O 1
ATOM 3284 N N . ASN A 1 402 ? -28.472 8.807 1.276 1.00 93.88 402 ASN A N 1
ATOM 3285 C CA . ASN A 1 402 ? -28.497 9.685 0.103 1.00 93.88 402 ASN A CA 1
ATOM 3286 C C . ASN A 1 402 ? -28.027 9.005 -1.204 1.00 93.88 402 ASN A C 1
ATOM 3288 O O . ASN A 1 402 ? -27.830 9.690 -2.207 1.00 93.88 402 ASN A O 1
ATOM 3292 N N . GLY A 1 403 ? -27.797 7.689 -1.193 1.00 95.44 403 GLY A N 1
ATOM 3293 C CA . GLY A 1 403 ? -27.336 6.896 -2.334 1.00 95.44 403 GLY A CA 1
ATOM 3294 C C . GLY A 1 403 ? -25.834 6.983 -2.620 1.00 95.44 403 GLY A C 1
ATOM 3295 O O . GLY A 1 403 ? -25.349 6.280 -3.505 1.00 95.44 403 GLY A O 1
ATOM 3296 N N . LYS A 1 404 ? -25.073 7.815 -1.894 1.00 94.12 404 LYS A N 1
ATOM 3297 C CA . LYS A 1 404 ? -23.618 7.903 -2.073 1.00 94.12 404 LYS A CA 1
ATOM 3298 C C . LYS A 1 404 ? -22.923 6.703 -1.442 1.00 94.12 404 LYS A C 1
ATOM 3300 O O . LYS A 1 404 ? -23.220 6.322 -0.312 1.00 94.12 404 LYS A O 1
ATOM 3305 N N . ASN A 1 405 ? -21.947 6.159 -2.157 1.00 93.69 405 ASN A N 1
ATOM 3306 C CA . ASN A 1 405 ? -21.012 5.189 -1.610 1.00 93.69 405 ASN A CA 1
ATOM 3307 C C . ASN A 1 405 ? -20.005 5.912 -0.694 1.00 93.69 405 ASN A C 1
ATOM 3309 O O . ASN A 1 405 ? -19.477 6.956 -1.076 1.00 93.69 405 ASN A O 1
ATOM 3313 N N . SER A 1 406 ? -19.762 5.392 0.511 1.00 94.19 406 SER A N 1
ATOM 3314 C CA . SER A 1 406 ? -18.764 5.949 1.439 1.00 94.19 406 SER A CA 1
ATOM 3315 C C . SER A 1 406 ? -17.315 5.685 1.017 1.00 94.19 406 SER A C 1
ATOM 3317 O O . SER A 1 406 ? -16.400 6.264 1.600 1.00 94.19 406 SER A O 1
ATOM 3319 N N . GLU A 1 407 ? -17.106 4.773 0.063 1.00 95.19 407 GLU A N 1
ATOM 3320 C CA . GLU A 1 407 ? -15.808 4.214 -0.333 1.00 95.19 407 GLU A CA 1
ATOM 3321 C C . GLU A 1 407 ? -15.043 3.593 0.849 1.00 95.19 407 GLU A C 1
ATOM 3323 O O . GLU A 1 407 ? -13.813 3.489 0.847 1.00 95.19 407 GLU A O 1
ATOM 3328 N N . TYR A 1 408 ? -15.778 3.168 1.882 1.00 96.88 408 TYR A N 1
ATOM 3329 C CA . TYR A 1 408 ? -15.237 2.589 3.106 1.00 96.88 408 TYR A CA 1
ATOM 3330 C C . TYR A 1 408 ? -16.018 1.333 3.493 1.00 96.88 408 TYR A C 1
ATOM 3332 O O . TYR A 1 408 ? -17.246 1.373 3.620 1.00 96.88 408 TYR A O 1
ATOM 3340 N N . GLY A 1 409 ? -15.295 0.225 3.649 1.00 96.25 409 GLY A N 1
ATOM 3341 C CA . GLY A 1 409 ? -15.794 -1.040 4.177 1.00 96.25 409 GLY A CA 1
ATOM 3342 C C . GLY A 1 409 ? -15.537 -1.162 5.676 1.00 96.25 409 GLY A C 1
ATOM 3343 O O . GLY A 1 409 ? -15.737 -0.209 6.425 1.00 96.25 409 GLY A O 1
ATOM 3344 N N . LEU A 1 410 ? -15.079 -2.325 6.136 1.00 97.69 410 LEU A N 1
ATOM 3345 C CA . LEU A 1 410 ? -14.748 -2.532 7.551 1.00 97.69 410 LEU A CA 1
ATOM 3346 C C . LEU A 1 410 ? -13.234 -2.373 7.739 1.00 97.69 410 LEU A C 1
ATOM 3348 O O . LEU A 1 410 ? -12.458 -3.279 7.448 1.00 97.69 410 LEU A O 1
ATOM 3352 N N . GLY A 1 411 ? -12.809 -1.188 8.179 1.00 97.12 411 GLY A N 1
ATOM 3353 C CA . GLY A 1 411 ? -11.401 -0.858 8.442 1.00 97.12 411 GLY A CA 1
ATOM 3354 C C . GLY A 1 411 ? -10.556 -0.644 7.187 1.00 97.12 411 GLY A C 1
ATOM 3355 O O . GLY A 1 411 ? -9.332 -0.582 7.277 1.00 97.12 411 GLY A O 1
ATOM 3356 N N . ILE A 1 412 ? -11.188 -0.564 6.012 1.00 96.88 412 ILE A N 1
ATOM 3357 C CA . ILE A 1 412 ? -10.543 -0.568 4.695 1.00 96.88 412 ILE A CA 1
ATOM 3358 C C . ILE A 1 412 ? -11.268 0.400 3.753 1.00 96.88 412 ILE A C 1
ATOM 3360 O O . ILE A 1 412 ? -12.494 0.473 3.745 1.00 96.88 412 ILE A O 1
ATOM 3364 N N . ARG A 1 413 ? -10.508 1.125 2.929 1.00 96.31 413 ARG A N 1
ATOM 3365 C CA . ARG A 1 413 ? -11.011 1.930 1.810 1.00 96.31 413 ARG A CA 1
ATOM 3366 C C . ARG A 1 413 ? -11.151 1.076 0.559 1.00 96.31 413 ARG A C 1
ATOM 3368 O O . ARG A 1 413 ? -10.286 0.253 0.263 1.00 96.31 413 ARG A O 1
ATOM 3375 N N . ILE A 1 414 ? -12.225 1.315 -0.183 1.00 95.25 414 ILE A N 1
ATOM 3376 C CA . ILE A 1 414 ? -12.546 0.609 -1.421 1.00 95.25 414 ILE A CA 1
ATOM 3377 C C . ILE A 1 414 ? -12.877 1.665 -2.466 1.00 95.25 414 ILE A C 1
ATOM 3379 O O . ILE A 1 414 ? -13.964 2.237 -2.458 1.00 95.25 414 ILE A O 1
ATOM 3383 N N . VAL A 1 415 ? -11.929 1.922 -3.360 1.00 91.19 415 VAL A N 1
ATOM 3384 C CA . VAL A 1 415 ? -12.081 2.915 -4.428 1.00 91.19 415 VAL A CA 1
ATOM 3385 C C . VAL A 1 415 ? -12.034 2.187 -5.760 1.00 91.19 415 VAL A C 1
ATOM 3387 O O . VAL A 1 415 ? -11.111 1.415 -6.007 1.00 91.19 415 VAL A O 1
ATOM 3390 N N . THR A 1 416 ? -13.019 2.415 -6.624 1.00 87.00 416 THR A N 1
ATOM 3391 C CA . THR A 1 416 ? -13.142 1.691 -7.897 1.00 87.00 416 THR A CA 1
ATOM 3392 C C . THR A 1 416 ? -12.939 2.634 -9.071 1.00 87.00 416 THR A C 1
ATOM 3394 O O . THR A 1 416 ? -13.665 3.612 -9.205 1.00 87.00 416 THR A O 1
ATOM 3397 N N . HIS A 1 417 ? -11.991 2.305 -9.952 1.00 81.69 417 HIS A N 1
ATOM 3398 C CA . HIS A 1 417 ? -11.811 2.982 -11.241 1.00 81.69 417 HIS A CA 1
ATOM 3399 C C . HIS A 1 417 ? -11.856 1.948 -12.366 1.00 81.69 417 HIS A C 1
ATOM 3401 O O . HIS A 1 417 ? -11.167 0.932 -12.288 1.00 81.69 417 HIS A O 1
ATOM 3407 N N . GLN A 1 418 ? -12.661 2.193 -13.408 1.00 79.00 418 GLN A N 1
ATOM 3408 C CA . GLN A 1 418 ? -12.857 1.267 -14.540 1.00 79.00 418 GLN A CA 1
ATOM 3409 C C . GLN A 1 418 ? -13.126 -0.190 -14.101 1.00 79.00 418 GLN A C 1
ATOM 3411 O O . GLN A 1 418 ? -12.470 -1.115 -14.582 1.00 79.00 418 GLN A O 1
ATOM 3416 N N . ASP A 1 419 ? -14.022 -0.387 -13.128 1.00 81.94 419 ASP A N 1
ATOM 3417 C CA . ASP A 1 419 ? -14.370 -1.703 -12.560 1.00 81.94 419 ASP A CA 1
ATOM 3418 C C . ASP A 1 419 ? -13.201 -2.460 -11.895 1.00 81.94 419 ASP A C 1
ATOM 3420 O O . ASP A 1 419 ? -13.272 -3.665 -11.647 1.00 81.94 419 ASP A O 1
ATOM 3424 N N . LYS A 1 420 ? -12.104 -1.762 -11.573 1.00 84.88 420 LYS A N 1
ATOM 3425 C CA . LYS A 1 420 ? -10.965 -2.304 -10.824 1.00 84.88 420 LYS A CA 1
ATOM 3426 C C . LYS A 1 420 ? -10.979 -1.723 -9.406 1.00 84.88 420 LYS A C 1
ATOM 3428 O O . LYS A 1 420 ? -10.518 -0.594 -9.222 1.00 84.88 420 LYS A O 1
ATOM 3433 N N . PRO A 1 421 ? -11.510 -2.452 -8.406 1.00 91.31 421 PRO A N 1
ATOM 3434 C CA . PRO A 1 421 ? -11.467 -1.994 -7.026 1.00 91.31 421 PRO A CA 1
ATOM 3435 C C . PRO A 1 421 ? -10.028 -2.033 -6.507 1.00 91.31 421 PRO A C 1
ATOM 3437 O O . PRO A 1 421 ? -9.336 -3.047 -6.631 1.00 91.31 421 PRO A O 1
ATOM 3440 N N . ILE A 1 422 ? -9.594 -0.932 -5.904 1.00 94.44 422 ILE A N 1
ATOM 3441 C CA . ILE A 1 422 ? -8.410 -0.875 -5.054 1.00 94.44 422 ILE A CA 1
ATOM 3442 C C . ILE A 1 422 ? -8.876 -0.947 -3.609 1.00 94.44 422 ILE A C 1
ATOM 3444 O O . ILE A 1 422 ? -9.671 -0.120 -3.156 1.00 94.44 422 ILE A O 1
ATOM 3448 N N . ILE A 1 423 ? -8.347 -1.934 -2.899 1.00 96.56 423 ILE A N 1
ATOM 3449 C CA . ILE A 1 423 ? -8.661 -2.229 -1.509 1.00 96.56 423 ILE A CA 1
ATOM 3450 C C . ILE A 1 423 ? -7.428 -1.858 -0.696 1.00 96.56 423 ILE A C 1
ATOM 3452 O O . ILE A 1 423 ? -6.369 -2.462 -0.862 1.00 96.56 423 ILE A O 1
ATOM 3456 N N . TYR A 1 424 ? -7.521 -0.821 0.132 1.00 97.38 424 TYR A N 1
ATOM 3457 C CA . TYR A 1 424 ? -6.345 -0.283 0.814 1.00 97.38 424 TYR A CA 1
ATOM 3458 C C . TYR A 1 424 ? -6.692 0.458 2.098 1.00 97.38 424 TYR A C 1
ATOM 3460 O O . TYR A 1 424 ? -7.839 0.802 2.359 1.00 97.38 424 TYR A O 1
ATOM 3468 N N . HIS A 1 425 ? -5.688 0.755 2.909 1.00 97.56 425 HIS A N 1
ATOM 3469 C CA . HIS A 1 425 ? -5.798 1.778 3.937 1.00 97.56 425 HIS A CA 1
ATOM 3470 C C . HIS A 1 425 ? -4.487 2.556 4.020 1.00 97.56 425 HIS A C 1
ATOM 3472 O O . HIS A 1 425 ? -3.422 2.061 3.649 1.00 97.56 425 HIS A O 1
ATOM 3478 N N . CYS A 1 426 ? -4.583 3.790 4.500 1.00 96.19 426 CYS A N 1
ATOM 3479 C CA . CYS A 1 426 ? -3.431 4.631 4.783 1.00 96.19 426 CYS A CA 1
ATOM 3480 C C . CYS A 1 426 ? -3.388 4.973 6.268 1.00 96.19 426 CYS A C 1
ATOM 3482 O O . CYS A 1 426 ? -4.432 5.127 6.906 1.00 96.19 426 CYS A O 1
ATOM 3484 N N . GLY A 1 427 ? -2.186 5.056 6.812 1.00 95.44 427 GLY A N 1
ATOM 3485 C CA . GLY A 1 427 ? -1.914 5.481 8.169 1.00 95.44 427 GLY A CA 1
ATOM 3486 C C . GLY A 1 427 ? -1.140 6.784 8.164 1.00 95.44 427 GLY A C 1
ATOM 3487 O O . GLY A 1 427 ? -0.223 6.985 7.369 1.00 95.44 427 GLY A O 1
ATOM 3488 N N . GLU A 1 428 ? -1.523 7.671 9.066 1.00 93.00 428 GLU A N 1
ATOM 3489 C CA . GLU A 1 428 ? -0.813 8.906 9.338 1.00 93.00 428 GLU A CA 1
ATOM 3490 C C . GLU A 1 428 ? -0.871 9.150 10.839 1.00 93.00 428 GLU A C 1
ATOM 3492 O O . GLU A 1 428 ? -1.928 9.033 11.457 1.00 93.00 428 GLU A O 1
ATOM 3497 N N . THR A 1 429 ? 0.284 9.431 11.423 1.00 91.44 429 THR A N 1
ATOM 3498 C CA . THR A 1 429 ? 0.402 10.029 12.751 1.00 91.44 429 THR A CA 1
ATOM 3499 C C . THR A 1 429 ? 1.727 10.782 12.798 1.00 91.44 429 THR A C 1
ATOM 3501 O O . THR A 1 429 ? 2.430 10.888 11.787 1.00 91.44 429 THR A O 1
ATOM 3504 N N . ILE A 1 430 ? 2.075 11.366 13.937 1.00 90.31 430 ILE A N 1
ATOM 3505 C CA . ILE A 1 430 ? 3.311 12.127 14.055 1.00 90.31 430 ILE A CA 1
ATOM 3506 C C . ILE A 1 430 ? 4.518 11.267 13.638 1.00 90.31 430 ILE A C 1
ATOM 3508 O O . ILE A 1 430 ? 4.683 10.125 14.061 1.00 90.31 430 ILE A O 1
ATOM 3512 N N . GLY A 1 431 ? 5.323 11.808 12.726 1.00 91.81 431 GLY A N 1
ATOM 3513 C CA . GLY A 1 431 ? 6.561 11.184 12.272 1.00 91.81 431 GLY A CA 1
ATOM 3514 C C . GLY A 1 431 ? 6.431 9.883 11.474 1.00 91.81 431 GLY A C 1
ATOM 3515 O O . GLY A 1 431 ? 7.446 9.234 11.267 1.00 91.81 431 GLY A O 1
ATOM 3516 N N . THR A 1 432 ? 5.248 9.473 11.010 1.00 93.31 432 THR A N 1
ATOM 3517 C CA . THR A 1 432 ? 5.104 8.251 10.197 1.00 93.31 432 THR A CA 1
ATOM 3518 C C . THR A 1 432 ? 3.934 8.336 9.218 1.00 93.31 432 THR A C 1
ATOM 3520 O O . THR A 1 432 ? 2.879 8.899 9.523 1.00 93.31 432 THR A O 1
ATOM 3523 N N . ASN A 1 433 ? 4.107 7.716 8.052 1.00 94.81 433 ASN A N 1
ATOM 3524 C CA . ASN A 1 433 ? 3.034 7.439 7.106 1.00 94.81 433 ASN A CA 1
ATOM 3525 C C . ASN A 1 433 ? 3.122 5.986 6.631 1.00 94.81 433 ASN A C 1
ATOM 3527 O O . ASN A 1 433 ? 4.208 5.452 6.395 1.00 94.81 433 ASN A O 1
ATOM 3531 N N . THR A 1 434 ? 1.967 5.360 6.429 1.00 97.12 434 THR A N 1
ATOM 3532 C CA . THR A 1 434 ? 1.866 3.992 5.916 1.00 97.12 434 THR A CA 1
ATOM 3533 C C . THR A 1 434 ? 0.792 3.889 4.843 1.00 97.12 434 THR A C 1
ATOM 3535 O O . THR A 1 434 ? -0.209 4.606 4.857 1.00 97.12 434 THR A O 1
ATOM 3538 N N . ILE A 1 435 ? 1.002 2.995 3.885 1.00 97.38 435 ILE A N 1
ATOM 3539 C CA . ILE A 1 435 ? 0.065 2.679 2.811 1.00 97.38 435 ILE A CA 1
ATOM 3540 C C . ILE A 1 435 ? 0.129 1.174 2.593 1.00 97.38 435 ILE A C 1
ATOM 3542 O O . ILE A 1 435 ? 1.200 0.639 2.319 1.00 97.38 435 ILE A O 1
ATOM 3546 N N . VAL A 1 436 ? -1.005 0.489 2.710 1.00 98.44 436 VAL A N 1
ATOM 3547 C CA . VAL A 1 436 ? -1.087 -0.969 2.550 1.00 98.44 436 VAL A CA 1
ATOM 3548 C C . VAL A 1 436 ? -2.340 -1.305 1.760 1.00 98.44 436 VAL A C 1
ATOM 3550 O O . VAL A 1 436 ? -3.430 -0.848 2.111 1.00 98.44 436 VAL A O 1
ATOM 3553 N N . GLY A 1 437 ? -2.210 -2.094 0.696 1.00 97.88 437 GLY A N 1
ATOM 3554 C CA . GLY A 1 437 ? -3.362 -2.474 -0.108 1.00 97.88 437 GLY A CA 1
ATOM 3555 C C . GLY A 1 437 ? -3.056 -3.392 -1.279 1.00 97.88 437 GLY A C 1
ATOM 3556 O O . GLY A 1 437 ? -1.929 -3.841 -1.485 1.00 97.88 437 GLY A O 1
ATOM 3557 N N . PHE A 1 438 ? -4.102 -3.685 -2.043 1.00 97.25 438 PHE A N 1
ATOM 3558 C CA . PHE A 1 438 ? -4.066 -4.591 -3.180 1.00 97.25 438 PHE A CA 1
ATOM 3559 C C . PHE A 1 438 ? -5.147 -4.255 -4.219 1.00 97.25 438 PHE A C 1
ATOM 3561 O O . PHE A 1 438 ? -6.111 -3.532 -3.956 1.00 97.25 438 PHE A O 1
ATOM 3568 N N . ILE A 1 439 ? -4.963 -4.783 -5.429 1.00 95.50 439 ILE A N 1
ATOM 3569 C CA . ILE A 1 439 ? -5.894 -4.704 -6.559 1.00 95.50 439 ILE A CA 1
ATOM 3570 C C . ILE A 1 439 ? -6.170 -6.142 -7.022 1.00 95.50 439 ILE A C 1
ATOM 3572 O O . ILE A 1 439 ? -5.359 -6.704 -7.773 1.00 95.50 439 ILE A O 1
ATOM 3576 N N . PRO A 1 440 ? -7.296 -6.757 -6.608 1.00 93.38 440 PRO A N 1
ATOM 3577 C CA . PRO A 1 440 ? -7.566 -8.175 -6.860 1.00 93.38 440 PRO A CA 1
ATOM 3578 C C . PRO A 1 440 ? -7.511 -8.557 -8.341 1.00 93.38 440 PRO A C 1
ATOM 3580 O O . PRO A 1 440 ? -6.873 -9.538 -8.720 1.00 93.38 440 PRO A O 1
ATOM 3583 N N . SER A 1 441 ? -8.126 -7.740 -9.203 1.00 91.44 441 SER A N 1
ATOM 3584 C CA . SER A 1 441 ? -8.236 -8.005 -10.644 1.00 91.44 441 SER A CA 1
ATOM 3585 C C . SER A 1 441 ? -6.890 -8.022 -11.371 1.00 91.44 441 SER A C 1
ATOM 3587 O O . SER A 1 441 ? -6.773 -8.625 -12.437 1.00 91.44 441 SER A O 1
ATOM 3589 N N . LEU A 1 442 ? -5.866 -7.388 -10.794 1.00 91.06 442 LEU A N 1
ATOM 3590 C CA . LEU A 1 442 ? -4.511 -7.339 -11.343 1.00 91.06 442 LEU A CA 1
ATOM 3591 C C . LEU A 1 442 ? -3.532 -8.247 -10.598 1.00 91.06 442 LEU A C 1
ATOM 3593 O O . LEU A 1 442 ? -2.368 -8.310 -10.993 1.00 91.06 442 LEU A O 1
ATOM 3597 N N . LYS A 1 443 ? -3.980 -8.936 -9.536 1.00 94.75 443 LYS A N 1
ATOM 3598 C CA . LYS A 1 443 ? -3.104 -9.646 -8.591 1.00 94.75 443 LYS A CA 1
ATOM 3599 C C . LYS A 1 443 ? -1.943 -8.750 -8.149 1.00 94.75 443 LYS A C 1
ATOM 3601 O O . LYS A 1 443 ? -0.782 -9.160 -8.203 1.00 94.75 443 LYS A O 1
ATOM 3606 N N . ALA A 1 444 ? -2.270 -7.496 -7.832 1.00 95.75 444 ALA A N 1
ATOM 3607 C CA . ALA A 1 444 ? -1.298 -6.495 -7.430 1.00 95.75 444 ALA A CA 1
ATOM 3608 C C . ALA A 1 444 ? -1.402 -6.221 -5.932 1.00 95.75 444 ALA A C 1
ATOM 3610 O O . ALA A 1 444 ? -2.504 -6.083 -5.416 1.00 95.75 444 ALA A O 1
ATOM 3611 N N . GLU A 1 445 ? -0.269 -6.096 -5.258 1.00 97.94 445 GLU A N 1
ATOM 3612 C CA . GLU A 1 445 ? -0.143 -5.791 -3.832 1.00 97.94 445 GLU A CA 1
ATOM 3613 C C . GLU A 1 445 ? 0.867 -4.655 -3.673 1.00 97.94 445 GLU A C 1
ATOM 3615 O O . GLU A 1 445 ? 1.853 -4.588 -4.412 1.00 97.94 445 GLU A O 1
ATOM 3620 N N . PHE A 1 446 ? 0.640 -3.763 -2.715 1.00 97.81 446 PHE A N 1
ATOM 3621 C CA . PHE A 1 446 ? 1.556 -2.673 -2.411 1.00 97.81 446 PHE A CA 1
ATOM 3622 C C . PHE A 1 446 ? 1.619 -2.391 -0.915 1.00 97.81 446 PHE A C 1
ATOM 3624 O O . PHE A 1 446 ? 0.607 -2.374 -0.212 1.00 97.81 446 PHE A O 1
ATOM 3631 N N . ILE A 1 447 ? 2.834 -2.128 -0.448 1.00 98.50 447 ILE A N 1
ATOM 3632 C CA . ILE A 1 447 ? 3.133 -1.698 0.911 1.00 98.50 447 ILE A CA 1
ATOM 3633 C C . ILE A 1 447 ? 4.149 -0.564 0.810 1.00 98.50 447 ILE A C 1
ATOM 3635 O O . ILE A 1 447 ? 5.175 -0.698 0.147 1.00 98.50 447 ILE A O 1
ATOM 3639 N N . PHE A 1 448 ? 3.878 0.547 1.479 1.00 97.62 448 PHE A N 1
ATOM 3640 C CA . PHE A 1 448 ? 4.829 1.627 1.683 1.00 97.62 448 PHE A CA 1
ATOM 3641 C C . PHE A 1 448 ? 4.773 2.048 3.149 1.00 97.62 448 PHE A C 1
ATOM 3643 O O . PHE A 1 448 ? 3.721 2.454 3.636 1.00 97.62 448 PHE A O 1
ATOM 3650 N N . LEU A 1 449 ? 5.896 1.948 3.852 1.00 97.88 449 LEU A N 1
ATOM 3651 C CA . LEU A 1 449 ? 6.049 2.351 5.247 1.00 97.88 449 LEU A CA 1
ATOM 3652 C C . LEU A 1 449 ? 7.178 3.371 5.320 1.00 97.88 449 LEU A C 1
ATOM 3654 O O . LEU A 1 449 ? 8.251 3.130 4.769 1.00 97.88 449 LEU A O 1
ATOM 3658 N N . THR A 1 450 ? 6.973 4.494 5.999 1.00 96.44 450 THR A N 1
ATOM 3659 C CA . THR A 1 450 ? 8.032 5.485 6.204 1.00 96.44 450 THR A CA 1
ATOM 3660 C C . THR A 1 450 ? 8.006 6.042 7.610 1.00 96.44 450 THR A C 1
ATOM 3662 O O . THR A 1 450 ? 6.950 6.160 8.222 1.00 96.44 450 THR A O 1
ATOM 3665 N N . ASN A 1 451 ? 9.174 6.434 8.104 1.00 95.44 451 ASN A N 1
ATOM 3666 C CA . ASN A 1 451 ? 9.322 7.102 9.387 1.00 95.44 451 ASN A CA 1
ATOM 3667 C C . ASN A 1 451 ? 9.411 8.628 9.261 1.00 95.44 451 ASN A C 1
ATOM 3669 O O . ASN A 1 451 ? 10.093 9.283 10.044 1.00 95.44 451 ASN A O 1
ATOM 3673 N N . VAL A 1 452 ? 8.723 9.202 8.273 1.00 93.12 452 VAL A N 1
ATOM 3674 C CA . VAL A 1 452 ? 8.541 10.648 8.149 1.00 93.12 452 VAL A CA 1
ATOM 3675 C C . VAL A 1 452 ? 7.080 10.940 7.816 1.00 93.12 452 VAL A C 1
ATOM 3677 O O . VAL A 1 452 ? 6.517 10.310 6.925 1.00 93.12 452 VAL A O 1
ATOM 3680 N N . ASN A 1 453 ? 6.470 11.910 8.505 1.00 85.06 453 ASN A N 1
ATOM 3681 C CA . ASN A 1 453 ? 5.123 12.382 8.166 1.00 85.06 453 ASN A CA 1
ATOM 3682 C C . ASN A 1 453 ? 5.184 13.557 7.176 1.00 85.06 453 ASN A C 1
ATOM 3684 O O . ASN A 1 453 ? 5.306 14.713 7.579 1.00 85.06 453 ASN A O 1
ATOM 3688 N N . VAL A 1 454 ? 5.141 13.245 5.883 1.00 73.88 454 VAL A N 1
ATOM 3689 C CA . VAL A 1 454 ? 5.176 14.213 4.763 1.00 73.88 454 VAL A CA 1
ATOM 3690 C C . VAL A 1 454 ? 4.357 13.742 3.558 1.00 73.88 454 VAL A C 1
ATOM 3692 O O . VAL A 1 454 ? 4.332 14.400 2.515 1.00 73.88 454 VAL A O 1
ATOM 3695 N N . ILE A 1 455 ? 3.703 12.584 3.662 1.00 74.81 455 ILE A N 1
ATOM 3696 C CA . ILE A 1 455 ? 3.187 11.862 2.506 1.00 74.81 455 ILE A CA 1
ATOM 3697 C C . ILE A 1 455 ? 1.690 12.041 2.360 1.00 74.81 455 ILE A C 1
ATOM 3699 O O . ILE A 1 455 ? 0.911 11.841 3.283 1.00 74.81 455 ILE A O 1
ATOM 3703 N N . ASN A 1 456 ? 1.276 12.295 1.120 1.00 80.69 456 ASN A N 1
ATOM 3704 C CA . ASN A 1 456 ? -0.124 12.282 0.747 1.00 80.69 456 ASN A CA 1
ATOM 3705 C C . ASN A 1 456 ? -0.496 10.941 0.097 1.00 80.69 456 ASN A C 1
ATOM 3707 O O . ASN A 1 456 ? -0.168 10.679 -1.062 1.00 80.69 456 ASN A O 1
ATOM 3711 N N . CYS A 1 457 ? -1.236 10.116 0.834 1.00 86.75 457 CYS A N 1
ATOM 3712 C CA . CYS A 1 457 ? -1.772 8.836 0.371 1.00 86.75 457 CYS A CA 1
ATOM 3713 C C . CYS A 1 457 ? -2.500 8.928 -0.989 1.00 86.75 457 CYS A C 1
ATOM 3715 O O . CYS A 1 457 ? -2.336 8.050 -1.836 1.00 86.75 457 CYS A O 1
ATOM 3717 N N . SER A 1 458 ? -3.248 10.007 -1.261 1.00 85.75 458 SER A N 1
ATOM 3718 C CA . SER A 1 458 ? -3.956 10.157 -2.542 1.00 85.75 458 SER A CA 1
ATOM 3719 C C . SER A 1 458 ? -3.001 10.333 -3.726 1.00 85.75 458 SER A C 1
ATOM 3721 O O . SER A 1 458 ? -3.286 9.845 -4.822 1.00 85.75 458 SER A O 1
ATOM 3723 N N . LYS A 1 459 ? -1.828 10.948 -3.506 1.00 88.25 459 LYS A N 1
ATOM 3724 C CA . LYS A 1 459 ? -0.780 11.045 -4.530 1.00 88.25 459 LYS A CA 1
ATOM 3725 C C . LYS A 1 459 ? -0.229 9.671 -4.879 1.00 88.25 459 LYS A C 1
ATOM 3727 O O . LYS A 1 459 ? -0.105 9.385 -6.064 1.00 88.25 459 LYS A O 1
ATOM 3732 N N . PHE A 1 460 ? 0.029 8.808 -3.890 1.00 90.75 460 PHE A N 1
ATOM 3733 C CA . PHE A 1 460 ? 0.463 7.435 -4.171 1.00 90.75 460 PHE A CA 1
ATOM 3734 C C . PHE A 1 460 ? -0.573 6.684 -5.004 1.00 90.75 460 PHE A C 1
ATOM 3736 O O . PHE A 1 460 ? -0.225 6.103 -6.024 1.00 90.75 460 PHE A O 1
ATOM 3743 N N . ILE A 1 461 ? -1.849 6.734 -4.613 1.00 89.88 461 ILE A N 1
ATOM 3744 C CA . ILE A 1 461 ? -2.918 6.052 -5.351 1.00 89.88 461 ILE A CA 1
ATOM 3745 C C . ILE A 1 461 ? -3.025 6.596 -6.789 1.00 89.88 461 ILE A C 1
ATOM 3747 O O . ILE A 1 461 ? -3.097 5.819 -7.740 1.00 89.88 461 ILE A O 1
ATOM 3751 N N . SER A 1 462 ? -2.920 7.915 -6.985 1.00 88.88 462 SER A N 1
ATOM 3752 C CA . SER A 1 462 ? -2.848 8.529 -8.322 1.00 88.88 462 SER A CA 1
ATOM 3753 C C . SER A 1 462 ? -1.620 8.066 -9.120 1.00 88.88 462 SER A C 1
ATOM 3755 O O . SER A 1 462 ? -1.723 7.768 -10.312 1.00 88.88 462 SER A O 1
ATOM 3757 N N . ASN A 1 463 ? -0.458 7.977 -8.474 1.00 91.31 463 ASN A N 1
ATOM 3758 C CA . ASN A 1 463 ? 0.782 7.498 -9.079 1.00 91.31 463 ASN A CA 1
ATOM 3759 C C . ASN A 1 463 ? 0.689 6.016 -9.453 1.00 91.31 463 ASN A C 1
ATOM 3761 O O . ASN A 1 463 ? 1.152 5.636 -10.526 1.00 91.31 463 ASN A O 1
ATOM 3765 N N . LEU A 1 464 ? 0.033 5.197 -8.629 1.00 91.69 464 LEU A N 1
ATOM 3766 C CA . LEU A 1 464 ? -0.249 3.793 -8.903 1.00 91.69 464 LEU A CA 1
ATOM 3767 C C . LEU A 1 464 ? -1.139 3.643 -10.139 1.00 91.69 464 LEU A C 1
ATOM 3769 O O . LEU A 1 464 ? -0.801 2.873 -11.039 1.00 91.69 464 LEU A O 1
ATOM 3773 N N . TYR A 1 465 ? -2.208 4.436 -10.253 1.00 88.56 465 TYR A N 1
ATOM 3774 C CA . TYR A 1 465 ? -3.035 4.460 -11.463 1.00 88.56 465 TYR A CA 1
ATOM 3775 C C . TYR A 1 465 ? -2.237 4.873 -12.701 1.00 88.56 465 TYR A C 1
ATOM 3777 O O . TYR A 1 465 ? -2.322 4.201 -13.728 1.00 88.56 465 TYR A O 1
ATOM 3785 N N . ARG A 1 466 ? -1.395 5.911 -12.605 1.00 88.25 466 ARG A N 1
ATOM 3786 C CA . ARG A 1 466 ? -0.510 6.327 -13.708 1.00 88.25 466 ARG A CA 1
ATOM 3787 C C . ARG A 1 466 ? 0.491 5.236 -14.085 1.00 88.25 466 ARG A C 1
ATOM 3789 O O . ARG A 1 466 ? 0.687 4.970 -15.269 1.00 88.25 466 ARG A O 1
ATOM 3796 N N . TYR A 1 467 ? 1.093 4.572 -13.102 1.00 90.12 467 TYR A N 1
ATOM 3797 C CA . TYR A 1 467 ? 2.040 3.482 -13.323 1.00 90.12 467 TYR A CA 1
ATOM 3798 C C . TYR A 1 467 ? 1.377 2.295 -14.031 1.00 90.12 467 TYR A C 1
ATOM 3800 O O . TYR A 1 467 ? 1.954 1.734 -14.965 1.00 90.12 467 TYR A O 1
ATOM 3808 N N . LEU A 1 468 ? 0.146 1.958 -13.648 1.00 87.88 468 LEU A N 1
ATOM 3809 C CA . LEU A 1 468 ? -0.649 0.884 -14.248 1.00 87.88 468 LEU A CA 1
ATOM 3810 C C . LEU A 1 468 ? -1.397 1.310 -15.524 1.00 87.88 468 LEU A C 1
ATOM 3812 O O . LEU A 1 468 ? -1.953 0.456 -16.213 1.00 87.88 468 LEU A O 1
ATOM 3816 N N . ASN A 1 469 ? -1.380 2.605 -15.858 1.00 82.69 469 ASN A N 1
ATOM 3817 C CA . ASN A 1 469 ? -2.162 3.229 -16.927 1.00 82.69 469 ASN A CA 1
ATOM 3818 C C . ASN A 1 469 ? -3.670 2.932 -16.822 1.00 82.69 469 ASN A C 1
ATOM 3820 O O . ASN A 1 469 ? -4.327 2.614 -17.810 1.00 82.69 469 ASN A O 1
ATOM 3824 N N . ILE A 1 470 ? -4.203 3.018 -15.606 1.00 79.62 470 ILE A N 1
ATOM 3825 C CA . ILE A 1 470 ? -5.641 2.987 -15.321 1.00 79.62 470 ILE A CA 1
ATOM 3826 C C . ILE A 1 470 ? -6.130 4.438 -15.380 1.00 79.62 470 ILE A C 1
ATOM 3828 O O . ILE A 1 470 ? -5.540 5.303 -14.731 1.00 79.62 470 ILE A O 1
ATOM 3832 N N . LYS A 1 471 ? -7.166 4.730 -16.178 1.00 69.94 471 LYS A N 1
ATOM 3833 C CA . LYS A 1 471 ? -7.716 6.094 -16.241 1.00 69.94 471 LYS A CA 1
ATOM 3834 C C . LYS A 1 471 ? -8.476 6.395 -14.947 1.00 69.94 471 LYS A C 1
ATOM 3836 O O . LYS A 1 471 ? -9.323 5.596 -14.548 1.00 69.94 471 LYS A O 1
ATOM 3841 N N . VAL A 1 472 ? -8.127 7.525 -14.334 1.00 59.69 472 VAL A N 1
ATOM 3842 C CA . VAL A 1 472 ? -8.812 8.114 -13.174 1.00 59.69 472 VAL A CA 1
ATOM 3843 C C . VAL A 1 472 ? -10.014 8.908 -13.652 1.00 59.69 472 VAL A C 1
ATOM 3845 O O . VAL A 1 472 ? -9.839 9.642 -14.655 1.00 59.69 472 VAL A O 1
#